Protein AF-A8N3T1-F1 (afdb_monomer_lite)

Foldseek 3Di:
DDDDPDPPDDDDPVLVVLVVVLVVLVVVLVVLVVLLVVLVVQLPDPPQDPVNNVVSVVVNVVSVVVNVVSVVVSVVSLVVLCVDPVSVVVVVVVVVVVVVVVVVVVVVVVVVVVVPPPDDDDDDDDDDDDDDDDDDDDDDDDDDDDDDDDDDDDDDDDDDDDPDPPPPPPPPDDDPQVVQVVDDPVRLVVVLVVQVVQVVVCVVVLNQAQRDLVLLLCLLAYQARPLQLLAAAPLSVLSSQDHPPDLAGDFSQCSHPVVCPVPVCVVVDDDDDPDPPPPPDDDDDPPPDDPDDPPPDPDPPDDPPPPDDDPDDDDDDDDDDPDDDPRPNAVVSSQVSFDADPNFTAGPVRATPQLSSQQSNCSSVPQWDADPVHNPDTDGPPHGDDRVRSVVVSVVCVVLQQGSRLSHQAHRSRHGDDPVNSVVNSVVSNCVVCVVVVVVVVVVVVVVVVVCVVPPPPPPPPPVVVVVVVPPPPVVVVVVVVVVVVVVD

Secondary structure (DSSP, 8-state):
---PPPP-PPPPHHHHHHHHHHHHHHHHHHHHHHHHHHHHHHHH-TT--HHHHHHHHHHHHHHHHHHHHHHHHHHHHHHHHTTSHHHHHHHHHHHHHHHHHHHHHHHHHHHHTTTTT----PPPPP-------------------PPP------------------------PPPHHHHHHHS-HHHHHHHHHHHHHHHHHHHHTTT-SPPPHHHHHHHHH-SSS-GGGGTS-HHHHHHHTBPSSSS-B--HHHHHHTTSHHHHTTTTS-S---------S------SS-SS-GGGSPP-TT----------------S----------SHHHHHTTSEEETTEEE-TTS-BHHHHHHHHHHHHH-SEEE-TT-TT-EEE--SPPPHHHHHHHHHHHHHTT--GGGG-SB-TTSPBPPHHHHHHHHHHHHHHHHHHHHHHHHHHHHHHHHHHHHHS-------TTTTTSTT---HHHHHHHHHHHHTT-

Structure (mmCIF, N/CA/C/O backbone):
data_AF-A8N3T1-F1
#
_entry.id   AF-A8N3T1-F1
#
loop_
_atom_site.group_PDB
_atom_site.id
_atom_site.type_symbol
_atom_site.label_atom_id
_atom_site.label_alt_id
_atom_site.label_comp_id
_atom_site.label_asym_id
_atom_site.label_entity_id
_atom_site.label_seq_id
_atom_site.pdbx_PDB_ins_code
_atom_site.Cartn_x
_atom_site.Cartn_y
_atom_site.Cartn_z
_atom_site.occupancy
_atom_site.B_iso_or_equiv
_atom_site.auth_seq_id
_atom_site.auth_comp_id
_atom_site.auth_asym_id
_atom_site.auth_atom_id
_atom_site.pdbx_PDB_model_num
ATOM 1 N N . MET A 1 1 ? -59.202 3.651 -22.830 1.00 47.44 1 MET A N 1
ATOM 2 C CA . MET A 1 1 ? -58.713 5.017 -22.553 1.00 47.44 1 MET A CA 1
ATOM 3 C C . MET A 1 1 ? -57.427 5.178 -23.339 1.00 47.44 1 MET A C 1
ATOM 5 O O . MET A 1 1 ? -56.504 4.417 -23.100 1.00 47.44 1 MET A O 1
ATOM 9 N N . SER A 1 2 ? -57.428 6.033 -24.363 1.00 47.25 2 SER A N 1
ATOM 10 C CA . SER A 1 2 ? -56.246 6.291 -25.192 1.00 47.25 2 SER A CA 1
ATOM 11 C C . SER A 1 2 ? -55.370 7.289 -24.442 1.00 47.25 2 SER A C 1
ATOM 13 O O . SER A 1 2 ? -55.780 8.436 -24.277 1.00 47.25 2 SER A O 1
ATOM 15 N N . GLU A 1 3 ? -54.213 6.857 -23.944 1.00 54.00 3 GLU A N 1
ATOM 16 C CA . GLU A 1 3 ? -53.216 7.762 -23.368 1.00 54.00 3 GLU A CA 1
ATOM 17 C C . GLU A 1 3 ? -52.721 8.693 -24.479 1.00 54.00 3 GLU A C 1
ATOM 19 O O . GLU A 1 3 ? -52.138 8.249 -25.469 1.00 54.00 3 GLU A O 1
ATOM 24 N N . GLN A 1 4 ? -53.024 9.987 -24.366 1.00 48.50 4 GLN A N 1
ATOM 25 C CA . GLN A 1 4 ? -52.426 10.981 -25.248 1.00 48.50 4 GLN A CA 1
ATOM 26 C C . GLN A 1 4 ? -50.928 11.071 -24.920 1.00 48.50 4 GLN A C 1
ATOM 28 O O . GLN A 1 4 ? -50.585 11.231 -23.746 1.00 48.50 4 GLN A O 1
ATOM 33 N N . PRO A 1 5 ? -50.030 10.971 -25.918 1.00 61.09 5 PRO A N 1
ATOM 34 C CA . PRO A 1 5 ? -48.601 11.096 -25.682 1.00 61.09 5 PRO A CA 1
ATOM 35 C C . PRO A 1 5 ? -48.310 12.484 -25.112 1.00 61.09 5 PRO A C 1
ATOM 37 O O . PRO A 1 5 ? -48.713 13.498 -25.688 1.00 61.09 5 PRO A O 1
ATOM 40 N N . ALA A 1 6 ? -47.628 12.518 -23.965 1.00 55.22 6 ALA A N 1
ATOM 41 C CA . ALA A 1 6 ? -47.174 13.747 -23.333 1.00 55.22 6 ALA A CA 1
ATOM 42 C C . ALA A 1 6 ? -46.427 14.596 -24.371 1.00 55.22 6 ALA A C 1
ATOM 44 O O . ALA A 1 6 ? -45.431 14.151 -24.945 1.00 55.22 6 ALA A O 1
ATOM 45 N N . SER A 1 7 ? -46.936 15.799 -24.651 1.00 61.03 7 SER A N 1
ATOM 46 C CA . SER A 1 7 ? -46.319 16.699 -25.621 1.00 61.03 7 SER A CA 1
ATOM 47 C C . SER A 1 7 ? -44.892 17.001 -25.169 1.00 61.03 7 SER A C 1
ATOM 49 O O . SER A 1 7 ? -44.700 17.586 -24.101 1.00 61.03 7 SER A O 1
ATOM 51 N N . ALA A 1 8 ? -43.899 16.589 -25.959 1.00 68.94 8 ALA A N 1
ATOM 52 C CA . ALA A 1 8 ? -42.499 16.870 -25.680 1.00 68.94 8 ALA A CA 1
ATOM 53 C C . ALA A 1 8 ? -42.307 18.388 -25.559 1.00 68.94 8 ALA A C 1
ATOM 55 O O . ALA A 1 8 ? -42.520 19.131 -26.519 1.00 68.94 8 ALA A O 1
ATOM 56 N N . SER A 1 9 ? -41.949 18.857 -24.363 1.00 74.81 9 SER A N 1
ATOM 57 C CA . SER A 1 9 ? -41.600 20.256 -24.141 1.00 74.81 9 SER A CA 1
ATOM 58 C C . SER A 1 9 ? -40.410 20.619 -25.023 1.00 74.81 9 SER A C 1
ATOM 60 O O . SER A 1 9 ? -39.446 19.857 -25.096 1.00 74.81 9 SER A O 1
ATOM 62 N N . ALA A 1 10 ? -40.465 21.774 -25.688 1.00 80.00 10 ALA A N 1
ATOM 63 C CA . ALA A 1 10 ? -39.361 22.240 -26.516 1.00 80.00 10 ALA A CA 1
ATOM 64 C C . ALA A 1 10 ? -38.049 22.300 -25.698 1.00 80.00 10 ALA A C 1
ATOM 66 O O . ALA A 1 10 ? -38.078 22.750 -24.548 1.00 80.00 10 ALA A O 1
ATOM 67 N N . PRO A 1 11 ? -36.904 21.877 -26.269 1.00 85.00 11 PRO A N 1
ATOM 68 C CA . PRO A 1 11 ? -35.628 21.878 -25.561 1.00 85.00 11 PRO A CA 1
ATOM 69 C C . PRO A 1 11 ? -35.237 23.297 -25.140 1.00 85.00 11 PRO A C 1
ATOM 71 O O . PRO A 1 11 ? -35.421 24.255 -25.899 1.00 85.00 11 PRO A O 1
ATOM 74 N N . SER A 1 12 ? -34.674 23.425 -23.935 1.00 91.88 12 SER A N 1
ATOM 75 C CA . SER A 1 12 ? -34.293 24.721 -23.367 1.00 91.88 12 SER A CA 1
ATOM 76 C C . SER A 1 12 ? -33.229 25.432 -24.218 1.00 91.88 12 SER A C 1
ATOM 78 O O . SER A 1 12 ? -32.370 24.799 -24.836 1.00 91.88 12 SER A O 1
ATOM 80 N N . GLU A 1 13 ? -33.245 26.769 -24.238 1.00 92.62 13 GLU A N 1
ATOM 81 C CA . GLU A 1 13 ? -32.222 27.567 -24.939 1.00 92.62 13 GLU A CA 1
ATOM 82 C C . GLU A 1 13 ? -30.803 27.286 -24.413 1.00 92.62 13 GLU A C 1
ATOM 84 O O . GLU A 1 13 ? -29.837 27.259 -25.178 1.00 92.62 13 GLU A O 1
ATOM 89 N N . GLU A 1 14 ? -30.678 26.974 -23.120 1.00 91.56 14 GLU A N 1
ATOM 90 C CA . GLU A 1 14 ? -29.417 26.549 -22.508 1.00 91.56 14 GLU A CA 1
ATOM 91 C C . GLU A 1 14 ? -28.896 25.245 -23.137 1.00 91.56 14 GLU A C 1
ATOM 93 O O . GLU A 1 14 ? -27.723 25.160 -23.516 1.00 91.56 14 GLU A O 1
ATOM 98 N N . TYR A 1 15 ? -29.770 24.248 -23.326 1.00 92.25 15 TYR A N 1
ATOM 99 C CA . TYR A 1 15 ? -29.422 22.993 -23.993 1.00 92.25 15 TYR A CA 1
ATOM 100 C C . TYR A 1 15 ? -28.967 23.231 -25.435 1.00 92.25 15 TYR A C 1
ATOM 102 O O . TYR A 1 15 ? -27.937 22.694 -25.846 1.00 92.25 15 TYR A O 1
ATOM 110 N N . LYS A 1 16 ? -29.673 24.081 -26.194 1.00 92.62 16 LYS A N 1
ATOM 111 C CA . LYS A 1 16 ? -29.298 24.416 -27.580 1.00 92.62 16 LYS A CA 1
ATOM 112 C C . LYS A 1 16 ? -27.909 25.060 -27.656 1.00 92.62 16 LYS A C 1
ATOM 114 O O . LYS A 1 16 ? -27.098 24.670 -28.498 1.00 92.62 16 LYS A O 1
ATOM 119 N N . ALA A 1 17 ? -27.600 25.992 -26.753 1.00 95.19 17 ALA A N 1
ATOM 120 C CA . ALA A 1 17 ? -26.290 26.643 -26.692 1.00 95.19 17 ALA A CA 1
ATOM 121 C C . ALA A 1 17 ? -25.159 25.658 -26.333 1.00 95.19 17 ALA A C 1
ATOM 123 O O . ALA A 1 17 ? -24.086 25.676 -26.950 1.00 95.19 17 ALA A O 1
ATOM 124 N N . MET A 1 18 ? -25.402 24.757 -25.374 1.00 94.75 18 MET A N 1
ATOM 125 C CA . MET A 1 18 ? -24.453 23.693 -25.029 1.00 94.75 18 MET A CA 1
ATOM 126 C C . MET A 1 18 ? -24.264 22.694 -26.167 1.00 94.75 18 MET A C 1
ATOM 128 O O . MET A 1 18 ? -23.135 22.274 -26.416 1.00 94.75 18 MET A O 1
ATOM 132 N N . MET A 1 19 ? -25.336 22.343 -26.877 1.00 93.94 19 MET A N 1
ATOM 133 C CA . MET A 1 19 ? -25.272 21.434 -28.017 1.00 93.94 19 MET A CA 1
ATOM 134 C C . MET A 1 19 ? -24.435 22.016 -29.150 1.00 93.94 19 MET A C 1
ATOM 136 O O . MET A 1 19 ? -23.553 21.344 -29.677 1.00 93.94 19 MET A O 1
ATOM 140 N N . LYS A 1 20 ? -24.647 23.293 -29.478 1.00 95.50 20 LYS A N 1
ATOM 141 C CA . LYS A 1 20 ? -23.829 23.995 -30.468 1.00 95.50 20 LYS A CA 1
ATOM 142 C C . LYS A 1 20 ? -22.349 23.978 -30.074 1.00 95.50 20 LYS A C 1
ATOM 144 O O . LYS A 1 20 ? -21.508 23.553 -30.856 1.00 95.50 20 LYS A O 1
ATOM 149 N N . SER A 1 21 ? -22.049 24.326 -28.821 1.00 95.81 21 SER A N 1
ATOM 150 C CA . SER A 1 21 ? -20.677 24.304 -28.290 1.00 95.81 21 SER A CA 1
ATOM 151 C C . SER A 1 21 ? -20.050 22.905 -28.324 1.00 95.81 21 SER A C 1
ATOM 153 O O . SER A 1 21 ? -18.846 22.763 -28.532 1.00 95.81 21 SER A O 1
ATOM 155 N N . PHE A 1 22 ? -20.856 21.864 -28.099 1.00 96.25 22 PHE A N 1
ATOM 156 C CA . PHE A 1 22 ? -20.428 20.475 -28.191 1.00 96.25 22 PHE A CA 1
ATOM 157 C C . PHE A 1 22 ? -20.050 20.093 -29.625 1.00 96.25 22 PHE A C 1
ATOM 159 O O . PHE A 1 22 ? -18.972 19.538 -29.831 1.00 96.25 22 PHE A O 1
ATOM 166 N N . LEU A 1 23 ? -20.913 20.406 -30.595 1.00 94.25 23 LEU A N 1
ATOM 167 C CA . LEU A 1 23 ? -20.700 20.093 -32.007 1.00 94.25 23 LEU A CA 1
ATOM 168 C C . LEU A 1 23 ? -19.496 20.851 -32.576 1.00 94.25 23 LEU A C 1
ATOM 170 O O . LEU A 1 23 ? -18.626 20.229 -33.181 1.00 94.25 23 LEU A O 1
ATOM 174 N N . ASP A 1 24 ? -19.385 22.152 -32.297 1.00 95.81 24 ASP A N 1
ATOM 175 C CA . ASP A 1 24 ? -18.256 22.975 -32.745 1.00 95.81 24 ASP A CA 1
ATOM 176 C C . ASP A 1 24 ? -16.922 22.406 -32.230 1.00 95.81 24 ASP A C 1
ATOM 178 O O . ASP A 1 24 ? -15.952 22.268 -32.975 1.00 95.81 24 ASP A O 1
ATOM 182 N N . LEU A 1 25 ? -16.877 22.002 -30.956 1.00 96.44 25 LEU A N 1
ATOM 183 C CA . LEU A 1 25 ? -15.679 21.425 -30.348 1.00 96.44 25 LEU A CA 1
ATOM 184 C C . LEU A 1 25 ? -15.396 19.988 -30.818 1.00 96.44 25 LEU A C 1
ATOM 186 O O . LEU A 1 25 ? -14.244 19.557 -30.838 1.00 96.44 25 LEU A O 1
ATOM 190 N N . GLN A 1 26 ? -16.425 19.222 -31.179 1.00 94.75 26 GLN A N 1
ATOM 191 C CA . GLN A 1 26 ? -16.252 17.892 -31.762 1.00 94.75 26 GLN A CA 1
ATOM 192 C C . GLN A 1 26 ? -15.550 18.003 -33.125 1.00 94.75 26 GLN A C 1
ATOM 194 O O . GLN A 1 26 ? -14.560 17.307 -33.346 1.00 94.75 26 GLN A O 1
ATOM 199 N N . VAL A 1 27 ? -15.959 18.961 -33.967 1.00 95.75 27 VAL A N 1
ATOM 200 C CA . VAL A 1 27 ? -15.312 19.243 -35.261 1.00 95.75 27 VAL A CA 1
ATOM 201 C C . VAL A 1 27 ? -13.834 19.611 -35.088 1.00 95.75 27 VAL A C 1
ATOM 203 O O . VAL A 1 27 ? -12.984 19.107 -35.825 1.00 95.75 27 VAL A O 1
ATOM 206 N N . THR A 1 28 ? -13.483 20.440 -34.096 1.00 96.44 28 THR A N 1
ATOM 207 C CA . THR A 1 28 ? -12.069 20.794 -33.865 1.00 96.44 28 THR A CA 1
ATOM 208 C C . THR A 1 28 ? -11.237 19.606 -33.382 1.00 96.44 28 THR A C 1
ATOM 210 O O . THR A 1 28 ? -10.079 19.465 -33.783 1.00 96.44 28 THR A O 1
ATOM 213 N N . VAL A 1 29 ? -11.812 18.732 -32.548 1.00 96.00 29 VAL A N 1
ATOM 214 C CA . VAL A 1 29 ? -11.155 17.501 -32.088 1.00 96.00 29 VAL A CA 1
ATOM 215 C C . VAL A 1 29 ? -10.894 16.557 -33.259 1.00 96.00 29 VAL A C 1
ATOM 217 O O . VAL A 1 29 ? -9.781 16.041 -33.368 1.00 96.00 29 VAL A O 1
ATOM 220 N N . ASP A 1 30 ? -11.870 16.366 -34.143 1.00 94.25 30 ASP A N 1
ATOM 221 C CA . ASP A 1 30 ? -11.744 15.453 -35.282 1.00 94.25 30 ASP A CA 1
ATOM 222 C C . ASP A 1 30 ? -10.722 15.976 -36.307 1.00 94.25 30 ASP A C 1
ATOM 224 O O . ASP A 1 30 ? -9.837 15.232 -36.736 1.00 94.25 30 ASP A O 1
ATOM 228 N N . ALA A 1 31 ? -10.716 17.285 -36.584 1.00 94.94 31 ALA A N 1
ATOM 229 C CA . ALA A 1 31 ? -9.687 17.919 -37.413 1.00 94.94 31 ALA A CA 1
ATOM 230 C C . ALA A 1 31 ? -8.270 17.773 -36.818 1.00 94.94 31 ALA A C 1
ATOM 232 O O . ALA A 1 31 ? -7.296 17.548 -37.543 1.00 94.94 31 ALA A O 1
ATOM 233 N N . ALA A 1 32 ? -8.131 17.869 -35.491 1.00 95.31 32 ALA A N 1
ATOM 234 C CA . ALA A 1 32 ? -6.849 17.684 -34.813 1.00 95.31 32 ALA A CA 1
ATOM 235 C C . ALA A 1 32 ? -6.373 16.219 -34.827 1.00 95.31 32 ALA A C 1
ATOM 237 O O . ALA A 1 32 ? -5.163 15.983 -34.889 1.00 95.31 32 ALA A O 1
ATOM 238 N N . ILE A 1 33 ? -7.290 15.245 -34.791 1.00 94.31 33 ILE A N 1
ATOM 239 C CA . ILE A 1 33 ? -6.972 13.817 -34.954 1.00 94.31 33 ILE A CA 1
ATOM 240 C C . ILE A 1 33 ? -6.449 13.557 -36.369 1.00 94.31 33 ILE A C 1
ATOM 242 O O . ILE A 1 33 ? -5.342 13.037 -36.502 1.00 94.31 33 ILE A O 1
ATOM 246 N N . ALA A 1 34 ? -7.159 14.016 -37.402 1.00 95.38 34 ALA A N 1
ATOM 247 C CA . ALA A 1 34 ? -6.728 13.856 -38.792 1.00 95.38 34 ALA A CA 1
ATOM 248 C C . ALA A 1 34 ? -5.347 14.492 -39.044 1.00 95.38 34 ALA A C 1
ATOM 250 O O . ALA A 1 34 ? -4.453 13.878 -39.628 1.00 95.38 34 ALA A O 1
ATOM 251 N N . ARG A 1 35 ? -5.111 15.704 -38.517 1.00 96.81 35 ARG A N 1
ATOM 252 C CA . ARG A 1 35 ? -3.798 16.366 -38.610 1.00 96.81 35 ARG A CA 1
ATOM 253 C C . ARG A 1 35 ? -2.694 15.586 -37.893 1.00 96.81 35 ARG A C 1
ATOM 255 O O . ARG A 1 35 ? -1.559 15.554 -38.366 1.00 96.81 35 ARG A O 1
ATOM 262 N N . LYS A 1 36 ? -2.992 14.981 -36.740 1.00 97.44 36 LYS A N 1
ATOM 263 C CA . LYS A 1 36 ? -2.034 14.146 -36.002 1.00 97.44 36 LYS A CA 1
ATOM 264 C C . LYS A 1 36 ? -1.610 12.939 -36.845 1.00 97.44 36 LYS A C 1
ATOM 266 O O . LYS A 1 36 ? -0.419 12.649 -36.907 1.00 97.44 36 LYS A O 1
ATOM 271 N N . GLU A 1 37 ? -2.564 12.267 -37.481 1.00 96.25 37 GLU A N 1
ATOM 272 C CA . GLU A 1 37 ? -2.319 11.093 -38.327 1.00 96.25 37 GLU A CA 1
ATOM 273 C C . GLU A 1 37 ? -1.492 11.449 -39.572 1.00 96.25 37 GLU A C 1
ATOM 275 O O . GLU A 1 37 ? -0.491 10.786 -39.846 1.00 96.25 37 GLU A O 1
ATOM 280 N N . ASP A 1 38 ? -1.813 12.557 -40.248 1.00 97.06 38 ASP A N 1
ATOM 281 C CA . ASP A 1 38 ? -1.027 13.088 -41.374 1.00 97.06 38 ASP A CA 1
ATOM 282 C C . ASP A 1 38 ? 0.428 13.409 -40.972 1.00 97.06 38 ASP A C 1
ATOM 284 O O . ASP A 1 38 ? 1.381 13.026 -41.656 1.00 97.06 38 ASP A O 1
ATOM 288 N N . LEU A 1 39 ? 0.633 14.054 -39.817 1.00 96.69 39 LEU A N 1
ATOM 289 C CA . LEU A 1 39 ? 1.975 14.340 -39.298 1.00 96.69 39 LEU A CA 1
ATOM 290 C C . LEU A 1 39 ? 2.746 13.056 -38.954 1.00 96.69 39 LEU A C 1
ATOM 292 O O . LEU A 1 39 ? 3.938 12.956 -39.251 1.00 96.69 39 LEU A O 1
ATOM 296 N N . GLU A 1 40 ? 2.086 12.063 -38.353 1.00 96.62 40 GLU A N 1
ATOM 297 C CA . GLU A 1 40 ? 2.689 10.755 -38.069 1.00 96.62 40 GLU A CA 1
ATOM 298 C C . GLU A 1 40 ? 3.089 10.022 -39.361 1.00 96.62 40 GLU A C 1
ATOM 300 O O . GLU A 1 40 ? 4.184 9.453 -39.416 1.00 96.62 40 GLU A O 1
ATOM 305 N N . ALA A 1 41 ? 2.267 10.091 -40.413 1.00 96.19 41 ALA A N 1
ATOM 306 C CA . ALA A 1 41 ? 2.578 9.532 -41.727 1.00 96.19 41 ALA A CA 1
ATOM 307 C C . ALA A 1 41 ? 3.785 10.233 -42.380 1.00 96.19 41 ALA A C 1
ATOM 309 O O . ALA A 1 41 ? 4.745 9.572 -42.787 1.00 96.19 41 ALA A O 1
ATOM 310 N N . LYS A 1 42 ? 3.814 11.573 -42.384 1.00 96.00 42 LYS A N 1
ATOM 311 C CA . LYS A 1 42 ? 4.933 12.376 -42.925 1.00 96.00 42 LYS A CA 1
ATOM 312 C C . LYS A 1 42 ? 6.262 12.125 -42.206 1.00 96.00 42 LYS A C 1
ATOM 314 O O . LYS A 1 42 ? 7.323 12.135 -42.835 1.00 96.00 42 LYS A O 1
ATOM 319 N N . ILE A 1 43 ? 6.226 11.877 -40.894 1.00 95.81 43 ILE A N 1
ATOM 320 C CA . ILE A 1 43 ? 7.420 11.538 -40.100 1.00 95.81 43 ILE A CA 1
ATOM 321 C C . ILE A 1 43 ? 7.953 10.142 -40.453 1.00 95.81 43 ILE A C 1
ATOM 323 O O . ILE A 1 43 ? 9.173 9.942 -40.435 1.00 95.81 43 ILE A O 1
ATOM 327 N N . LYS A 1 44 ? 7.065 9.186 -40.756 1.00 95.31 44 LYS A N 1
ATOM 328 C CA . LYS A 1 44 ? 7.425 7.804 -41.115 1.00 95.31 44 LYS A CA 1
ATOM 329 C C . LYS A 1 44 ? 7.946 7.661 -42.548 1.00 95.31 44 LYS A C 1
ATOM 331 O O . LYS A 1 44 ? 8.650 6.691 -42.816 1.00 95.31 44 LYS A O 1
ATOM 336 N N . ALA A 1 45 ? 7.653 8.605 -43.444 1.00 96.12 45 ALA A N 1
ATOM 337 C CA . ALA A 1 45 ? 8.108 8.535 -44.830 1.00 96.12 45 ALA A CA 1
ATOM 338 C C . ALA A 1 45 ? 9.658 8.464 -44.935 1.00 96.12 45 ALA A C 1
ATOM 340 O O . ALA A 1 45 ? 10.373 9.213 -44.253 1.00 96.12 45 ALA A O 1
ATOM 341 N N . PRO A 1 46 ? 10.203 7.563 -45.780 1.00 91.19 46 PRO A N 1
ATOM 342 C CA . PRO A 1 46 ? 11.639 7.271 -45.833 1.00 91.19 46 PRO A CA 1
ATOM 343 C C . PRO A 1 46 ? 12.476 8.462 -46.322 1.00 91.19 46 PRO A C 1
ATOM 345 O O . PRO A 1 46 ? 13.588 8.667 -45.838 1.00 91.19 46 PRO A O 1
ATOM 348 N N . ASN A 1 47 ? 11.911 9.302 -47.193 1.00 93.69 47 ASN A N 1
ATOM 349 C CA . ASN A 1 47 ? 12.616 10.408 -47.849 1.00 93.69 47 ASN A CA 1
ATOM 350 C C . ASN A 1 47 ? 12.597 11.727 -47.057 1.00 93.69 47 ASN A C 1
ATOM 352 O O . ASN A 1 47 ? 13.126 12.737 -47.519 1.00 93.69 47 ASN A O 1
ATOM 356 N N . THR A 1 48 ? 12.003 11.760 -45.861 1.00 89.56 48 THR A N 1
ATOM 357 C CA . THR A 1 48 ? 11.925 12.997 -45.074 1.00 89.56 48 THR A CA 1
ATOM 358 C C . THR A 1 48 ? 13.266 13.261 -44.377 1.00 89.56 48 THR A C 1
ATOM 360 O O . THR A 1 48 ? 13.681 12.505 -43.489 1.00 89.56 48 THR A O 1
ATOM 363 N N . GLY A 1 49 ? 13.949 14.340 -44.776 1.00 94.88 49 GLY A N 1
ATOM 364 C CA . GLY A 1 49 ? 15.244 14.752 -44.224 1.00 94.88 49 GLY A CA 1
ATOM 365 C C . GLY A 1 49 ? 15.207 15.039 -42.716 1.00 94.88 49 GLY A C 1
ATOM 366 O O . GLY A 1 49 ? 14.159 15.348 -42.144 1.00 94.88 49 GLY A O 1
ATOM 367 N N . ALA A 1 50 ? 16.361 14.946 -42.047 1.00 89.50 50 ALA A N 1
ATOM 368 C CA . ALA A 1 50 ? 16.455 15.051 -40.584 1.00 89.50 50 ALA A CA 1
ATOM 369 C C . ALA A 1 50 ? 15.958 16.401 -40.028 1.00 89.50 50 ALA A C 1
ATOM 371 O O . ALA A 1 50 ? 15.246 16.421 -39.023 1.00 89.50 50 ALA A O 1
ATOM 372 N N . SER A 1 51 ? 16.278 17.510 -40.707 1.00 88.06 51 SER A N 1
ATOM 373 C CA . SER A 1 51 ? 15.811 18.855 -40.332 1.00 88.06 51 SER A CA 1
ATOM 374 C C . SER A 1 51 ? 14.279 18.966 -40.422 1.00 88.06 51 SER A C 1
ATOM 376 O O . SER A 1 51 ? 13.613 19.358 -39.462 1.00 88.06 51 SER A O 1
ATOM 378 N N . THR A 1 52 ? 13.691 18.481 -41.519 1.00 95.00 52 THR A N 1
ATOM 379 C CA . THR A 1 52 ? 12.234 18.434 -41.724 1.00 95.00 52 THR A CA 1
ATOM 380 C C . THR A 1 52 ? 11.538 17.539 -40.694 1.00 95.00 52 THR A C 1
ATOM 382 O O . THR A 1 52 ? 10.510 17.920 -40.140 1.00 95.00 52 THR A O 1
ATOM 385 N N . LYS A 1 53 ? 12.120 16.379 -40.350 1.00 94.38 53 LYS A N 1
ATOM 386 C CA . LYS A 1 53 ? 11.594 15.487 -39.298 1.00 94.38 53 LYS A CA 1
ATOM 387 C C . LYS A 1 53 ? 11.546 16.162 -37.924 1.00 94.38 53 LYS A C 1
ATOM 389 O O . LYS A 1 53 ? 10.620 15.900 -37.157 1.00 94.38 53 LYS A O 1
ATOM 394 N N . ALA A 1 54 ? 12.518 17.013 -37.591 1.00 94.00 54 ALA A N 1
ATOM 395 C CA . ALA A 1 54 ? 12.518 17.750 -36.328 1.00 94.00 54 ALA A CA 1
ATOM 396 C C . ALA A 1 54 ? 11.375 18.779 -36.268 1.00 94.00 54 ALA A C 1
ATOM 398 O O . ALA A 1 54 ? 10.653 18.822 -35.270 1.00 94.00 54 ALA A O 1
ATOM 399 N N . SER A 1 55 ? 11.160 19.533 -37.352 1.00 97.12 55 SER A N 1
ATOM 400 C CA . SER A 1 55 ? 10.042 20.480 -37.475 1.00 97.12 55 SER A CA 1
ATOM 401 C C . SER A 1 55 ? 8.680 19.775 -37.401 1.00 97.12 55 SER A C 1
ATOM 403 O O . SER A 1 55 ? 7.854 20.139 -36.566 1.00 97.12 55 SER A O 1
ATOM 405 N N . LEU A 1 56 ? 8.482 18.678 -38.142 1.00 96.81 56 LEU A N 1
ATOM 406 C CA . LEU A 1 56 ? 7.238 17.894 -38.096 1.00 96.81 56 LEU A CA 1
ATOM 407 C C . LEU A 1 56 ? 6.936 17.334 -36.696 1.00 96.81 56 LEU A C 1
ATOM 409 O O . LEU A 1 56 ? 5.781 17.285 -36.275 1.00 96.81 56 LEU A O 1
ATOM 413 N N . ARG A 1 57 ? 7.963 16.931 -35.934 1.00 95.94 57 ARG A N 1
ATOM 414 C CA . ARG A 1 57 ? 7.791 16.489 -34.537 1.00 95.94 57 ARG A CA 1
ATOM 415 C C . ARG A 1 57 ? 7.377 17.631 -33.610 1.00 95.94 57 ARG A C 1
ATOM 417 O O . ARG A 1 57 ? 6.626 17.388 -32.665 1.00 95.94 57 ARG A O 1
ATOM 424 N N . ALA A 1 58 ? 7.862 18.850 -33.843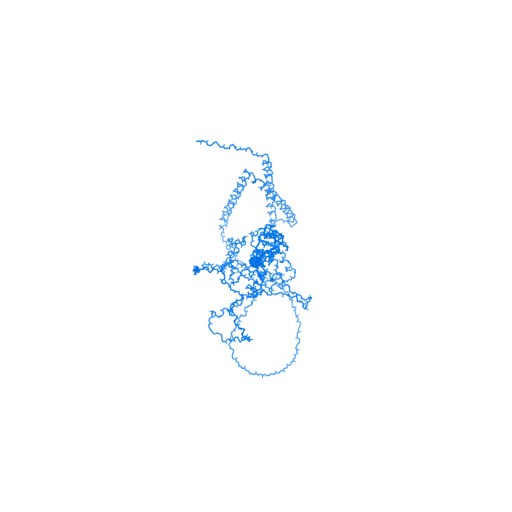 1.00 96.25 58 ALA A N 1
ATOM 425 C CA . ALA A 1 58 ? 7.433 20.019 -33.081 1.00 96.25 58 ALA A CA 1
ATOM 426 C C . ALA A 1 58 ? 5.941 20.309 -33.324 1.00 96.25 58 ALA A C 1
ATOM 428 O O . ALA A 1 58 ? 5.185 20.443 -32.358 1.00 96.25 58 ALA A O 1
ATOM 429 N N . ASP A 1 59 ? 5.504 20.269 -34.584 1.00 97.06 59 ASP A N 1
ATOM 430 C CA . ASP A 1 59 ? 4.099 20.449 -34.971 1.00 97.06 59 ASP A CA 1
ATOM 431 C C . ASP A 1 59 ? 3.192 19.335 -34.436 1.00 97.06 59 ASP A C 1
ATOM 433 O O . ASP A 1 59 ? 2.084 19.601 -33.959 1.00 97.06 59 ASP A O 1
ATOM 437 N N . LEU A 1 60 ? 3.671 18.086 -34.444 1.00 97.31 60 LEU A N 1
ATOM 438 C CA . LEU A 1 60 ? 2.956 16.955 -33.853 1.00 97.31 60 LEU A CA 1
ATOM 439 C C . LEU A 1 60 ? 2.747 17.176 -32.353 1.00 97.31 60 LEU A C 1
ATOM 441 O O . LEU A 1 60 ? 1.635 17.024 -31.847 1.00 97.31 60 LEU A O 1
ATOM 445 N N . ASN A 1 61 ? 3.792 17.595 -31.637 1.00 94.69 61 ASN A N 1
ATOM 446 C CA . ASN A 1 61 ? 3.699 17.886 -30.209 1.00 94.69 61 ASN A CA 1
ATOM 447 C C . ASN A 1 61 ? 2.735 19.045 -29.915 1.00 94.69 61 ASN A C 1
ATOM 449 O O . ASN A 1 61 ? 1.986 18.975 -28.938 1.00 94.69 61 ASN A O 1
ATOM 453 N N . ALA A 1 62 ? 2.727 20.094 -30.743 1.00 96.94 62 ALA A N 1
ATOM 454 C CA . ALA A 1 62 ? 1.775 21.195 -30.623 1.00 96.94 62 ALA A CA 1
ATOM 455 C C . ALA A 1 62 ? 0.330 20.713 -30.846 1.00 96.94 62 ALA A C 1
ATOM 457 O O . ALA A 1 62 ? -0.537 20.962 -30.008 1.00 96.94 62 ALA A O 1
ATOM 458 N N . THR A 1 63 ? 0.097 19.930 -31.902 1.00 96.81 63 THR A N 1
ATOM 459 C CA . THR A 1 63 ? -1.218 19.353 -32.236 1.00 96.81 63 THR A CA 1
ATOM 460 C C . THR A 1 63 ? -1.738 18.454 -31.111 1.00 96.81 63 THR A C 1
ATOM 462 O O . THR A 1 63 ? -2.885 18.585 -30.687 1.00 96.81 63 THR A O 1
ATOM 465 N N . VAL A 1 64 ? -0.881 17.598 -30.540 1.00 94.94 64 VAL A N 1
ATOM 466 C CA . VAL A 1 64 ? -1.235 16.724 -29.407 1.00 94.94 64 VAL A CA 1
ATOM 467 C C . VAL A 1 64 ? -1.600 17.529 -28.153 1.00 94.94 64 VAL A C 1
ATOM 469 O O . VAL A 1 64 ? -2.509 17.139 -27.416 1.00 94.94 64 VAL A O 1
ATOM 472 N N . ARG A 1 65 ? -0.931 18.660 -27.888 1.00 94.19 65 ARG A N 1
ATOM 473 C CA . ARG A 1 65 ? -1.286 19.539 -26.759 1.00 94.19 65 ARG A CA 1
ATOM 474 C C . ARG A 1 65 ? -2.675 20.147 -26.944 1.00 94.19 65 ARG A C 1
ATOM 476 O O . ARG A 1 65 ? -3.479 20.050 -26.017 1.00 94.19 65 ARG A O 1
ATOM 483 N N . THR A 1 66 ? -2.969 20.702 -28.119 1.00 94.56 66 THR A N 1
ATOM 484 C CA . THR A 1 66 ? -4.291 21.269 -28.438 1.00 94.56 66 THR A CA 1
ATOM 485 C C . THR A 1 66 ? -5.385 20.208 -28.334 1.00 94.56 66 THR A C 1
ATOM 487 O O . THR A 1 66 ? -6.366 20.405 -27.619 1.00 94.56 66 THR A O 1
ATOM 490 N N . LEU A 1 67 ? -5.156 19.025 -28.916 1.00 94.88 67 LEU A N 1
ATOM 491 C CA . LEU A 1 67 ? -6.084 17.895 -28.855 1.00 94.88 67 LEU A CA 1
ATOM 492 C C . LEU A 1 67 ? -6.416 17.485 -27.410 1.00 94.88 67 LEU A C 1
ATOM 494 O O . LEU A 1 67 ? -7.571 17.208 -27.088 1.00 94.88 67 LEU A O 1
ATOM 498 N N . ASN A 1 68 ? -5.423 17.455 -26.516 1.00 91.75 68 ASN A N 1
ATOM 499 C CA . ASN A 1 68 ? -5.650 17.122 -25.108 1.00 91.75 68 ASN A CA 1
ATOM 500 C C . ASN A 1 68 ? -6.499 18.180 -24.386 1.00 91.75 68 ASN A C 1
ATOM 502 O O . ASN A 1 68 ? -7.361 17.824 -23.580 1.00 91.75 68 ASN A O 1
ATOM 506 N N . VAL A 1 69 ? -6.277 19.466 -24.672 1.00 95.38 69 VAL A N 1
ATOM 507 C CA . VAL A 1 69 ? -7.070 20.565 -24.100 1.00 95.38 69 VAL A CA 1
ATOM 508 C C . VAL A 1 69 ? -8.521 20.483 -24.568 1.00 95.38 69 VAL A C 1
ATOM 510 O O . VAL A 1 69 ? -9.433 20.536 -23.738 1.00 95.38 69 VAL A O 1
ATOM 513 N N . ASP A 1 70 ? -8.748 20.283 -25.862 1.00 95.31 70 ASP A N 1
ATOM 514 C CA . ASP A 1 70 ? -10.100 20.243 -26.418 1.00 95.31 70 ASP A CA 1
ATOM 515 C C . ASP A 1 70 ? -10.851 18.973 -26.010 1.00 95.31 70 ASP A C 1
ATOM 517 O O . ASP A 1 70 ? -12.017 19.052 -25.626 1.00 95.31 70 ASP A O 1
ATOM 521 N N . ARG A 1 71 ? -10.172 17.821 -25.897 1.00 94.69 71 ARG A N 1
ATOM 522 C CA . ARG A 1 71 ? -10.758 16.611 -25.290 1.00 94.69 71 ARG A CA 1
ATOM 523 C C . ARG A 1 71 ? -11.215 16.830 -23.850 1.00 94.69 71 ARG A C 1
ATOM 525 O O . ARG A 1 71 ? -12.269 16.324 -23.459 1.00 94.69 71 ARG A O 1
ATOM 532 N N . MET A 1 72 ? -10.451 17.575 -23.048 1.00 93.75 72 MET A N 1
ATOM 533 C CA . MET A 1 72 ? -10.863 17.905 -21.680 1.00 93.75 72 MET A CA 1
ATOM 534 C C . MET A 1 72 ? -12.095 18.811 -21.658 1.00 93.75 72 MET A C 1
ATOM 536 O O . MET A 1 72 ? -13.005 18.562 -20.865 1.00 93.75 72 MET A O 1
ATOM 540 N N . LYS A 1 73 ? -12.143 19.839 -22.515 1.00 96.31 73 LYS A N 1
ATOM 541 C CA . LYS A 1 73 ? -13.317 20.715 -22.655 1.00 96.31 73 LYS A CA 1
ATOM 542 C C . LYS A 1 73 ? -14.548 19.915 -23.090 1.00 96.31 73 LYS A C 1
ATOM 544 O O . LYS A 1 73 ? -15.585 20.002 -22.438 1.00 96.31 73 LYS A O 1
ATOM 549 N N . LEU A 1 74 ? -14.400 19.049 -24.091 1.00 95.25 74 LEU A N 1
ATOM 550 C CA . LEU A 1 74 ? -15.467 18.194 -24.607 1.00 95.25 74 LEU A CA 1
ATOM 551 C C . LEU A 1 74 ? -16.000 17.262 -23.514 1.00 95.25 74 LEU A C 1
ATOM 553 O O . LEU A 1 74 ? -17.206 17.117 -23.344 1.00 95.25 74 LEU A O 1
ATOM 557 N N . GLY A 1 75 ? -15.108 16.691 -22.698 1.00 92.81 75 GLY A N 1
ATOM 558 C CA . GLY A 1 75 ? -15.489 15.881 -21.542 1.00 92.81 75 GLY A CA 1
ATOM 559 C C . GLY A 1 75 ? -16.283 16.646 -20.476 1.00 92.81 75 GLY A C 1
ATOM 560 O O . GLY A 1 75 ? -17.131 16.049 -19.814 1.00 92.81 75 GLY A O 1
ATOM 561 N N . ARG A 1 76 ? -16.048 17.955 -20.300 1.00 95.88 76 ARG A N 1
ATOM 562 C CA . ARG A 1 76 ? -16.845 18.801 -19.391 1.00 95.88 76 ARG A CA 1
ATOM 563 C C . ARG A 1 76 ? -18.230 19.087 -19.967 1.00 95.88 76 ARG A C 1
ATOM 565 O O . ARG A 1 76 ? -19.204 18.908 -19.242 1.00 95.88 76 ARG A O 1
ATOM 572 N N . ILE A 1 77 ? -18.312 19.437 -21.252 1.00 94.06 77 ILE A N 1
ATOM 573 C CA . ILE A 1 77 ? -19.590 19.694 -21.933 1.00 94.06 77 ILE A CA 1
ATOM 574 C C . ILE A 1 77 ? -20.454 18.427 -21.936 1.00 94.06 77 ILE A C 1
ATOM 576 O O . ILE A 1 77 ? -21.615 18.486 -21.550 1.00 94.06 77 ILE A O 1
ATOM 580 N N . LYS A 1 78 ? -19.879 17.248 -22.228 1.00 92.94 78 LYS A N 1
ATOM 581 C CA . LYS A 1 78 ? -20.601 15.963 -22.135 1.00 92.94 78 LYS A CA 1
ATOM 582 C C . LYS A 1 78 ? -21.215 15.729 -20.754 1.00 92.94 78 LYS A C 1
ATOM 584 O O . LYS A 1 78 ? -22.365 15.324 -20.659 1.00 92.94 78 LYS A O 1
ATOM 589 N N . LYS A 1 79 ? -20.475 16.011 -19.676 1.00 93.06 79 LYS A N 1
ATOM 590 C CA . LYS A 1 79 ? -20.998 15.879 -18.303 1.00 93.06 79 LYS A CA 1
ATOM 591 C C . LYS A 1 79 ? -22.144 16.847 -18.008 1.00 93.06 79 LYS A C 1
ATOM 593 O O . LYS A 1 79 ? -22.995 16.522 -17.189 1.00 93.06 79 LYS A O 1
ATOM 598 N N . GLN A 1 80 ? -22.142 18.029 -18.620 1.00 93.31 80 GLN A N 1
ATOM 599 C CA . GLN A 1 80 ? -23.236 18.990 -18.486 1.00 93.31 80 GLN A CA 1
ATOM 600 C C . GLN A 1 80 ? -24.454 18.570 -19.316 1.00 93.31 80 GLN A C 1
ATOM 602 O O . GLN A 1 80 ? -25.562 18.631 -18.799 1.00 93.31 80 GLN A O 1
ATOM 607 N N . LEU A 1 81 ? -24.251 18.048 -20.532 1.00 91.88 81 LEU A N 1
ATOM 608 C CA . LEU A 1 81 ? -25.327 17.555 -21.398 1.00 91.88 81 LEU A CA 1
ATOM 609 C C . LEU A 1 81 ? -26.118 16.397 -20.774 1.00 91.88 81 LEU A C 1
ATOM 611 O O . LEU A 1 81 ? -27.333 16.372 -20.910 1.00 91.88 81 LEU A O 1
ATOM 615 N N . VAL A 1 82 ? -25.477 15.491 -20.028 1.00 92.12 82 VAL A N 1
ATOM 616 C CA . VAL A 1 82 ? -26.166 14.372 -19.340 1.00 92.12 82 VAL A CA 1
ATOM 617 C C . VAL A 1 82 ? -27.177 14.848 -18.282 1.00 92.12 82 VAL A C 1
ATOM 619 O O . VAL A 1 82 ? -28.045 14.090 -17.870 1.00 92.12 82 VAL A O 1
ATOM 622 N N . LYS A 1 83 ? -27.122 16.115 -17.849 1.00 92.19 83 LYS A N 1
ATOM 623 C CA . LYS A 1 83 ? -28.152 16.679 -16.959 1.00 92.19 83 LYS A CA 1
ATOM 624 C C . LYS A 1 83 ? -29.499 16.892 -17.658 1.00 92.19 83 LYS A C 1
ATOM 626 O O . LYS A 1 83 ? -30.491 17.111 -16.972 1.00 92.19 83 LYS A O 1
ATOM 631 N N . PHE A 1 84 ? -29.522 16.839 -18.988 1.00 91.56 84 PHE A N 1
ATOM 632 C CA . PHE A 1 84 ? -30.718 16.973 -19.809 1.00 91.56 84 PHE A CA 1
ATOM 633 C C . PHE A 1 84 ? -31.126 15.588 -20.333 1.00 91.56 84 PHE A C 1
ATOM 635 O O . PHE A 1 84 ? -30.251 14.831 -20.781 1.00 91.56 84 PHE A O 1
ATOM 642 N N . PRO A 1 85 ? -32.423 15.235 -20.314 1.00 88.88 85 PRO A N 1
ATOM 643 C CA . PRO A 1 85 ? -32.910 13.976 -20.882 1.00 88.88 85 PRO A CA 1
ATOM 644 C C . PRO A 1 85 ? -32.450 13.770 -22.333 1.00 88.88 85 PRO A C 1
ATOM 646 O O . PRO A 1 85 ? -31.920 12.717 -22.686 1.00 88.88 85 PRO A O 1
ATOM 649 N N . GLU A 1 86 ? -32.535 14.818 -23.153 1.00 90.50 86 GLU A N 1
ATOM 650 C CA . GLU A 1 86 ? -32.128 14.814 -24.560 1.00 90.50 86 GLU A CA 1
ATOM 651 C C . GLU A 1 86 ? -30.609 14.664 -24.724 1.00 90.50 86 GLU A C 1
ATOM 653 O O . GLU A 1 86 ? -30.123 14.102 -25.706 1.00 90.50 86 GLU A O 1
ATOM 658 N N . GLY A 1 87 ? -29.825 15.164 -23.767 1.00 87.50 87 GLY A N 1
ATOM 659 C CA . GLY A 1 87 ? -28.371 15.020 -23.786 1.00 87.50 87 GLY A CA 1
ATOM 660 C C . GLY A 1 87 ? -27.911 13.612 -23.417 1.00 87.50 87 GLY A C 1
ATOM 661 O O . GLY A 1 87 ? -26.905 13.146 -23.950 1.00 87.50 87 GLY A O 1
ATOM 662 N N . THR A 1 88 ? -28.664 12.910 -22.568 1.00 88.06 88 THR A N 1
ATOM 663 C CA . THR A 1 88 ? -28.394 11.505 -22.226 1.00 88.06 88 THR A CA 1
ATOM 664 C C . THR A 1 88 ? -28.566 10.608 -23.450 1.00 88.06 88 THR A C 1
ATOM 666 O O . THR A 1 88 ? -27.628 9.896 -23.811 1.00 88.06 88 THR A O 1
ATOM 669 N N . ALA A 1 89 ? -29.690 10.742 -24.162 1.00 89.81 89 ALA A N 1
ATOM 670 C CA . ALA A 1 89 ? -29.957 9.989 -25.389 1.00 89.81 89 ALA A CA 1
ATOM 671 C C . ALA A 1 89 ? -28.894 10.232 -26.478 1.00 89.81 89 ALA A C 1
ATOM 673 O O . ALA A 1 89 ? -28.467 9.303 -27.162 1.00 89.81 89 ALA A O 1
ATOM 674 N N . LEU A 1 90 ? -28.412 11.474 -26.623 1.00 87.81 90 LEU A N 1
ATOM 675 C CA . LEU A 1 90 ? -27.332 11.776 -27.565 1.00 87.81 90 LEU A CA 1
ATOM 676 C C . LEU A 1 90 ? -26.010 11.103 -27.170 1.00 87.81 90 LEU A C 1
ATOM 678 O O . LEU A 1 90 ? -25.303 10.580 -28.029 1.00 87.81 90 LEU A O 1
ATOM 682 N N . VAL A 1 91 ? -25.639 11.143 -25.887 1.00 85.94 91 VAL A N 1
ATOM 683 C CA . VAL A 1 91 ? -24.383 10.539 -25.416 1.00 85.94 91 VAL A CA 1
ATOM 684 C C . VAL A 1 91 ? -24.395 9.023 -25.610 1.00 85.94 91 VAL A C 1
ATOM 686 O O . VAL A 1 91 ? -23.353 8.465 -25.960 1.00 85.94 91 VAL A O 1
ATOM 689 N N . GLU A 1 92 ? -25.546 8.378 -25.422 1.00 90.38 92 GLU A N 1
ATOM 690 C CA . GLU A 1 92 ? -25.737 6.954 -25.710 1.00 90.38 92 GLU A CA 1
ATOM 691 C C . GLU A 1 92 ? -25.625 6.660 -27.207 1.00 90.38 92 GLU A C 1
ATOM 693 O O . GLU A 1 92 ? -24.796 5.835 -27.585 1.00 90.38 92 GLU A O 1
ATOM 698 N N . ARG A 1 93 ? -26.312 7.421 -28.069 1.00 92.00 93 ARG A N 1
ATOM 699 C CA . ARG A 1 93 ? -26.199 7.265 -29.530 1.00 92.00 93 ARG A CA 1
ATOM 700 C C . ARG A 1 93 ? -24.758 7.417 -30.025 1.00 92.00 93 ARG A C 1
ATOM 702 O O . ARG A 1 93 ? -24.262 6.578 -30.765 1.00 92.00 93 ARG A O 1
ATOM 709 N N . LEU A 1 94 ? -24.034 8.433 -29.549 1.00 87.38 94 LEU A N 1
ATOM 710 C CA . LEU A 1 94 ? -22.618 8.638 -29.891 1.00 87.38 94 LEU A CA 1
ATOM 711 C C . LEU A 1 94 ? -21.705 7.513 -29.383 1.00 87.38 94 LEU A C 1
ATOM 713 O O . LEU A 1 94 ? -20.585 7.349 -29.873 1.00 87.38 94 LEU A O 1
ATOM 717 N N . LYS A 1 95 ? -22.116 6.793 -28.337 1.00 88.69 95 LYS A N 1
ATOM 718 C CA . LYS A 1 95 ? -21.388 5.627 -27.836 1.00 88.69 95 LYS A CA 1
ATOM 719 C C . LYS A 1 95 ? -21.652 4.422 -28.737 1.00 88.69 95 LYS A C 1
ATOM 721 O O . LYS A 1 95 ? -20.692 3.763 -29.122 1.00 88.69 95 LYS A O 1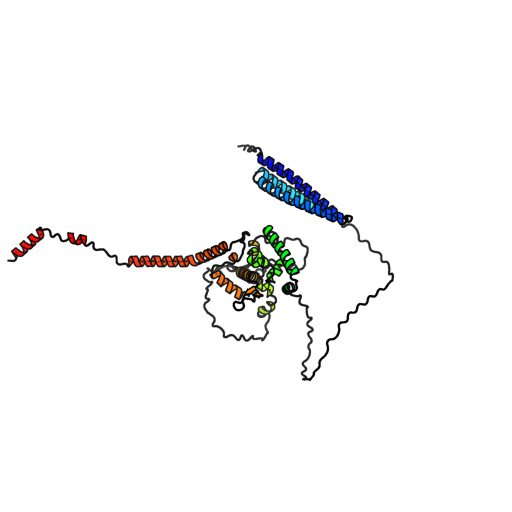
ATOM 726 N N . GLU A 1 96 ? -22.906 4.198 -29.113 1.00 93.19 96 GLU A N 1
ATOM 727 C CA . GLU A 1 96 ? -23.318 3.144 -30.046 1.00 93.19 96 GLU A CA 1
ATOM 728 C C . GLU A 1 96 ? -22.672 3.321 -31.425 1.00 93.19 96 GLU A C 1
ATOM 730 O O . GLU A 1 96 ? -22.074 2.379 -31.935 1.00 93.19 96 GLU A O 1
ATOM 735 N N . GLU A 1 97 ? -22.675 4.536 -31.982 1.00 92.12 97 GLU A N 1
ATOM 736 C CA . GLU A 1 97 ? -22.008 4.859 -33.254 1.00 92.12 97 GLU A CA 1
ATOM 737 C C . GLU A 1 97 ? -20.504 4.553 -33.205 1.00 92.12 97 GLU A C 1
ATOM 739 O O . GLU A 1 97 ? -19.939 4.008 -34.152 1.00 92.12 97 GLU A O 1
ATOM 744 N N . LYS A 1 98 ? -19.837 4.843 -32.078 1.00 86.31 98 LYS A N 1
ATOM 745 C CA . LYS A 1 98 ? -18.413 4.516 -31.899 1.00 86.31 98 LYS A CA 1
ATOM 746 C C . LYS A 1 98 ? -18.159 3.024 -31.762 1.00 86.31 98 LYS A C 1
ATOM 748 O O . LYS A 1 98 ? -17.142 2.544 -32.253 1.00 86.31 98 LYS A O 1
ATOM 753 N N . GLU A 1 99 ? -19.034 2.305 -31.068 1.00 89.00 99 GLU A N 1
ATOM 754 C CA . GLU A 1 99 ? -18.944 0.849 -30.957 1.00 89.00 99 GLU A CA 1
ATOM 755 C C . GLU A 1 99 ? -19.200 0.178 -32.310 1.00 89.00 99 GLU A C 1
ATOM 757 O O . GLU A 1 99 ? -18.504 -0.778 -32.645 1.00 89.00 99 GLU A O 1
ATOM 762 N N . HIS A 1 100 ? -20.131 0.704 -33.109 1.00 92.00 100 HIS A N 1
ATOM 763 C CA . HIS A 1 100 ? -20.385 0.249 -34.473 1.00 92.00 100 HIS A CA 1
ATOM 764 C C . HIS A 1 100 ? -19.176 0.497 -35.383 1.00 92.00 100 HIS A C 1
ATOM 766 O O . HIS A 1 100 ? -18.648 -0.450 -35.957 1.00 92.00 100 HIS A O 1
ATOM 772 N N . ALA A 1 101 ? -18.664 1.732 -35.433 1.00 85.94 101 ALA A N 1
ATOM 773 C CA . ALA A 1 101 ? -17.488 2.076 -36.237 1.00 85.94 101 ALA A CA 1
ATOM 774 C C . ALA A 1 101 ? -16.239 1.266 -35.837 1.00 85.94 101 ALA A C 1
ATOM 776 O O . ALA A 1 101 ? -15.430 0.895 -36.684 1.00 85.94 101 ALA A O 1
ATOM 777 N N . ALA A 1 102 ? -16.076 0.956 -34.545 1.00 82.00 102 ALA A N 1
ATOM 778 C CA . ALA A 1 102 ? -14.978 0.116 -34.071 1.00 82.00 102 ALA A CA 1
ATOM 779 C C . ALA A 1 102 ? -15.115 -1.350 -34.509 1.00 82.00 102 ALA A C 1
ATOM 781 O O . ALA A 1 102 ? -14.101 -1.987 -34.781 1.00 82.00 102 ALA A O 1
ATOM 782 N N . LYS A 1 103 ? -16.340 -1.890 -34.567 1.00 88.81 103 LYS A N 1
ATOM 783 C CA . LYS A 1 103 ? -16.594 -3.243 -35.084 1.00 88.81 103 LYS A CA 1
ATOM 784 C C . LYS A 1 103 ? -16.314 -3.311 -36.584 1.00 88.81 103 LYS A C 1
ATOM 786 O O . LYS A 1 103 ? -15.564 -4.178 -37.013 1.00 88.81 103 LYS A O 1
ATOM 791 N N . GLU A 1 104 ? -16.818 -2.339 -37.338 1.00 91.38 104 GLU A N 1
ATOM 792 C CA . GLU A 1 104 ? -16.637 -2.256 -38.790 1.00 91.38 104 GLU A CA 1
ATOM 793 C C . GLU A 1 104 ? -15.151 -2.180 -39.183 1.00 91.38 104 GLU A C 1
ATOM 795 O O . GLU A 1 104 ? -14.701 -2.940 -40.035 1.00 91.38 104 GLU A O 1
ATOM 800 N N . ALA A 1 105 ? -14.352 -1.370 -38.476 1.00 80.94 105 ALA A N 1
ATOM 801 C CA . ALA A 1 105 ? -12.908 -1.274 -38.710 1.00 80.94 105 ALA A CA 1
ATOM 802 C C . ALA A 1 105 ? -12.138 -2.586 -38.434 1.00 80.94 105 ALA A C 1
ATOM 804 O O . ALA A 1 105 ? -11.107 -2.849 -39.057 1.00 80.94 105 ALA A O 1
ATOM 805 N N . VAL A 1 106 ? -12.607 -3.405 -37.483 1.00 83.19 106 VAL A N 1
ATOM 806 C CA . VAL A 1 106 ? -12.002 -4.714 -37.173 1.00 83.19 106 VAL A CA 1
ATOM 807 C C . VAL A 1 106 ? -12.324 -5.732 -38.261 1.00 83.19 106 VAL A C 1
ATOM 809 O O . VAL A 1 106 ? -11.460 -6.539 -38.605 1.00 83.19 106 VAL A O 1
ATOM 812 N N . ASP A 1 107 ? -13.537 -5.689 -38.803 1.00 79.25 107 ASP A N 1
ATOM 813 C CA . ASP A 1 107 ? -13.962 -6.612 -39.851 1.00 79.25 107 ASP A CA 1
ATOM 814 C C . ASP A 1 107 ? -13.264 -6.292 -41.184 1.00 79.25 107 ASP A C 1
ATOM 816 O O . ASP A 1 107 ? -12.719 -7.204 -41.808 1.00 79.25 107 ASP A O 1
ATOM 820 N N . THR A 1 108 ? -13.110 -5.011 -41.549 1.00 76.19 108 THR A N 1
ATOM 821 C CA . THR A 1 108 ? -12.335 -4.608 -42.742 1.00 76.19 108 THR A CA 1
ATOM 822 C C . THR A 1 108 ? -10.848 -4.965 -42.644 1.00 76.19 108 THR A C 1
ATOM 824 O O . THR A 1 108 ? -10.230 -5.337 -43.638 1.00 76.19 108 THR A O 1
ATOM 827 N N . GLY A 1 109 ? -10.256 -4.911 -41.443 1.00 70.31 109 GLY A N 1
ATOM 828 C CA . GLY A 1 109 ? -8.842 -5.256 -41.243 1.00 70.31 109 GLY A CA 1
ATOM 829 C C . GLY A 1 109 ? -8.528 -6.748 -41.417 1.00 70.31 109 GLY A C 1
ATOM 830 O O . GLY A 1 109 ? -7.394 -7.101 -41.730 1.00 70.31 109 GLY A O 1
ATOM 831 N N . LYS A 1 110 ? -9.520 -7.633 -41.244 1.00 66.31 110 LYS A N 1
ATOM 832 C CA . LYS A 1 110 ? -9.352 -9.086 -41.427 1.00 66.31 110 LYS A CA 1
ATOM 833 C C . LYS A 1 110 ? -9.463 -9.529 -42.886 1.00 66.31 110 LYS A C 1
ATOM 835 O O . LYS A 1 110 ? -8.933 -10.584 -43.231 1.00 66.31 110 LYS A O 1
ATOM 840 N N . GLU A 1 111 ? -10.138 -8.758 -43.737 1.00 57.38 111 GLU A N 1
ATOM 841 C CA . GLU A 1 111 ? -10.234 -9.068 -45.169 1.00 57.38 111 GLU A CA 1
ATOM 842 C C . GLU A 1 111 ? -8.938 -8.727 -45.918 1.00 57.38 111 GLU A C 1
ATOM 844 O O . GLU A 1 111 ? -8.492 -9.525 -46.743 1.00 57.38 111 GLU A O 1
ATOM 849 N N . GLU A 1 112 ? -8.263 -7.624 -45.576 1.00 55.59 112 GLU A N 1
ATOM 850 C CA . GLU A 1 112 ? -6.981 -7.255 -46.202 1.00 55.59 112 GLU A CA 1
ATOM 851 C C . GLU A 1 112 ? -5.840 -8.232 -45.851 1.00 55.59 112 GLU A C 1
ATOM 853 O O . GLU A 1 112 ? -4.990 -8.522 -46.695 1.00 55.59 112 GLU A O 1
ATOM 858 N N . GLU A 1 113 ? -5.847 -8.829 -44.653 1.00 51.56 113 GLU A N 1
ATOM 859 C CA . GLU A 1 113 ? -4.821 -9.797 -44.223 1.00 51.56 113 GLU A CA 1
ATOM 860 C C . GLU A 1 113 ? -4.944 -11.172 -44.922 1.00 51.56 113 GLU A C 1
ATOM 862 O O . GLU A 1 113 ? -3.992 -11.958 -44.947 1.00 51.56 113 GLU A O 1
ATOM 867 N N . ASN A 1 114 ? -6.093 -11.466 -45.547 1.00 52.28 114 ASN A N 1
ATOM 868 C CA . ASN A 1 114 ? -6.308 -12.700 -46.312 1.00 52.28 114 ASN A CA 1
ATOM 869 C C . ASN A 1 114 ? -5.921 -12.593 -47.797 1.00 52.28 114 ASN A C 1
ATOM 871 O O . ASN A 1 114 ? -5.823 -13.625 -48.463 1.00 52.28 114 ASN A O 1
ATOM 875 N N . ILE A 1 115 ? -5.644 -11.393 -48.319 1.00 52.69 115 ILE A N 1
ATOM 876 C CA . ILE A 1 115 ? -5.255 -11.202 -49.729 1.00 52.69 115 ILE A CA 1
ATOM 877 C C . ILE A 1 115 ? -3.734 -11.383 -49.934 1.00 52.69 115 ILE A C 1
ATOM 879 O O . ILE A 1 115 ? -3.304 -11.773 -51.018 1.00 52.69 115 ILE A O 1
ATOM 883 N N . ASP A 1 116 ? -2.909 -11.227 -48.890 1.00 47.75 116 ASP A N 1
ATOM 884 C CA . ASP A 1 116 ? -1.437 -11.207 -49.017 1.00 47.75 116 ASP A CA 1
ATOM 885 C C . ASP A 1 116 ? -0.730 -12.563 -48.766 1.00 47.75 116 ASP A C 1
ATOM 887 O O . ASP A 1 116 ? 0.495 -12.664 -48.761 1.00 47.75 116 ASP A O 1
ATOM 891 N N . LYS A 1 117 ? -1.478 -13.664 -48.590 1.00 48.69 117 LYS A N 1
ATOM 892 C CA . LYS A 1 117 ? -0.894 -15.019 -48.407 1.00 48.69 117 LYS A CA 1
ATOM 893 C C . LYS A 1 117 ? -0.761 -15.835 -49.698 1.00 48.69 117 LYS A C 1
ATOM 895 O O . LYS A 1 117 ? -0.423 -17.018 -49.654 1.00 48.69 117 LYS A O 1
ATOM 900 N N . GLY A 1 118 ? -0.982 -15.209 -50.851 1.00 46.62 118 GLY A N 1
ATOM 901 C CA . GLY A 1 118 ? -1.004 -15.853 -52.163 1.00 46.62 118 GLY A CA 1
ATOM 902 C C . GLY A 1 118 ? 0.176 -15.526 -53.080 1.00 46.62 118 GLY A C 1
ATOM 903 O O . GLY A 1 118 ? -0.059 -15.335 -54.267 1.00 46.62 118 GLY A O 1
ATOM 904 N N . GLN A 1 119 ? 1.427 -15.447 -52.605 1.00 41.06 119 GLN A N 1
ATOM 905 C CA . GLN A 1 119 ? 2.587 -15.402 -53.513 1.00 41.06 119 GLN A CA 1
ATOM 906 C C . GLN A 1 119 ? 3.699 -16.372 -53.100 1.00 41.06 119 GLN A C 1
ATOM 908 O O . GLN A 1 119 ? 4.226 -16.353 -51.989 1.00 41.06 119 GLN A O 1
ATOM 913 N N . GLY A 1 120 ? 4.001 -17.276 -54.034 1.00 38.88 120 GLY A N 1
ATOM 914 C CA . GLY A 1 120 ? 4.878 -18.423 -53.869 1.00 38.88 120 GLY A CA 1
ATOM 915 C C . GLY A 1 120 ? 6.346 -18.075 -53.634 1.00 38.88 120 GLY A C 1
ATOM 916 O O . GLY A 1 120 ? 6.906 -17.139 -54.203 1.00 38.88 120 GLY A O 1
ATOM 917 N N . LYS A 1 121 ? 6.983 -18.921 -52.823 1.00 41.53 121 LYS A N 1
ATOM 918 C CA . LYS A 1 121 ? 8.435 -18.995 -52.650 1.00 41.53 121 LYS A CA 1
ATOM 919 C C . LYS A 1 121 ? 9.104 -19.263 -54.004 1.00 41.53 121 LYS A C 1
ATOM 921 O O . LYS A 1 121 ? 8.917 -20.335 -54.575 1.00 41.53 121 LYS A O 1
ATOM 926 N N . ARG A 1 122 ? 9.911 -18.318 -54.496 1.00 38.28 122 ARG A N 1
ATOM 927 C CA . ARG A 1 122 ? 10.920 -18.587 -55.534 1.00 38.28 122 ARG A CA 1
ATOM 928 C C . ARG A 1 122 ? 12.202 -19.125 -54.881 1.00 38.28 122 ARG A C 1
ATOM 930 O O . ARG A 1 122 ? 12.565 -18.621 -53.818 1.00 38.28 122 ARG A O 1
ATOM 937 N N . PRO A 1 123 ? 12.898 -20.101 -55.490 1.00 45.44 123 PRO A N 1
ATOM 938 C CA . PRO A 1 123 ? 14.228 -20.506 -55.051 1.00 45.44 123 PRO A CA 1
ATOM 939 C C . PRO A 1 123 ? 15.267 -19.447 -55.447 1.00 45.44 123 PRO A C 1
ATOM 941 O O . PRO A 1 123 ? 15.200 -18.882 -56.540 1.00 45.44 123 PRO A O 1
ATOM 944 N N . LEU A 1 124 ? 16.213 -19.188 -54.544 1.00 47.97 124 LEU A N 1
ATOM 945 C CA . LEU A 1 124 ? 17.440 -18.434 -54.812 1.00 47.97 124 LEU A CA 1
ATOM 946 C C . LEU A 1 124 ? 18.376 -19.264 -55.708 1.00 47.97 124 LEU A C 1
ATOM 948 O O . LEU A 1 124 ? 18.467 -20.473 -55.485 1.00 47.97 124 LEU A O 1
ATOM 952 N N . PRO A 1 125 ? 19.075 -18.650 -56.678 1.00 51.03 125 PRO A N 1
ATOM 953 C CA . PRO A 1 125 ? 20.154 -19.307 -57.393 1.00 51.03 125 PRO A CA 1
ATOM 954 C C . PRO A 1 125 ? 21.473 -19.182 -56.619 1.00 51.03 125 PRO A C 1
ATOM 956 O O . PRO A 1 125 ? 21.797 -18.121 -56.079 1.00 51.03 125 PRO A O 1
ATOM 959 N N . ASP A 1 126 ? 22.202 -20.294 -56.589 1.00 54.00 126 ASP A N 1
ATOM 960 C CA . ASP A 1 126 ? 23.618 -20.382 -56.249 1.00 54.00 126 ASP A CA 1
ATOM 961 C C . ASP A 1 126 ? 24.458 -19.641 -57.293 1.00 54.00 126 ASP A C 1
ATOM 963 O O . ASP A 1 126 ? 24.163 -19.749 -58.481 1.00 54.00 126 ASP A O 1
ATOM 967 N N . ASP A 1 127 ? 25.501 -18.930 -56.854 1.00 40.03 127 ASP A N 1
ATOM 968 C CA . ASP A 1 127 ? 26.697 -18.638 -57.657 1.00 40.03 127 ASP A CA 1
ATOM 969 C C . ASP A 1 127 ? 27.839 -18.051 -56.785 1.00 40.03 127 ASP A C 1
ATOM 971 O O . ASP A 1 127 ? 27.607 -17.702 -55.622 1.00 40.03 127 ASP A O 1
ATOM 975 N N . PRO A 1 128 ? 29.099 -18.044 -57.276 1.00 51.81 128 PRO A N 1
ATOM 976 C CA . PRO A 1 128 ? 30.209 -18.670 -56.563 1.00 51.81 128 PRO A CA 1
ATOM 977 C C . PRO A 1 128 ? 31.231 -17.696 -55.951 1.00 51.81 128 PRO A C 1
ATOM 979 O O . PRO A 1 128 ? 31.123 -16.475 -56.007 1.00 51.81 128 PRO A O 1
ATOM 982 N N . ALA A 1 129 ? 32.237 -18.321 -55.338 1.00 44.22 129 ALA A N 1
ATOM 983 C CA . ALA A 1 129 ? 33.412 -17.760 -54.694 1.00 44.22 129 ALA A CA 1
ATOM 984 C C . ALA A 1 129 ? 34.142 -16.667 -55.491 1.00 44.22 129 ALA A C 1
ATOM 986 O O . ALA A 1 129 ? 34.411 -16.833 -56.678 1.00 44.22 129 ALA A O 1
ATOM 987 N N . GLU A 1 130 ? 34.622 -15.647 -54.775 1.00 40.91 130 GLU A N 1
ATOM 988 C CA . GLU A 1 130 ? 35.792 -14.886 -55.202 1.00 40.91 130 GLU A CA 1
ATOM 989 C C . GLU A 1 130 ? 36.640 -14.426 -54.006 1.00 40.91 130 GLU A C 1
ATOM 991 O O . GLU A 1 130 ? 36.153 -14.109 -52.917 1.00 40.91 130 GLU A O 1
ATOM 996 N N . GLU A 1 131 ? 37.947 -14.494 -54.232 1.00 35.84 131 GLU A N 1
ATOM 997 C CA . GLU A 1 131 ? 39.055 -14.267 -53.319 1.00 35.84 131 GLU A CA 1
ATOM 998 C C . GLU A 1 131 ? 39.215 -12.793 -52.908 1.00 35.84 131 GLU A C 1
ATOM 1000 O O . GLU A 1 131 ? 38.905 -11.877 -53.662 1.00 35.84 131 GLU A O 1
ATOM 1005 N N . GLY A 1 132 ? 39.887 -12.558 -51.773 1.00 33.53 132 GLY A N 1
ATOM 1006 C CA . GLY A 1 132 ? 40.831 -11.438 -51.714 1.00 33.53 132 GLY A CA 1
ATOM 1007 C C . GLY A 1 132 ? 40.889 -10.600 -50.436 1.00 33.53 132 GLY A C 1
ATOM 1008 O O . GLY A 1 132 ? 39.949 -9.921 -50.048 1.00 33.53 132 GLY A O 1
ATOM 1009 N N . ALA A 1 133 ? 42.114 -10.526 -49.906 1.00 37.69 133 ALA A N 1
ATOM 1010 C CA . ALA A 1 133 ? 42.712 -9.386 -49.198 1.00 37.69 133 ALA A CA 1
ATOM 1011 C C . ALA A 1 133 ? 42.479 -9.198 -47.678 1.00 37.69 133 ALA A C 1
ATOM 1013 O O . ALA A 1 133 ? 41.720 -8.363 -47.198 1.00 37.69 133 ALA A O 1
ATOM 1014 N N . LYS A 1 134 ? 43.350 -9.885 -46.923 1.00 39.53 134 LYS A N 1
ATOM 1015 C CA . LYS A 1 134 ? 44.265 -9.341 -45.890 1.00 39.53 134 LYS A CA 1
ATOM 1016 C C . LYS A 1 134 ? 43.993 -7.904 -45.392 1.00 39.53 134 LYS A C 1
ATOM 1018 O O . LYS A 1 134 ? 44.296 -6.942 -46.092 1.00 39.53 134 LYS A O 1
ATOM 1023 N N . LYS A 1 135 ? 43.764 -7.764 -44.078 1.00 40.50 135 LYS A N 1
ATOM 1024 C CA . LYS A 1 135 ? 44.485 -6.780 -43.241 1.00 40.50 135 LYS A CA 1
ATOM 1025 C C . LYS A 1 135 ? 44.507 -7.197 -41.766 1.00 40.50 135 LYS A C 1
ATOM 1027 O O . LYS A 1 135 ? 43.509 -7.153 -41.058 1.00 40.50 135 LYS A O 1
ATOM 1032 N N . ARG A 1 136 ? 45.705 -7.593 -41.329 1.00 37.03 136 ARG A N 1
ATOM 1033 C CA . ARG A 1 136 ? 46.123 -7.778 -39.934 1.00 37.03 136 ARG A CA 1
ATOM 1034 C C . ARG A 1 136 ? 46.029 -6.448 -39.177 1.00 37.03 136 ARG A C 1
ATOM 1036 O O . ARG A 1 136 ? 46.533 -5.443 -39.677 1.00 37.03 136 ARG A O 1
ATOM 1043 N N . ARG A 1 137 ? 45.547 -6.470 -37.933 1.00 39.72 137 ARG A N 1
ATOM 1044 C CA . ARG A 1 137 ? 46.066 -5.590 -36.876 1.00 39.72 137 ARG A CA 1
ATOM 1045 C C . ARG A 1 137 ? 46.183 -6.358 -35.562 1.00 39.72 137 ARG A C 1
ATOM 1047 O O . ARG A 1 137 ? 45.196 -6.727 -34.941 1.00 39.72 137 ARG A O 1
ATOM 1054 N N . VAL A 1 138 ? 47.448 -6.597 -35.239 1.00 37.00 138 VAL A N 1
ATOM 1055 C CA . VAL A 1 138 ? 48.023 -7.028 -33.967 1.00 37.00 138 VAL A CA 1
ATOM 1056 C C . VAL A 1 138 ? 47.781 -5.941 -32.920 1.00 37.00 138 VAL A C 1
ATOM 1058 O O . VAL A 1 138 ? 47.831 -4.751 -33.240 1.00 37.00 138 VAL A O 1
ATOM 1061 N N . GLY A 1 139 ? 47.530 -6.354 -31.684 1.00 38.16 139 GLY A N 1
ATOM 1062 C CA . GLY A 1 139 ? 47.356 -5.465 -30.543 1.00 38.16 139 GLY A CA 1
ATOM 1063 C C . GLY A 1 139 ? 47.439 -6.238 -29.236 1.00 38.16 139 GLY A C 1
ATOM 1064 O O . GLY A 1 139 ? 46.468 -6.264 -28.486 1.00 38.16 139 GLY A O 1
ATOM 1065 N N . ASP A 1 140 ? 48.587 -6.877 -29.009 1.00 35.88 140 ASP A N 1
ATOM 1066 C CA . ASP A 1 140 ? 48.994 -7.418 -27.715 1.00 35.88 140 ASP A CA 1
ATOM 1067 C C . ASP A 1 140 ? 49.084 -6.301 -26.667 1.00 35.88 140 ASP A C 1
ATOM 1069 O O . ASP A 1 140 ? 49.645 -5.228 -26.907 1.00 35.88 140 ASP A O 1
ATOM 1073 N N . LYS A 1 141 ? 48.543 -6.570 -25.479 1.00 43.91 141 LYS A N 1
ATOM 1074 C CA . LYS A 1 141 ? 48.889 -5.860 -24.246 1.00 43.91 141 LYS A CA 1
ATOM 1075 C C . LYS A 1 141 ? 49.131 -6.886 -23.152 1.00 43.91 141 LYS A C 1
ATOM 1077 O O . LYS A 1 141 ? 48.208 -7.320 -22.466 1.00 43.91 141 LYS A O 1
ATOM 1082 N N . GLU A 1 142 ? 50.402 -7.232 -23.011 1.00 37.97 142 GLU A N 1
ATOM 1083 C CA . GLU A 1 142 ? 50.978 -7.867 -21.835 1.00 37.97 142 GLU A CA 1
ATOM 1084 C C . GLU A 1 142 ? 50.816 -6.960 -20.602 1.00 37.97 142 GLU A C 1
ATOM 1086 O O . GLU A 1 142 ? 50.930 -5.731 -20.675 1.00 37.97 142 GLU A O 1
ATOM 1091 N N . LYS A 1 143 ? 50.568 -7.579 -19.447 1.00 45.00 143 LYS A N 1
ATOM 1092 C CA . LYS A 1 143 ? 50.791 -6.991 -18.122 1.00 45.00 143 LYS A CA 1
ATOM 1093 C C . LYS A 1 143 ? 51.757 -7.896 -17.351 1.00 45.00 143 LYS A C 1
ATOM 1095 O O . LYS A 1 143 ? 51.616 -9.114 -17.449 1.00 45.00 143 LYS A O 1
ATOM 1100 N N . PRO A 1 144 ? 52.700 -7.328 -16.581 1.00 51.06 144 PRO A N 1
ATOM 1101 C CA . PRO A 1 144 ? 53.779 -8.090 -15.974 1.00 51.06 144 PRO A CA 1
ATOM 1102 C C . PRO A 1 144 ? 53.426 -8.634 -14.582 1.00 51.06 144 PRO A C 1
ATOM 1104 O O . PRO A 1 144 ? 52.768 -7.966 -13.788 1.00 51.06 144 PRO A O 1
ATOM 1107 N N . GLY A 1 145 ? 53.936 -9.841 -14.321 1.00 33.12 145 GLY A N 1
ATOM 1108 C CA . GLY A 1 145 ? 54.785 -10.178 -13.172 1.00 33.12 145 GLY A CA 1
ATOM 1109 C C . GLY A 1 145 ? 54.224 -9.995 -11.762 1.00 33.12 145 GLY A C 1
ATOM 1110 O O . GLY A 1 145 ? 54.335 -8.917 -11.185 1.00 33.12 145 GLY A O 1
ATOM 1111 N N . ALA A 1 146 ? 53.772 -11.097 -11.161 1.00 39.50 146 ALA A N 1
ATOM 1112 C CA . ALA A 1 146 ? 53.777 -11.279 -9.712 1.00 39.50 146 ALA A CA 1
ATOM 1113 C C . ALA A 1 146 ? 54.995 -12.138 -9.336 1.00 39.50 146 ALA A C 1
ATOM 1115 O O . ALA A 1 146 ? 55.180 -13.223 -9.885 1.00 39.50 146 ALA A O 1
ATOM 1116 N N . GLN A 1 147 ? 55.832 -11.609 -8.443 1.00 40.66 147 GLN A N 1
ATOM 1117 C CA . GLN A 1 147 ? 57.012 -12.275 -7.902 1.00 40.66 147 GLN A CA 1
ATOM 1118 C C . GLN A 1 147 ? 56.648 -13.272 -6.800 1.00 40.66 147 GLN A C 1
ATOM 1120 O O . GLN A 1 147 ? 55.854 -12.999 -5.902 1.00 40.66 147 GLN A O 1
ATOM 1125 N N . GLU A 1 148 ? 57.321 -14.404 -6.915 1.00 41.06 148 GLU A N 1
ATOM 1126 C CA . GLU A 1 148 ? 57.501 -15.524 -6.004 1.00 41.06 148 GLU A CA 1
ATOM 1127 C C . GLU A 1 148 ? 58.192 -15.102 -4.694 1.00 41.06 148 GLU A C 1
ATOM 1129 O O . GLU A 1 148 ? 59.173 -14.354 -4.712 1.00 41.06 148 GLU A O 1
ATOM 1134 N N . SER A 1 149 ? 57.759 -15.656 -3.560 1.00 45.69 149 SER A N 1
ATOM 1135 C CA . SER A 1 149 ? 58.662 -15.908 -2.436 1.00 45.69 149 SER A CA 1
ATOM 1136 C C . SER A 1 149 ? 58.346 -17.251 -1.775 1.00 45.69 149 SER A C 1
ATOM 1138 O O . SER A 1 149 ? 57.200 -17.635 -1.550 1.00 45.69 149 SER A O 1
ATOM 1140 N N . LEU A 1 150 ? 59.435 -17.979 -1.563 1.00 41.72 150 LEU A N 1
ATOM 1141 C CA . LEU A 1 150 ? 59.577 -19.357 -1.117 1.00 41.72 150 LEU A CA 1
ATOM 1142 C C . LEU A 1 150 ? 59.426 -19.469 0.409 1.00 41.72 150 LEU A C 1
ATOM 1144 O O . LEU A 1 150 ? 59.972 -18.630 1.123 1.00 41.72 150 LEU A O 1
ATOM 1148 N N . ASN A 1 151 ? 58.826 -20.555 0.916 1.00 37.81 151 ASN A N 1
ATOM 1149 C CA . ASN A 1 151 ? 59.592 -21.546 1.693 1.00 37.81 151 ASN A CA 1
ATOM 1150 C C . ASN A 1 151 ? 58.808 -22.846 2.020 1.00 37.81 151 ASN A C 1
ATOM 1152 O O . ASN A 1 151 ? 57.578 -22.819 2.067 1.00 37.81 151 ASN A O 1
ATOM 1156 N N . PRO A 1 152 ? 59.520 -23.973 2.255 1.00 54.62 152 PRO A N 1
ATOM 1157 C CA . PRO A 1 152 ? 59.007 -25.344 2.215 1.00 54.62 152 PRO A CA 1
ATOM 1158 C C . PRO A 1 152 ? 58.888 -26.015 3.598 1.00 54.62 152 PRO A C 1
ATOM 1160 O O . PRO A 1 152 ? 59.564 -25.617 4.544 1.00 54.62 152 PRO A O 1
ATOM 1163 N N . ASN A 1 153 ? 58.092 -27.092 3.687 1.00 38.47 153 ASN A N 1
ATOM 1164 C CA . ASN A 1 153 ? 58.508 -28.428 4.168 1.00 38.47 153 ASN A CA 1
ATOM 1165 C C . ASN A 1 153 ? 57.332 -29.440 4.205 1.00 38.47 153 ASN A C 1
ATOM 1167 O O . ASN A 1 153 ? 56.178 -29.016 4.170 1.00 38.47 153 ASN A O 1
ATOM 1171 N N . PRO A 1 154 ? 57.612 -30.766 4.206 1.00 51.72 154 PRO A N 1
ATOM 1172 C CA . PRO A 1 154 ? 56.812 -31.786 3.517 1.00 51.72 154 PRO A CA 1
ATOM 1173 C C . PRO A 1 154 ? 56.232 -32.850 4.495 1.00 51.72 154 PRO A C 1
ATOM 1175 O O . PRO A 1 154 ? 55.907 -32.503 5.626 1.00 51.72 154 PRO A O 1
ATOM 1178 N N . PRO A 1 155 ? 56.006 -34.117 4.086 1.00 52.34 155 PRO A N 1
ATOM 1179 C CA . PRO A 1 155 ? 54.705 -34.665 3.716 1.00 52.34 155 PRO A CA 1
ATOM 1180 C C . PRO A 1 155 ? 54.156 -35.658 4.758 1.00 52.34 155 PRO A C 1
ATOM 1182 O O . PRO A 1 155 ? 54.915 -36.328 5.455 1.00 52.34 155 PRO A O 1
ATOM 1185 N N . VAL A 1 156 ? 52.836 -35.863 4.788 1.00 41.03 156 VAL A N 1
ATOM 1186 C CA . VAL A 1 156 ? 52.260 -37.091 5.359 1.00 41.03 156 VAL A CA 1
ATOM 1187 C C . VAL A 1 156 ? 51.230 -37.662 4.394 1.00 41.03 156 VAL A C 1
ATOM 1189 O O . VAL A 1 156 ? 50.202 -37.056 4.105 1.00 41.03 156 VAL A O 1
ATOM 1192 N N . ASN A 1 157 ? 51.582 -38.844 3.893 1.00 39.03 157 ASN A N 1
ATOM 1193 C CA . ASN A 1 157 ? 50.755 -39.775 3.143 1.00 39.03 157 ASN A CA 1
ATOM 1194 C C . ASN A 1 157 ? 49.474 -40.140 3.899 1.00 39.03 157 ASN A C 1
ATOM 1196 O O . ASN A 1 157 ? 49.513 -40.471 5.082 1.00 39.03 157 ASN A O 1
ATOM 1200 N N . GLY A 1 158 ? 48.370 -40.210 3.164 1.00 35.16 158 GLY A N 1
ATOM 1201 C CA . GLY A 1 158 ? 47.125 -40.817 3.613 1.00 35.16 158 GLY A CA 1
ATOM 1202 C C . GLY A 1 158 ? 46.175 -40.941 2.436 1.00 35.16 158 GLY A C 1
ATOM 1203 O O . GLY A 1 158 ? 45.336 -40.071 2.229 1.00 35.16 158 GLY A O 1
ATOM 1204 N N . GLY A 1 159 ? 46.378 -41.981 1.626 1.00 38.34 159 GLY A N 1
ATOM 1205 C CA . GLY A 1 159 ? 45.500 -42.324 0.515 1.00 38.34 159 GLY A CA 1
ATOM 1206 C C . GLY A 1 159 ? 44.083 -42.630 0.994 1.00 38.34 159 GLY A C 1
ATOM 1207 O O . GLY A 1 159 ? 43.883 -43.281 2.018 1.00 38.34 159 GLY A O 1
ATOM 1208 N N . SER A 1 160 ? 43.110 -42.144 0.236 1.00 36.31 160 SER A N 1
ATOM 1209 C CA . SER A 1 160 ? 41.716 -42.563 0.300 1.00 36.31 160 SER A CA 1
ATOM 1210 C C . SER A 1 160 ? 41.128 -42.312 -1.076 1.00 36.31 160 SER A C 1
ATOM 1212 O O . SER A 1 160 ? 41.181 -41.191 -1.582 1.00 36.31 160 SER A O 1
ATOM 1214 N N . ASP A 1 161 ? 40.632 -43.388 -1.664 1.00 35.69 161 ASP A N 1
ATOM 1215 C CA . ASP A 1 161 ? 40.238 -43.503 -3.053 1.00 35.69 161 ASP A CA 1
ATOM 1216 C C . ASP A 1 161 ? 39.181 -42.490 -3.492 1.00 35.69 161 ASP A C 1
ATOM 1218 O O . ASP A 1 161 ? 38.220 -42.157 -2.796 1.00 35.69 161 ASP A O 1
ATOM 1222 N N . SER A 1 162 ? 39.423 -42.020 -4.706 1.00 38.47 162 SER A N 1
ATOM 1223 C CA . SER A 1 162 ? 38.597 -41.165 -5.529 1.00 38.47 162 SER A CA 1
ATOM 1224 C C . SER A 1 162 ? 37.416 -41.935 -6.127 1.00 38.47 162 SER A C 1
ATOM 1226 O O . SER A 1 162 ? 37.613 -42.747 -7.029 1.00 38.47 162 SER A O 1
ATOM 1228 N N . GLU A 1 163 ? 36.194 -41.581 -5.736 1.00 38.28 163 GLU A N 1
ATOM 1229 C CA . GLU A 1 163 ? 35.047 -41.597 -6.648 1.00 38.28 163 GLU A CA 1
ATOM 1230 C C . GLU A 1 163 ? 34.722 -40.141 -6.989 1.00 38.28 163 GLU A C 1
ATOM 1232 O O . GLU A 1 163 ? 34.335 -39.329 -6.150 1.00 38.28 163 GLU A O 1
ATOM 1237 N N . SER A 1 164 ? 35.036 -39.791 -8.234 1.00 39.72 164 SER A N 1
ATOM 1238 C CA . SER A 1 164 ? 34.948 -38.444 -8.784 1.00 39.72 164 SER A CA 1
ATOM 1239 C C . SER A 1 164 ? 33.554 -38.211 -9.356 1.00 39.72 164 SER A C 1
ATOM 1241 O O . SER A 1 164 ? 33.324 -38.339 -10.555 1.00 39.72 164 SER A O 1
ATOM 1243 N N . ASP A 1 165 ? 32.621 -37.825 -8.491 1.00 37.88 165 ASP A N 1
ATOM 1244 C CA . ASP A 1 165 ? 31.375 -37.208 -8.935 1.00 37.88 165 ASP A CA 1
ATOM 1245 C C . ASP A 1 165 ? 31.680 -35.780 -9.404 1.00 37.88 165 ASP A C 1
ATOM 1247 O O . ASP A 1 165 ? 31.781 -34.832 -8.623 1.00 37.88 165 ASP A O 1
ATOM 1251 N N . SER A 1 166 ? 31.879 -35.630 -10.716 1.00 40.91 166 SER A N 1
ATOM 1252 C CA . SER A 1 166 ? 31.980 -34.334 -11.381 1.00 40.91 166 SER A CA 1
ATOM 1253 C C . SER A 1 166 ? 30.634 -33.602 -11.298 1.00 40.91 166 SER A C 1
ATOM 1255 O O . SER A 1 166 ? 29.832 -33.625 -12.237 1.00 40.91 166 SER A O 1
ATOM 1257 N N . GLU A 1 167 ? 30.369 -32.948 -10.167 1.00 45.25 167 GLU A N 1
ATOM 1258 C CA . GLU A 1 167 ? 29.299 -31.966 -10.051 1.00 45.25 167 GLU A CA 1
ATOM 1259 C C . GLU A 1 167 ? 29.589 -30.830 -11.036 1.00 45.25 167 GLU A C 1
ATOM 1261 O O . GLU A 1 167 ? 30.453 -29.978 -10.830 1.00 45.25 167 GLU A O 1
ATOM 1266 N N . THR A 1 168 ? 28.862 -30.815 -12.150 1.00 43.41 168 THR A N 1
ATOM 1267 C CA . THR A 1 168 ? 28.830 -29.665 -13.047 1.00 43.41 168 THR A CA 1
ATOM 1268 C C . THR A 1 168 ? 28.341 -28.458 -12.246 1.00 43.41 168 THR A C 1
ATOM 1270 O O . THR A 1 168 ? 27.149 -28.371 -11.929 1.00 43.41 168 THR A O 1
ATOM 1273 N N . GLU A 1 169 ? 29.245 -27.538 -11.897 1.00 50.53 169 GLU A N 1
ATOM 1274 C CA . GLU A 1 169 ? 28.917 -26.270 -11.244 1.00 50.53 169 GLU A CA 1
ATOM 1275 C C . GLU A 1 169 ? 27.946 -25.480 -12.129 1.00 50.53 169 GLU A C 1
ATOM 1277 O O . GLU A 1 169 ? 28.315 -24.730 -13.035 1.00 50.53 169 GLU A O 1
ATOM 1282 N N . THR A 1 170 ? 26.650 -25.653 -11.882 1.00 57.19 170 THR A N 1
ATOM 1283 C CA . THR A 1 170 ? 25.630 -24.824 -12.512 1.00 57.19 170 THR A CA 1
ATOM 1284 C C . THR A 1 170 ? 25.840 -23.391 -12.032 1.00 57.19 170 THR A C 1
ATOM 1286 O O . THR A 1 170 ? 25.614 -23.066 -10.866 1.00 57.19 170 THR A O 1
ATOM 1289 N N . VAL A 1 171 ? 26.299 -22.518 -12.934 1.00 63.19 171 VAL A N 1
ATOM 1290 C CA . VAL A 1 171 ? 26.505 -21.089 -12.668 1.00 63.19 171 VAL A CA 1
ATOM 1291 C C . VAL A 1 171 ? 25.192 -20.493 -12.151 1.00 63.19 171 VAL A C 1
ATOM 1293 O O . VAL A 1 171 ? 24.265 -20.197 -12.913 1.00 63.19 171 VAL A O 1
ATOM 1296 N N . LYS A 1 172 ? 25.078 -20.342 -10.826 1.00 66.44 172 LYS A N 1
ATOM 1297 C CA . LYS A 1 172 ? 23.877 -19.813 -10.173 1.00 66.44 172 LYS A CA 1
ATOM 1298 C C . LYS A 1 172 ? 23.680 -18.380 -10.656 1.00 66.44 172 LYS A C 1
ATOM 1300 O O . LYS A 1 172 ? 24.468 -17.493 -10.331 1.00 66.44 172 LYS A O 1
ATOM 1305 N N . LYS A 1 173 ? 22.623 -18.141 -11.445 1.00 61.31 173 LYS A N 1
ATOM 1306 C CA . LYS A 1 173 ? 22.253 -16.789 -11.895 1.00 61.31 173 LYS A CA 1
ATOM 1307 C C . LYS A 1 173 ? 22.216 -15.860 -10.667 1.00 61.31 173 LYS A C 1
ATOM 1309 O O . LYS A 1 173 ? 21.529 -16.196 -9.699 1.00 61.31 173 LYS A O 1
ATOM 1314 N N . PRO A 1 174 ? 22.917 -14.709 -10.692 1.00 63.97 174 PRO A N 1
ATOM 1315 C CA . PRO A 1 174 ? 23.005 -13.817 -9.539 1.00 63.97 174 PRO A CA 1
ATOM 1316 C C . PRO A 1 174 ? 21.607 -13.394 -9.095 1.00 63.97 174 PRO A C 1
ATOM 1318 O O . PRO A 1 174 ? 20.741 -13.116 -9.941 1.00 63.97 174 PRO A O 1
ATOM 1321 N N . ARG A 1 175 ? 21.380 -13.356 -7.776 1.00 69.19 175 ARG A N 1
ATOM 1322 C CA . ARG A 1 175 ? 20.063 -13.036 -7.222 1.00 69.19 175 ARG A CA 1
ATOM 1323 C C . ARG A 1 175 ? 19.682 -11.618 -7.656 1.00 69.19 175 ARG A C 1
ATOM 1325 O O . ARG A 1 175 ? 20.523 -10.744 -7.842 1.00 69.19 175 ARG A O 1
ATOM 1332 N N . MET A 1 176 ? 18.384 -11.377 -7.849 1.00 70.88 176 MET A N 1
ATOM 1333 C CA . MET A 1 176 ? 17.875 -10.047 -8.230 1.00 70.88 176 MET A CA 1
ATOM 1334 C C . MET A 1 176 ? 18.315 -8.947 -7.248 1.00 70.88 176 MET A C 1
ATOM 1336 O O . MET A 1 176 ? 18.591 -7.841 -7.695 1.00 70.88 176 MET A O 1
ATOM 1340 N N . ALA A 1 177 ? 18.417 -9.253 -5.949 1.00 71.25 177 ALA A N 1
ATOM 1341 C CA . ALA A 1 177 ? 18.915 -8.315 -4.940 1.00 71.25 177 ALA A CA 1
ATOM 1342 C C . ALA A 1 177 ? 20.373 -7.907 -5.223 1.00 71.25 177 ALA A C 1
ATOM 1344 O O . ALA A 1 177 ? 20.675 -6.721 -5.301 1.00 71.25 177 ALA A O 1
ATOM 1345 N N . ASP A 1 178 ? 21.250 -8.863 -5.548 1.00 80.62 178 ASP A N 1
ATOM 1346 C CA . ASP A 1 178 ? 22.646 -8.585 -5.924 1.00 80.62 178 ASP A CA 1
ATOM 1347 C C . ASP A 1 178 ? 22.735 -7.651 -7.137 1.00 80.62 178 ASP A C 1
ATOM 1349 O O . ASP A 1 178 ? 23.661 -6.848 -7.254 1.00 80.62 178 ASP A O 1
ATOM 1353 N N . ARG A 1 179 ? 21.758 -7.726 -8.055 1.00 85.31 179 ARG A N 1
ATOM 1354 C CA . ARG A 1 179 ? 21.692 -6.799 -9.190 1.00 85.31 179 ARG A CA 1
ATOM 1355 C C . ARG A 1 179 ? 21.452 -5.367 -8.728 1.00 85.31 179 ARG A C 1
ATOM 1357 O O . ARG A 1 179 ? 22.043 -4.485 -9.332 1.00 85.31 179 ARG A O 1
ATOM 1364 N N . TRP A 1 180 ? 20.649 -5.123 -7.687 1.00 86.62 180 TRP A N 1
ATOM 1365 C CA . TRP A 1 180 ? 20.420 -3.773 -7.152 1.00 86.62 180 TRP A CA 1
ATOM 1366 C C . TRP A 1 180 ? 21.722 -3.111 -6.721 1.00 86.62 180 TRP A C 1
ATOM 1368 O O . TRP A 1 180 ? 22.027 -1.992 -7.139 1.00 86.62 180 TRP A O 1
ATOM 1378 N N . TYR A 1 181 ? 22.511 -3.839 -5.931 1.00 85.56 181 TYR A N 1
ATOM 1379 C CA . TYR A 1 181 ? 23.757 -3.331 -5.374 1.00 85.56 181 TYR A CA 1
ATOM 1380 C C . TYR A 1 181 ? 24.838 -3.141 -6.443 1.00 85.56 181 TYR A C 1
ATOM 1382 O O . TYR A 1 181 ? 25.656 -2.233 -6.326 1.00 85.56 181 TYR A O 1
ATOM 1390 N N . LYS A 1 182 ? 24.772 -3.901 -7.543 1.00 90.19 182 LYS A N 1
ATOM 1391 C CA . LYS A 1 182 ? 25.630 -3.714 -8.725 1.00 90.19 182 LYS A CA 1
ATOM 1392 C C . LYS A 1 182 ? 25.245 -2.513 -9.598 1.00 90.19 182 LYS A C 1
ATOM 1394 O O . LYS A 1 182 ? 26.059 -2.087 -10.412 1.00 90.19 182 LYS A O 1
ATOM 1399 N N . LEU A 1 183 ? 24.032 -1.965 -9.464 1.00 89.31 183 LEU A N 1
ATOM 1400 C CA . LEU A 1 183 ? 23.647 -0.757 -10.198 1.00 89.31 183 LEU A CA 1
A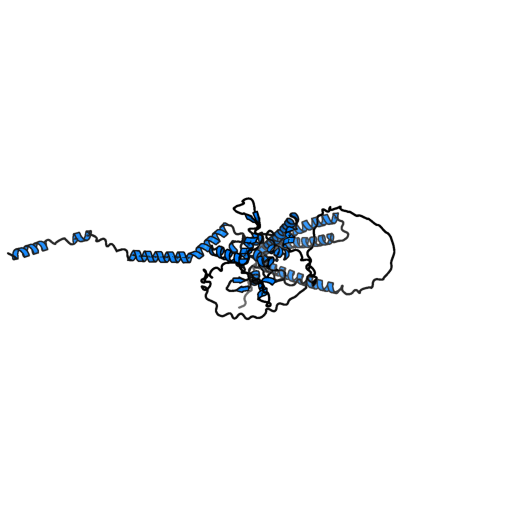TOM 1401 C C . LEU A 1 183 ? 24.348 0.474 -9.628 1.00 89.31 183 LEU A C 1
ATOM 1403 O O . LEU A 1 183 ? 24.425 0.648 -8.409 1.00 89.31 183 LEU A O 1
ATOM 1407 N N . THR A 1 184 ? 24.754 1.377 -10.520 1.00 93.88 184 THR A N 1
ATOM 1408 C CA . THR A 1 184 ? 25.268 2.695 -10.134 1.00 93.88 184 THR A CA 1
ATOM 1409 C C . THR A 1 184 ? 24.163 3.545 -9.502 1.00 93.88 184 THR A C 1
ATOM 1411 O O . THR A 1 184 ? 22.973 3.366 -9.785 1.00 93.88 184 THR A O 1
ATOM 1414 N N . SER A 1 185 ? 24.535 4.530 -8.682 1.00 91.25 185 SER A N 1
ATOM 1415 C CA . SER A 1 185 ? 23.580 5.462 -8.057 1.00 91.25 185 SER A CA 1
ATOM 1416 C C . SER A 1 185 ? 22.680 6.161 -9.085 1.00 91.25 185 SER A C 1
ATOM 1418 O O . SER A 1 185 ? 21.492 6.380 -8.840 1.00 91.25 185 SER A O 1
ATOM 1420 N N . GLU A 1 186 ? 23.212 6.458 -10.272 1.00 92.06 186 GLU A N 1
ATOM 1421 C CA . GLU A 1 186 ? 22.437 7.046 -11.362 1.00 92.06 186 GLU A CA 1
ATOM 1422 C C . GLU A 1 186 ? 21.425 6.057 -11.960 1.00 92.06 186 GLU A C 1
ATOM 1424 O O . GLU A 1 186 ? 20.263 6.413 -12.167 1.00 92.06 186 GLU A O 1
ATOM 1429 N N . GLN A 1 187 ? 21.820 4.801 -12.189 1.00 91.56 187 GLN A N 1
ATOM 1430 C CA . GLN A 1 187 ? 20.910 3.755 -12.666 1.00 91.56 187 GLN A CA 1
ATOM 1431 C C . GLN A 1 187 ? 19.778 3.498 -11.666 1.00 91.56 187 GLN A C 1
ATOM 1433 O O . GLN A 1 187 ? 18.613 3.434 -12.069 1.00 91.56 187 GLN A O 1
ATOM 1438 N N . ARG A 1 188 ? 20.093 3.429 -10.364 1.00 90.06 188 ARG A N 1
ATOM 1439 C CA . ARG A 1 188 ? 19.087 3.308 -9.294 1.00 90.06 188 ARG A CA 1
ATOM 1440 C C . ARG A 1 188 ? 18.115 4.484 -9.325 1.00 90.06 188 ARG A C 1
ATOM 1442 O O . ARG A 1 188 ? 16.905 4.271 -9.353 1.00 90.06 188 ARG A O 1
ATOM 1449 N N . ARG A 1 189 ? 18.618 5.721 -9.428 1.00 90.12 189 ARG A N 1
ATOM 1450 C CA . ARG A 1 189 ? 17.788 6.935 -9.534 1.00 90.12 189 ARG A CA 1
ATOM 1451 C C . ARG A 1 189 ? 16.883 6.916 -10.769 1.00 90.12 189 ARG A C 1
ATOM 1453 O O . ARG A 1 189 ? 15.703 7.248 -10.663 1.00 90.12 189 ARG A O 1
ATOM 1460 N N . ARG A 1 190 ? 17.401 6.508 -11.934 1.00 89.62 190 ARG A N 1
ATOM 1461 C CA . ARG A 1 190 ? 16.622 6.388 -13.182 1.00 89.62 190 ARG A CA 1
ATOM 1462 C C . ARG A 1 190 ? 15.513 5.338 -13.053 1.00 89.62 190 ARG A C 1
ATOM 1464 O O . ARG A 1 190 ? 14.383 5.606 -13.461 1.00 89.62 190 ARG A O 1
ATOM 1471 N N . LEU A 1 191 ? 15.808 4.178 -12.459 1.00 88.38 191 LEU A N 1
ATOM 1472 C CA . LEU A 1 191 ? 14.809 3.138 -12.195 1.00 88.38 191 LEU A CA 1
ATOM 1473 C C . LEU A 1 191 ? 13.737 3.613 -11.215 1.00 88.38 191 LEU A C 1
ATOM 1475 O O . LEU A 1 191 ? 12.554 3.469 -11.517 1.00 88.38 191 LEU A O 1
ATOM 1479 N N . LEU A 1 192 ? 14.130 4.221 -10.093 1.00 89.44 192 LEU A N 1
ATOM 1480 C CA . LEU A 1 192 ? 13.187 4.783 -9.126 1.00 89.44 192 LEU A CA 1
ATOM 1481 C C . LEU A 1 192 ? 12.282 5.811 -9.803 1.00 89.44 192 LEU A C 1
ATOM 1483 O O . LEU A 1 192 ? 11.072 5.647 -9.771 1.00 89.44 192 LEU A O 1
ATOM 1487 N N . LYS A 1 193 ? 12.836 6.779 -10.546 1.00 89.25 193 LYS A N 1
ATOM 1488 C CA . LYS A 1 193 ? 12.041 7.777 -11.283 1.00 89.25 193 LYS A CA 1
ATOM 1489 C C . LYS A 1 193 ? 11.044 7.135 -12.255 1.00 89.25 193 LYS A C 1
ATOM 1491 O O . LYS A 1 193 ? 9.883 7.545 -12.300 1.00 89.25 193 LYS A O 1
ATOM 1496 N N . LYS A 1 194 ? 11.470 6.115 -13.012 1.00 89.38 194 LYS A N 1
ATOM 1497 C CA . LYS A 1 194 ? 10.601 5.360 -13.933 1.00 89.38 194 LYS A CA 1
ATOM 1498 C C . LYS A 1 194 ? 9.430 4.711 -13.192 1.00 89.38 194 LYS A C 1
ATOM 1500 O O . LYS A 1 194 ? 8.294 4.773 -13.658 1.00 89.38 194 LYS A O 1
ATOM 1505 N N . TYR A 1 195 ? 9.695 4.090 -12.049 1.00 88.00 195 TYR A N 1
ATOM 1506 C CA . TYR A 1 195 ? 8.690 3.347 -11.296 1.00 88.00 195 TYR A CA 1
ATOM 1507 C C . TYR A 1 195 ? 7.798 4.235 -10.425 1.00 88.00 195 TYR A C 1
ATOM 1509 O O . TYR A 1 195 ? 6.596 3.987 -10.362 1.00 88.00 195 TYR A O 1
ATOM 1517 N N . THR A 1 196 ? 8.321 5.336 -9.887 1.00 87.44 196 THR A N 1
ATOM 1518 C CA . THR A 1 196 ? 7.522 6.409 -9.287 1.00 87.44 196 THR A CA 1
ATOM 1519 C C . THR A 1 196 ? 6.521 6.955 -10.300 1.00 87.44 196 THR A C 1
ATOM 1521 O O . THR A 1 196 ? 5.339 7.060 -9.987 1.00 87.44 196 THR A O 1
ATOM 1524 N N . ALA A 1 197 ? 6.943 7.226 -11.541 1.00 87.00 197 ALA A N 1
ATOM 1525 C CA . ALA A 1 197 ? 6.028 7.658 -12.598 1.00 87.00 197 ALA A CA 1
ATOM 1526 C C . ALA A 1 197 ? 4.976 6.582 -12.933 1.00 87.00 197 ALA A C 1
ATOM 1528 O O . ALA A 1 197 ? 3.802 6.902 -13.112 1.00 87.00 197 ALA A O 1
ATOM 1529 N N . ALA A 1 198 ? 5.365 5.302 -12.966 1.00 85.00 198 ALA A N 1
ATOM 1530 C CA . ALA A 1 198 ? 4.430 4.197 -13.186 1.00 85.00 198 ALA A CA 1
ATOM 1531 C C . ALA A 1 198 ? 3.361 4.109 -12.082 1.00 85.00 198 ALA A C 1
ATOM 1533 O O . ALA A 1 198 ? 2.185 3.925 -12.389 1.00 85.00 198 ALA A O 1
ATOM 1534 N N . VAL A 1 199 ? 3.739 4.295 -10.815 1.00 84.06 199 VAL A N 1
ATOM 1535 C CA . VAL A 1 199 ? 2.795 4.296 -9.686 1.00 84.06 199 VAL A CA 1
ATOM 1536 C C . VAL A 1 199 ? 1.951 5.564 -9.646 1.00 84.06 199 VAL A C 1
ATOM 1538 O O . VAL A 1 199 ? 0.757 5.492 -9.391 1.00 84.06 199 VAL A O 1
ATOM 1541 N N . GLN A 1 200 ? 2.498 6.728 -9.986 1.00 85.12 200 GLN A N 1
ATOM 1542 C CA . GLN A 1 200 ? 1.680 7.935 -10.140 1.00 85.12 200 GLN A CA 1
ATOM 1543 C C . GLN A 1 200 ? 0.633 7.769 -11.246 1.00 85.12 200 GLN A C 1
ATOM 1545 O O . GLN A 1 200 ? -0.523 8.151 -11.065 1.00 85.12 200 GLN A O 1
ATOM 1550 N N . ASN A 1 201 ? 1.006 7.161 -12.373 1.00 83.38 201 ASN A N 1
ATOM 1551 C CA . ASN A 1 201 ? 0.063 6.837 -13.439 1.00 83.38 201 ASN A CA 1
ATOM 1552 C C . ASN A 1 201 ? -0.979 5.818 -12.974 1.00 83.38 201 ASN A C 1
ATOM 1554 O O . ASN A 1 201 ? -2.158 5.994 -13.273 1.00 83.38 201 ASN A O 1
ATOM 1558 N N . LEU A 1 202 ? -0.574 4.813 -12.191 1.00 82.06 202 LEU A N 1
ATOM 1559 C CA . LEU A 1 202 ? -1.495 3.870 -11.563 1.00 82.06 202 LEU A CA 1
ATOM 1560 C C . LEU A 1 202 ? -2.549 4.597 -10.721 1.00 82.06 202 LEU A C 1
ATOM 1562 O O . LEU A 1 202 ? -3.745 4.395 -10.932 1.00 82.06 202 LEU A O 1
ATOM 1566 N N . LEU A 1 203 ? -2.101 5.464 -9.812 1.00 82.00 203 LEU A N 1
ATOM 1567 C CA . LEU A 1 203 ? -2.960 6.233 -8.913 1.00 82.00 203 LEU A CA 1
ATOM 1568 C C . LEU A 1 203 ? -3.922 7.134 -9.698 1.00 82.00 203 LEU A C 1
ATOM 1570 O O . LEU A 1 203 ? -5.125 7.115 -9.456 1.00 82.00 203 LEU A O 1
ATOM 1574 N N . ARG A 1 204 ? -3.420 7.861 -10.707 1.00 83.31 204 ARG A N 1
ATOM 1575 C CA . ARG A 1 204 ? -4.252 8.696 -11.598 1.00 83.31 204 ARG A CA 1
ATOM 1576 C C . ARG A 1 204 ? -5.284 7.880 -12.365 1.00 83.31 204 ARG A C 1
ATOM 1578 O O . ARG A 1 204 ? -6.403 8.336 -12.573 1.00 83.31 204 ARG A O 1
ATOM 1585 N N . SER A 1 205 ? -4.911 6.672 -12.770 1.00 81.19 205 SER A N 1
ATOM 1586 C CA . SER A 1 205 ? -5.782 5.744 -13.486 1.00 81.19 205 SER A CA 1
ATOM 1587 C C . SER A 1 205 ? -6.764 4.998 -12.573 1.00 81.19 205 SER A C 1
ATOM 1589 O O . SER A 1 205 ? -7.402 4.056 -13.042 1.00 81.19 205 SER A O 1
ATOM 1591 N N . LYS A 1 206 ? -6.851 5.375 -11.285 1.00 81.19 206 LYS A N 1
ATOM 1592 C CA . LYS A 1 206 ? -7.658 4.708 -10.252 1.00 81.19 206 LYS A CA 1
ATOM 1593 C C . LYS A 1 206 ? -7.451 3.190 -10.246 1.00 81.19 206 LYS A C 1
ATOM 1595 O O . LYS A 1 206 ? -8.409 2.430 -10.251 1.00 81.19 206 LYS A O 1
ATOM 1600 N N . PHE A 1 207 ? -6.190 2.763 -10.305 1.00 78.94 207 PHE A N 1
ATOM 1601 C CA . PHE A 1 207 ? -5.802 1.348 -10.272 1.00 78.94 207 PHE A CA 1
ATOM 1602 C C . PHE A 1 207 ? -6.298 0.495 -11.457 1.00 78.94 207 PHE A C 1
ATOM 1604 O O . PHE A 1 207 ? -6.304 -0.728 -11.382 1.00 78.94 207 PHE A O 1
ATOM 1611 N N . SER A 1 208 ? -6.657 1.108 -12.592 1.00 74.81 208 SER A N 1
ATOM 1612 C CA . SER A 1 208 ? -7.160 0.374 -13.770 1.00 74.81 208 SER A CA 1
ATOM 1613 C C . SER A 1 208 ? -6.138 -0.539 -14.463 1.00 74.81 208 SER A C 1
ATOM 1615 O O . SER A 1 208 ? -6.525 -1.380 -15.273 1.00 74.81 208 SER A O 1
ATOM 1617 N N . ARG A 1 209 ? -4.838 -0.390 -14.180 1.00 75.19 209 ARG A N 1
ATOM 1618 C CA . ARG A 1 209 ? -3.759 -1.208 -14.760 1.00 75.19 209 ARG A CA 1
ATOM 1619 C C . ARG A 1 209 ? -2.888 -1.773 -13.655 1.00 75.19 209 ARG A C 1
ATOM 1621 O O . ARG A 1 209 ? -2.598 -1.065 -12.714 1.00 75.19 209 ARG A O 1
ATOM 1628 N N . LEU A 1 210 ? -2.386 -2.995 -13.769 1.00 71.88 210 LEU A N 1
ATOM 1629 C CA . LEU A 1 210 ? -1.409 -3.492 -12.795 1.00 71.88 210 LEU A CA 1
ATOM 1630 C C . LEU A 1 210 ? -0.039 -2.858 -13.073 1.00 71.88 210 LEU A C 1
ATOM 1632 O O . LEU A 1 210 ? 0.359 -2.778 -14.241 1.00 71.88 210 LEU A O 1
ATOM 1636 N N . PRO A 1 211 ? 0.720 -2.427 -12.050 1.00 80.19 211 PRO A N 1
ATOM 1637 C CA . PRO A 1 211 ? 2.091 -2.020 -12.298 1.00 80.19 211 PRO A CA 1
ATOM 1638 C C . PRO A 1 211 ? 2.932 -3.179 -12.876 1.00 80.19 211 PRO A C 1
ATOM 1640 O O . PRO A 1 211 ? 2.556 -4.355 -12.831 1.00 80.19 211 PRO A O 1
ATOM 1643 N N . PRO A 1 212 ? 4.102 -2.889 -13.456 1.00 85.25 212 PRO A N 1
ATOM 1644 C CA . PRO A 1 212 ? 4.914 -3.927 -14.076 1.00 85.25 212 PRO A CA 1
ATOM 1645 C C . PRO A 1 212 ? 5.309 -5.022 -13.074 1.00 85.25 212 PRO A C 1
ATOM 1647 O O . PRO A 1 212 ? 5.694 -4.738 -11.941 1.00 85.25 212 PRO A O 1
ATOM 1650 N N . THR A 1 213 ? 5.296 -6.287 -13.496 1.00 86.56 213 THR A N 1
ATOM 1651 C CA . THR A 1 213 ? 5.768 -7.425 -12.681 1.00 86.56 213 THR A CA 1
ATOM 1652 C C . THR A 1 213 ? 7.173 -7.210 -12.121 1.00 86.56 213 THR A C 1
ATOM 1654 O O . THR A 1 213 ? 7.465 -7.600 -10.988 1.00 86.56 213 THR A O 1
ATOM 1657 N N . VAL A 1 214 ? 8.041 -6.570 -12.906 1.00 88.31 214 VAL A N 1
ATOM 1658 C CA . VAL A 1 214 ? 9.396 -6.227 -12.478 1.00 88.31 214 VAL A CA 1
ATOM 1659 C C . VAL A 1 214 ? 9.336 -5.328 -11.241 1.00 88.31 214 VAL A C 1
ATOM 1661 O O . VAL A 1 214 ? 9.945 -5.668 -10.236 1.00 88.31 214 VAL A O 1
ATOM 1664 N N . LEU A 1 215 ? 8.510 -4.275 -11.243 1.00 90.06 215 LEU A N 1
ATOM 1665 C CA . LEU A 1 215 ? 8.334 -3.390 -10.086 1.00 90.06 215 LEU A CA 1
ATOM 1666 C C . LEU A 1 215 ? 7.947 -4.176 -8.823 1.00 90.06 215 LEU A C 1
ATOM 1668 O O . LEU A 1 215 ? 8.584 -3.990 -7.791 1.00 90.06 215 LEU A O 1
ATOM 1672 N N . ARG A 1 216 ? 6.986 -5.112 -8.904 1.00 90.44 216 ARG A N 1
ATOM 1673 C CA . ARG A 1 216 ? 6.610 -5.969 -7.753 1.00 90.44 216 ARG A CA 1
ATOM 1674 C C . ARG A 1 216 ? 7.763 -6.788 -7.229 1.00 90.44 216 ARG A C 1
ATOM 1676 O O . ARG A 1 216 ? 7.976 -6.883 -6.028 1.00 90.44 216 ARG A O 1
ATOM 1683 N N . THR A 1 217 ? 8.459 -7.437 -8.152 1.00 89.88 217 THR A N 1
ATOM 1684 C CA . THR A 1 217 ? 9.503 -8.400 -7.814 1.00 89.88 217 THR A CA 1
ATOM 1685 C C . THR A 1 217 ? 10.647 -7.697 -7.101 1.00 89.88 217 THR A C 1
ATOM 1687 O O . THR A 1 217 ? 11.109 -8.180 -6.073 1.00 89.88 217 THR A O 1
ATOM 1690 N N . TRP A 1 218 ? 11.046 -6.528 -7.603 1.00 90.94 218 TRP A N 1
ATOM 1691 C CA . TRP A 1 218 ? 12.044 -5.684 -6.958 1.00 90.94 218 TRP A CA 1
ATOM 1692 C C . TRP A 1 218 ? 11.552 -5.165 -5.606 1.00 90.94 218 TRP A C 1
ATOM 1694 O O . TRP A 1 218 ? 12.250 -5.316 -4.610 1.00 90.94 218 TRP A O 1
ATOM 1704 N N . ALA A 1 219 ? 10.315 -4.669 -5.530 1.00 92.50 219 ALA A N 1
ATOM 1705 C CA . ALA A 1 219 ? 9.734 -4.191 -4.279 1.00 92.50 219 ALA A CA 1
ATOM 1706 C C . ALA A 1 219 ? 9.678 -5.257 -3.179 1.00 92.50 219 ALA A C 1
ATOM 1708 O O . ALA A 1 219 ? 9.927 -4.938 -2.022 1.00 92.50 219 ALA A O 1
ATOM 1709 N N . ARG A 1 220 ? 9.390 -6.520 -3.510 1.00 92.06 220 ARG A N 1
ATOM 1710 C CA . ARG A 1 220 ? 9.394 -7.615 -2.526 1.00 92.06 220 ARG A CA 1
ATOM 1711 C C . ARG A 1 220 ? 10.782 -8.028 -2.059 1.00 92.06 220 ARG A C 1
ATOM 1713 O O . ARG A 1 220 ? 10.884 -8.568 -0.967 1.00 92.06 220 ARG A O 1
ATOM 1720 N N . ARG A 1 221 ? 11.800 -7.885 -2.912 1.00 91.38 221 ARG A N 1
ATOM 1721 C CA . ARG A 1 221 ? 13.125 -8.493 -2.704 1.00 91.38 221 ARG A CA 1
ATOM 1722 C C . ARG A 1 221 ? 14.177 -7.524 -2.196 1.00 91.38 221 ARG A C 1
ATOM 1724 O O . ARG A 1 221 ? 15.121 -7.963 -1.560 1.00 91.38 221 ARG A O 1
ATOM 1731 N N . GLU A 1 222 ? 14.014 -6.242 -2.487 1.00 92.06 222 GLU A N 1
ATOM 1732 C CA . GLU A 1 222 ? 14.974 -5.207 -2.136 1.00 92.06 222 GLU A CA 1
ATOM 1733 C C . GLU A 1 222 ? 14.314 -4.182 -1.223 1.00 92.06 222 GLU A C 1
ATOM 1735 O O . GLU A 1 222 ? 13.309 -3.579 -1.601 1.00 92.06 222 GLU A O 1
ATOM 1740 N N . GLN A 1 223 ? 14.874 -3.972 -0.034 1.00 92.94 223 GLN A N 1
ATOM 1741 C CA . GLN A 1 223 ? 14.284 -3.118 0.992 1.00 92.94 223 GLN A CA 1
ATOM 1742 C C . GLN A 1 223 ? 14.221 -1.660 0.531 1.00 92.94 223 GLN A C 1
ATOM 1744 O O . GLN A 1 223 ? 13.147 -1.053 0.531 1.00 92.94 223 GLN A O 1
ATOM 1749 N N . THR A 1 224 ? 15.355 -1.149 0.048 1.00 91.19 224 THR A N 1
ATOM 1750 C CA . THR A 1 224 ? 15.556 0.254 -0.350 1.00 91.19 224 THR A CA 1
ATOM 1751 C C . THR A 1 224 ? 14.835 0.622 -1.649 1.00 91.19 224 THR A C 1
ATOM 1753 O O . THR A 1 224 ? 14.667 1.798 -1.977 1.00 91.19 224 THR A O 1
ATOM 1756 N N . PHE A 1 225 ? 14.387 -0.375 -2.413 1.00 91.81 225 PHE A N 1
ATOM 1757 C CA . PHE A 1 225 ? 13.682 -0.154 -3.662 1.00 91.81 225 PHE A CA 1
ATOM 1758 C C . PHE A 1 225 ? 12.219 0.212 -3.402 1.00 91.81 225 PHE A C 1
ATOM 1760 O O . PHE A 1 225 ? 11.426 -0.626 -2.962 1.00 91.81 225 PHE A O 1
ATOM 1767 N N . PHE A 1 226 ? 11.862 1.448 -3.754 1.00 90.50 226 PHE A N 1
ATOM 1768 C CA . PHE A 1 226 ? 10.486 1.947 -3.803 1.00 90.50 226 PHE A CA 1
ATOM 1769 C C . PHE A 1 226 ? 9.724 1.699 -2.486 1.00 90.50 226 PHE A C 1
ATOM 1771 O O . PHE A 1 226 ? 8.750 0.941 -2.415 1.00 90.50 226 PHE A O 1
ATOM 1778 N N . THR A 1 227 ? 10.254 2.301 -1.419 1.00 92.38 227 THR A N 1
ATOM 1779 C CA . THR A 1 227 ? 9.822 2.129 -0.025 1.00 92.38 227 THR A CA 1
ATOM 1780 C C . THR A 1 227 ? 8.370 2.532 0.190 1.00 92.38 227 THR A C 1
ATOM 1782 O O . THR A 1 227 ? 7.675 1.942 1.017 1.00 92.38 227 THR A O 1
ATOM 1785 N N . GLU A 1 228 ? 7.871 3.464 -0.617 1.00 91.06 228 GLU A N 1
ATOM 1786 C CA . GLU A 1 228 ? 6.512 3.976 -0.552 1.00 91.06 228 GLU A CA 1
ATOM 1787 C C . GLU A 1 228 ? 5.464 2.866 -0.686 1.00 91.06 228 GLU A C 1
ATOM 1789 O O . GLU A 1 228 ? 4.422 2.950 -0.046 1.00 91.06 228 GLU A O 1
ATOM 1794 N N . LEU A 1 229 ? 5.729 1.773 -1.415 1.00 91.69 229 LEU A N 1
ATOM 1795 C CA . LEU A 1 229 ? 4.773 0.655 -1.504 1.00 91.69 229 LEU A CA 1
ATOM 1796 C C . LEU A 1 229 ? 4.402 0.047 -0.154 1.00 91.69 229 LEU A C 1
ATOM 1798 O O . LEU A 1 229 ? 3.319 -0.516 -0.038 1.00 91.69 229 LEU A O 1
ATOM 1802 N N . GLY A 1 230 ? 5.288 0.118 0.840 1.00 94.12 230 GLY A N 1
ATOM 1803 C CA . GLY A 1 230 ? 5.017 -0.452 2.154 1.00 94.12 230 GLY A CA 1
ATOM 1804 C C . GLY A 1 230 ? 4.088 0.391 3.019 1.00 94.12 230 GLY A C 1
ATOM 1805 O O . GLY A 1 230 ? 3.497 -0.154 3.942 1.00 94.12 230 GLY A O 1
ATOM 1806 N N . PHE A 1 231 ? 3.941 1.691 2.735 1.00 94.12 231 PHE A N 1
ATOM 1807 C CA . PHE A 1 231 ? 3.222 2.629 3.609 1.00 94.12 231 PHE A CA 1
ATOM 1808 C C . PHE A 1 231 ? 2.326 3.640 2.875 1.00 94.12 231 PHE A C 1
ATOM 1810 O O . PHE A 1 231 ? 1.692 4.478 3.516 1.00 94.12 231 PHE A O 1
ATOM 1817 N N . PHE A 1 232 ? 2.247 3.597 1.542 1.00 92.62 232 PHE A N 1
ATOM 1818 C CA . PHE A 1 232 ? 1.410 4.512 0.766 1.00 92.62 232 PHE A CA 1
ATOM 1819 C C . PHE A 1 232 ? -0.067 4.160 0.934 1.00 92.62 232 PHE A C 1
ATOM 1821 O O . PHE A 1 232 ? -0.798 4.907 1.573 1.00 92.62 232 PHE A O 1
ATOM 1828 N N . ASN A 1 233 ? -0.500 3.010 0.418 1.00 93.19 233 ASN A N 1
ATOM 1829 C CA . ASN A 1 233 ? -1.829 2.467 0.669 1.00 93.19 233 ASN A CA 1
ATOM 1830 C C . ASN A 1 233 ? -1.786 0.937 0.737 1.00 93.19 233 ASN A C 1
ATOM 1832 O O . ASN A 1 233 ? -0.872 0.287 0.217 1.00 93.19 233 ASN A O 1
ATOM 1836 N N . ARG A 1 234 ? -2.819 0.367 1.350 1.00 95.50 234 ARG A N 1
ATOM 1837 C CA . ARG A 1 234 ? -2.954 -1.077 1.528 1.00 95.50 234 ARG A CA 1
ATOM 1838 C C . ARG A 1 234 ? -2.998 -1.844 0.210 1.00 95.50 234 ARG A C 1
ATOM 1840 O O . ARG A 1 234 ? -2.338 -2.870 0.069 1.00 95.50 234 ARG A O 1
ATOM 1847 N N . PHE A 1 235 ? -3.738 -1.323 -0.768 1.00 93.94 235 PHE A N 1
ATOM 1848 C CA . PHE A 1 235 ? -3.877 -1.938 -2.087 1.00 93.94 235 PHE A CA 1
ATOM 1849 C C . PHE A 1 235 ? -2.515 -2.158 -2.763 1.00 93.94 235 PHE A C 1
ATOM 1851 O O . PHE A 1 235 ? -2.223 -3.262 -3.217 1.00 93.94 235 PHE A O 1
ATOM 1858 N N . LEU A 1 236 ? -1.645 -1.141 -2.783 1.00 92.69 236 LEU A N 1
ATOM 1859 C CA . LEU A 1 236 ? -0.302 -1.231 -3.359 1.00 92.69 236 LEU A CA 1
ATOM 1860 C C . LEU A 1 236 ? 0.591 -2.225 -2.608 1.00 92.69 236 LEU A C 1
ATOM 1862 O O . LEU A 1 236 ? 1.337 -2.973 -3.246 1.00 92.69 236 LEU A O 1
ATOM 1866 N N . ALA A 1 237 ? 0.501 -2.254 -1.276 1.00 95.81 237 ALA A N 1
ATOM 1867 C CA . ALA A 1 237 ? 1.248 -3.195 -0.447 1.00 95.81 237 ALA A CA 1
ATOM 1868 C C . ALA A 1 237 ? 0.825 -4.647 -0.719 1.00 95.81 237 ALA A C 1
ATOM 1870 O O . ALA A 1 237 ? 1.669 -5.501 -0.988 1.00 95.81 237 ALA A O 1
ATOM 1871 N N . MET A 1 238 ? -0.483 -4.924 -0.742 1.00 95.94 238 MET A N 1
ATOM 1872 C CA . MET A 1 238 ? -1.023 -6.239 -1.106 1.00 95.94 238 MET A CA 1
ATOM 1873 C C . MET A 1 238 ? -0.624 -6.634 -2.522 1.00 95.94 238 MET A C 1
ATOM 1875 O O . MET A 1 238 ? -0.203 -7.762 -2.774 1.00 95.94 238 MET A O 1
ATOM 1879 N N . TRP A 1 239 ? -0.709 -5.691 -3.453 1.00 91.81 239 TRP A N 1
ATOM 1880 C CA . TRP A 1 239 ? -0.354 -5.921 -4.840 1.00 91.81 239 TRP A CA 1
ATOM 1881 C C . TRP A 1 239 ? 1.117 -6.330 -5.006 1.00 91.81 239 TRP A C 1
ATOM 1883 O O . TRP A 1 239 ? 1.445 -7.183 -5.839 1.00 91.81 239 TRP A O 1
ATOM 1893 N N . ALA A 1 240 ? 2.001 -5.800 -4.155 1.00 94.50 240 ALA A N 1
ATOM 1894 C CA . ALA A 1 240 ? 3.386 -6.231 -4.107 1.00 94.50 240 ALA A CA 1
ATOM 1895 C C . ALA A 1 240 ? 3.518 -7.729 -3.801 1.00 94.50 240 ALA A C 1
ATOM 1897 O O . ALA A 1 240 ? 4.512 -8.294 -4.220 1.00 94.50 240 ALA A O 1
ATOM 1898 N N . PHE A 1 241 ? 2.557 -8.418 -3.177 1.00 95.56 241 PHE A N 1
ATOM 1899 C CA . PHE A 1 241 ? 2.628 -9.864 -2.903 1.00 95.56 241 PHE A CA 1
ATOM 1900 C C . PHE A 1 241 ? 2.192 -10.767 -4.066 1.00 95.56 241 PHE A C 1
ATOM 1902 O O . PHE A 1 241 ? 2.488 -11.961 -4.045 1.00 95.56 241 PHE A O 1
ATOM 1909 N N . VAL A 1 242 ? 1.542 -10.232 -5.102 1.00 93.00 242 VAL A N 1
ATOM 1910 C CA . VAL A 1 242 ? 1.061 -11.024 -6.251 1.00 93.00 242 VAL A CA 1
ATOM 1911 C C . VAL A 1 242 ? 2.238 -11.427 -7.156 1.00 93.00 242 VAL A C 1
ATOM 1913 O O . VAL A 1 242 ? 3.066 -10.577 -7.514 1.00 93.00 242 VAL A O 1
ATOM 1916 N N . LYS A 1 243 ? 2.335 -12.696 -7.568 1.00 89.81 243 LYS A N 1
ATOM 1917 C CA . LYS A 1 243 ? 3.391 -13.192 -8.481 1.00 89.81 243 LYS A CA 1
ATOM 1918 C C . LYS A 1 243 ? 3.113 -12.882 -9.970 1.00 89.81 243 LYS A C 1
ATOM 1920 O O . LYS A 1 243 ? 2.090 -12.289 -10.318 1.00 89.81 243 LYS A O 1
ATOM 1925 N N . LYS A 1 244 ? 4.097 -13.128 -10.854 1.00 78.69 244 LYS A N 1
ATOM 1926 C CA . LYS A 1 244 ? 3.940 -12.968 -12.321 1.00 78.69 244 LYS A CA 1
ATOM 1927 C C . LYS A 1 244 ? 3.003 -14.066 -12.813 1.00 78.69 244 LYS A C 1
ATOM 1929 O O . LYS A 1 244 ? 3.233 -15.196 -12.430 1.00 78.69 244 LYS A O 1
ATOM 1934 N N . GLY A 1 245 ? 2.024 -13.748 -13.659 1.00 71.50 245 GLY A N 1
ATOM 1935 C CA . GLY A 1 245 ? 1.166 -14.758 -14.301 1.00 71.50 245 GLY A CA 1
ATOM 1936 C C . GLY A 1 245 ? 0.132 -15.409 -13.379 1.00 71.50 245 GLY A C 1
ATOM 1937 O O . GLY A 1 245 ? -0.912 -15.819 -13.861 1.00 71.50 245 GLY A O 1
ATOM 1938 N N . ASP A 1 246 ? 0.364 -15.397 -12.067 1.00 65.94 246 ASP A N 1
ATOM 1939 C CA . ASP A 1 246 ? -0.413 -16.213 -11.140 1.00 65.94 246 ASP A CA 1
ATOM 1940 C C . ASP A 1 246 ? -1.447 -15.417 -10.329 1.00 65.94 246 ASP A C 1
ATOM 1942 O O . ASP A 1 246 ? -1.235 -14.263 -9.939 1.00 65.94 246 ASP A O 1
ATOM 1946 N N . SER A 1 247 ? -2.518 -16.112 -9.945 1.00 81.31 247 SER A N 1
ATOM 1947 C CA . SER A 1 247 ? -3.426 -15.789 -8.832 1.00 81.31 247 SER A CA 1
ATOM 1948 C C . SER A 1 247 ? -2.787 -16.032 -7.449 1.00 81.31 247 SER A C 1
ATOM 1950 O O . SER A 1 247 ? -3.450 -15.980 -6.413 1.00 81.31 247 SER A O 1
ATOM 1952 N N . VAL A 1 248 ? -1.477 -16.292 -7.405 1.00 90.88 248 VAL A N 1
ATOM 1953 C CA . VAL A 1 248 ? -0.740 -16.663 -6.196 1.00 90.88 248 VAL A CA 1
ATOM 1954 C C . VAL A 1 248 ? -0.140 -15.429 -5.524 1.00 90.88 248 VAL A C 1
ATOM 1956 O O . VAL A 1 248 ? 0.637 -14.671 -6.115 1.00 90.88 248 VAL A O 1
ATOM 1959 N N . MET A 1 249 ? -0.444 -15.274 -4.235 1.00 94.25 249 MET A N 1
ATOM 1960 C CA . MET A 1 249 ? 0.158 -14.261 -3.365 1.00 94.25 249 MET A CA 1
ATOM 1961 C C . MET A 1 249 ? 1.160 -14.879 -2.390 1.00 94.25 249 MET A C 1
ATOM 1963 O O . MET A 1 249 ? 0.824 -15.796 -1.637 1.00 94.25 249 MET A O 1
ATOM 1967 N N . ARG A 1 250 ? 2.379 -14.336 -2.353 1.00 93.81 250 ARG A N 1
ATOM 1968 C CA . ARG A 1 250 ? 3.450 -14.747 -1.434 1.00 93.81 250 ARG A CA 1
ATOM 1969 C C . ARG A 1 250 ? 4.002 -13.528 -0.696 1.00 93.81 250 ARG A C 1
ATOM 1971 O O . ARG A 1 250 ? 4.226 -12.481 -1.302 1.00 93.81 250 ARG A O 1
ATOM 1978 N N . CYS A 1 251 ? 4.235 -13.663 0.610 1.00 96.00 251 CYS A N 1
ATOM 1979 C CA . CYS A 1 251 ? 4.816 -12.576 1.393 1.00 96.00 251 CYS A CA 1
ATOM 1980 C C . CYS A 1 251 ? 6.281 -12.317 1.002 1.00 96.00 251 CYS A C 1
ATOM 1982 O O . CYS A 1 251 ? 6.975 -13.193 0.488 1.00 96.00 251 CYS A O 1
ATOM 1984 N N . HIS A 1 252 ? 6.765 -11.115 1.302 1.00 94.62 252 HIS A N 1
ATOM 1985 C CA . HIS A 1 252 ? 8.146 -10.698 1.050 1.00 94.62 252 HIS A CA 1
ATOM 1986 C C . HIS A 1 252 ? 9.197 -11.593 1.744 1.00 94.62 252 HIS A C 1
ATOM 1988 O O . HIS A 1 252 ? 10.183 -11.949 1.106 1.00 94.62 252 HIS A O 1
ATOM 1994 N N . TYR A 1 253 ? 8.956 -12.055 2.982 1.00 95.44 253 TYR A N 1
ATOM 1995 C CA . TYR A 1 253 ? 9.851 -13.002 3.673 1.00 95.44 253 TYR A CA 1
ATOM 1996 C C . TYR A 1 253 ? 10.066 -14.292 2.870 1.00 95.44 253 TYR A C 1
ATOM 1998 O O . TYR A 1 253 ? 11.201 -14.639 2.559 1.00 95.44 253 TYR A O 1
ATOM 2006 N N . HIS A 1 254 ? 8.988 -14.982 2.480 1.00 93.62 254 HIS A N 1
ATOM 2007 C CA . HIS A 1 254 ? 9.108 -16.203 1.682 1.00 93.62 254 HIS A CA 1
ATOM 2008 C C . HIS A 1 254 ? 9.566 -15.897 0.252 1.00 93.62 254 HIS A C 1
ATOM 2010 O O . HIS A 1 254 ? 10.162 -16.731 -0.399 1.00 93.62 254 HIS A O 1
ATOM 2016 N N . GLU A 1 255 ? 9.358 -14.705 -0.293 1.00 90.31 255 GLU A N 1
ATOM 2017 C CA . GLU A 1 255 ? 9.954 -14.395 -1.597 1.00 90.31 255 GLU A CA 1
ATOM 2018 C C . GLU A 1 255 ? 11.493 -14.298 -1.544 1.00 90.31 255 GLU A C 1
ATOM 2020 O O . GLU A 1 255 ? 12.150 -14.614 -2.535 1.00 90.31 255 GLU A O 1
ATOM 2025 N N . ILE A 1 256 ? 12.060 -13.876 -0.408 1.00 89.19 256 ILE A N 1
ATOM 2026 C CA . ILE A 1 256 ? 13.510 -13.729 -0.207 1.00 89.19 256 ILE A CA 1
ATOM 2027 C C . ILE A 1 256 ? 14.151 -15.033 0.298 1.00 89.19 256 ILE A C 1
ATOM 2029 O O . ILE A 1 256 ? 15.228 -15.405 -0.169 1.00 89.19 256 ILE A O 1
ATOM 2033 N N . ASN A 1 257 ? 13.489 -15.734 1.224 1.00 86.44 257 ASN A N 1
ATOM 2034 C CA . ASN A 1 257 ? 14.064 -16.870 1.952 1.00 86.44 257 ASN A CA 1
ATOM 2035 C C . ASN A 1 257 ? 13.645 -18.251 1.420 1.00 86.44 257 ASN A C 1
ATOM 2037 O O . ASN A 1 257 ? 14.321 -19.233 1.713 1.00 86.44 257 ASN A O 1
ATOM 2041 N N . ASP A 1 258 ? 12.586 -18.361 0.609 1.00 65.94 258 ASP A N 1
ATOM 2042 C CA . ASP A 1 258 ? 12.017 -19.646 0.149 1.00 65.94 258 ASP A CA 1
ATOM 2043 C C . ASP A 1 258 ? 12.816 -20.305 -0.997 1.00 65.94 258 ASP A C 1
ATOM 2045 O O . ASP A 1 258 ? 12.281 -20.824 -1.975 1.00 65.94 258 ASP A O 1
ATOM 2049 N N . HIS A 1 259 ? 14.142 -20.272 -0.874 1.00 56.06 259 HIS A N 1
ATOM 2050 C CA . HIS A 1 259 ? 15.036 -21.217 -1.537 1.00 56.06 259 HIS A CA 1
ATOM 2051 C C . HIS A 1 259 ? 15.445 -22.366 -0.600 1.00 56.06 259 HIS A C 1
ATOM 2053 O O . HIS A 1 259 ? 16.073 -23.314 -1.064 1.00 56.06 259 HIS A O 1
ATOM 2059 N N . SER A 1 260 ? 15.070 -22.314 0.687 1.00 45.09 260 SER A N 1
ATOM 2060 C CA . SER A 1 260 ? 15.388 -23.342 1.686 1.00 45.09 260 SER A CA 1
ATOM 2061 C C . SER A 1 260 ? 14.195 -24.171 2.177 1.00 45.09 260 SER A C 1
ATOM 2063 O O . SER A 1 260 ? 14.419 -25.080 2.968 1.00 45.09 260 SER A O 1
ATOM 2065 N N . CYS A 1 261 ? 12.952 -23.981 1.703 1.00 42.91 261 CYS A N 1
ATOM 2066 C CA . CYS A 1 261 ? 11.871 -24.924 2.058 1.00 42.91 261 CYS A CA 1
ATOM 2067 C C . CYS A 1 261 ? 12.072 -26.330 1.476 1.00 42.91 261 CYS A C 1
ATOM 2069 O O . CYS A 1 261 ? 11.448 -27.265 1.957 1.00 42.91 261 CYS A O 1
ATOM 2071 N N . LYS A 1 262 ? 13.022 -26.528 0.549 1.00 47.69 262 LYS A N 1
ATOM 2072 C CA . LYS A 1 262 ? 13.512 -27.883 0.241 1.00 47.69 262 LYS A CA 1
ATOM 2073 C C . LYS A 1 262 ? 14.219 -28.558 1.428 1.00 47.69 262 LYS A C 1
ATOM 2075 O O . LYS A 1 262 ? 14.389 -29.763 1.389 1.00 47.69 262 LYS A O 1
ATOM 2080 N N . VAL A 1 263 ? 14.636 -27.804 2.449 1.00 46.03 263 VAL A N 1
ATOM 2081 C CA . VAL A 1 263 ? 15.383 -28.303 3.617 1.00 46.03 263 VAL A CA 1
ATOM 2082 C C . VAL A 1 263 ? 14.483 -28.502 4.840 1.00 46.03 263 VAL A C 1
ATOM 2084 O O . VAL A 1 263 ? 14.680 -29.449 5.591 1.00 46.03 263 VAL A O 1
ATOM 2087 N N . ASN A 1 264 ? 13.454 -27.669 5.024 1.00 41.84 264 ASN A N 1
ATOM 2088 C CA . ASN A 1 264 ? 12.586 -27.769 6.207 1.00 41.84 264 ASN A CA 1
ATOM 2089 C C . ASN A 1 264 ? 11.432 -28.776 6.066 1.00 41.84 264 ASN A C 1
ATOM 2091 O O . ASN A 1 264 ? 10.897 -29.199 7.087 1.00 41.84 264 ASN A O 1
ATOM 2095 N N . ASP A 1 265 ? 11.108 -29.218 4.846 1.00 42.16 265 ASP A N 1
ATOM 2096 C CA . ASP A 1 265 ? 10.152 -30.309 4.603 1.00 42.16 265 ASP A CA 1
ATOM 2097 C C . ASP A 1 265 ? 10.847 -31.670 4.360 1.00 42.16 265 ASP A C 1
ATOM 2099 O O . ASP A 1 265 ? 10.195 -32.634 3.962 1.00 42.16 265 ASP A O 1
ATOM 2103 N N . ILE A 1 266 ? 12.153 -31.804 4.653 1.00 44.03 266 ILE A N 1
ATOM 2104 C CA . ILE A 1 266 ? 12.868 -33.103 4.596 1.00 44.03 266 ILE A CA 1
ATOM 2105 C C . ILE A 1 266 ? 12.292 -34.108 5.614 1.00 44.03 266 ILE A C 1
ATOM 2107 O O . ILE A 1 266 ? 12.441 -35.313 5.454 1.00 44.03 266 ILE A O 1
ATOM 2111 N N . ALA A 1 267 ? 11.530 -33.656 6.614 1.00 45.12 267 ALA A N 1
ATOM 2112 C CA . ALA A 1 267 ? 10.783 -34.570 7.479 1.00 45.12 267 ALA A CA 1
ATOM 2113 C C . ALA A 1 267 ? 9.607 -35.277 6.766 1.00 45.12 267 ALA A C 1
ATOM 2115 O O . ALA A 1 267 ? 9.108 -36.276 7.280 1.00 45.12 267 ALA A O 1
ATOM 2116 N N . ALA A 1 268 ? 9.153 -34.783 5.606 1.00 45.72 268 ALA A N 1
ATOM 2117 C CA . ALA A 1 268 ? 8.020 -35.351 4.871 1.00 45.72 268 ALA A CA 1
ATOM 2118 C C . ALA A 1 268 ? 8.431 -36.285 3.721 1.00 45.72 268 ALA A C 1
ATOM 2120 O O . ALA A 1 268 ? 7.603 -37.074 3.268 1.00 45.72 268 ALA A O 1
ATOM 2121 N N . HIS A 1 269 ? 9.693 -36.246 3.281 1.00 43.84 269 HIS A N 1
ATOM 2122 C CA . HIS A 1 269 ? 10.211 -37.157 2.267 1.00 43.84 269 HIS A CA 1
ATOM 2123 C C . HIS A 1 269 ? 11.483 -37.850 2.758 1.00 43.84 269 HIS A C 1
ATOM 2125 O O . HIS A 1 269 ? 12.584 -37.324 2.665 1.00 43.84 269 HIS A O 1
ATOM 2131 N N . GLU A 1 270 ? 11.248 -39.077 3.219 1.00 43.16 270 GLU A N 1
ATOM 2132 C CA . GLU A 1 270 ? 12.168 -40.213 3.180 1.00 43.16 270 GLU A CA 1
ATOM 2133 C C . GLU A 1 270 ? 13.215 -40.281 4.299 1.00 43.16 270 GLU A C 1
ATOM 2135 O O . GLU A 1 270 ? 14.131 -39.476 4.447 1.00 43.16 270 GLU A O 1
ATOM 2140 N N . GLY A 1 271 ? 13.034 -41.303 5.139 1.00 50.38 271 GLY A N 1
ATOM 2141 C CA . GLY A 1 271 ? 13.890 -41.589 6.274 1.00 50.38 271 GLY A CA 1
ATOM 2142 C C . GLY A 1 271 ? 15.354 -41.793 5.890 1.00 50.38 271 GLY A C 1
ATOM 2143 O O . GLY A 1 271 ? 15.669 -42.266 4.802 1.00 50.38 271 GLY A O 1
ATOM 2144 N N . LYS A 1 272 ? 16.215 -41.533 6.884 1.00 46.41 272 LYS A N 1
ATOM 2145 C CA . LYS A 1 272 ? 17.688 -41.656 6.919 1.00 46.41 272 LYS A CA 1
ATOM 2146 C C . LYS A 1 272 ? 18.445 -40.337 6.723 1.00 46.41 272 LYS A C 1
ATOM 2148 O O . LYS A 1 272 ? 19.203 -40.183 5.779 1.00 46.41 272 LYS A O 1
ATOM 2153 N N . THR A 1 273 ? 18.420 -39.466 7.730 1.00 42.31 273 THR A N 1
ATOM 2154 C CA . THR A 1 273 ? 19.641 -38.727 8.099 1.00 42.31 273 THR A CA 1
ATOM 2155 C C . THR A 1 273 ? 19.837 -38.763 9.617 1.00 42.31 273 THR A C 1
ATOM 2157 O O . THR A 1 273 ? 19.051 -38.230 10.394 1.00 42.31 273 THR A O 1
ATOM 2160 N N . LYS A 1 274 ? 20.897 -39.459 10.048 1.00 48.12 274 LYS A N 1
ATOM 2161 C CA . LYS A 1 274 ? 21.355 -39.612 11.441 1.00 48.12 274 LYS A CA 1
ATOM 2162 C C . LYS A 1 274 ? 22.093 -38.360 11.947 1.00 48.12 274 LYS A C 1
ATOM 2164 O O . LYS A 1 274 ? 23.140 -38.488 12.566 1.00 48.12 274 LYS A O 1
ATOM 2169 N N . ASN A 1 275 ? 21.578 -37.156 11.710 1.00 42.75 275 ASN A N 1
ATOM 2170 C CA . ASN A 1 275 ? 22.193 -35.949 12.267 1.00 42.75 275 ASN A CA 1
ATOM 2171 C C . ASN A 1 275 ? 21.272 -35.340 13.319 1.00 42.75 275 ASN A C 1
ATOM 2173 O O . ASN A 1 275 ? 20.478 -34.439 13.062 1.00 42.75 275 ASN A O 1
ATOM 2177 N N . SER A 1 276 ? 21.396 -35.873 14.535 1.00 40.47 276 SER A N 1
ATOM 2178 C CA . SER A 1 276 ? 20.868 -35.265 15.748 1.00 40.47 276 SER A CA 1
ATOM 2179 C C . SER A 1 276 ? 21.554 -33.916 15.966 1.00 40.47 276 SER A C 1
ATOM 2181 O O . SER A 1 276 ? 22.663 -33.852 16.503 1.00 40.47 276 SER A O 1
ATOM 2183 N N . PHE A 1 277 ? 20.907 -32.825 15.569 1.00 43.38 277 PHE A N 1
ATOM 2184 C CA . PHE A 1 277 ? 21.265 -31.512 16.087 1.00 43.38 277 PHE A CA 1
ATOM 2185 C C . PHE A 1 277 ? 21.035 -31.529 17.603 1.00 43.38 277 PHE A C 1
ATOM 2187 O O . PHE A 1 277 ? 19.899 -31.547 18.076 1.00 43.38 277 PHE A O 1
ATOM 2194 N N . LYS A 1 278 ? 22.129 -31.572 18.372 1.00 40.38 278 LYS A N 1
ATOM 2195 C CA . LYS A 1 278 ? 22.122 -31.371 19.823 1.00 40.38 278 LYS A CA 1
ATOM 2196 C C . LYS A 1 278 ? 21.735 -29.912 20.073 1.00 40.38 278 LYS A C 1
ATOM 2198 O O . LYS A 1 278 ? 22.568 -29.017 19.979 1.00 40.38 278 LYS A O 1
ATOM 2203 N N . VAL A 1 279 ? 20.457 -29.666 20.344 1.00 39.41 279 VAL A N 1
ATOM 2204 C CA . VAL A 1 279 ? 19.979 -28.368 20.828 1.00 39.41 279 VAL A CA 1
ATOM 2205 C C . VAL A 1 279 ? 20.525 -28.191 22.246 1.00 39.41 279 VAL A C 1
ATOM 2207 O O . VAL A 1 279 ? 20.041 -28.811 23.186 1.00 39.41 279 VAL A O 1
ATOM 2210 N N . THR A 1 280 ? 21.572 -27.383 22.404 1.00 39.97 280 THR A N 1
ATOM 2211 C CA . THR A 1 280 ? 22.175 -27.032 23.702 1.00 39.97 280 THR A CA 1
ATOM 2212 C C . THR A 1 280 ? 21.380 -25.918 24.386 1.00 39.97 280 THR A C 1
ATOM 2214 O O . THR A 1 280 ? 21.906 -24.845 24.670 1.00 39.97 280 THR A O 1
ATOM 2217 N N . GLY A 1 281 ? 20.088 -26.148 24.603 1.00 43.19 281 GLY A N 1
ATOM 2218 C CA . GLY A 1 281 ? 19.219 -25.251 25.357 1.00 43.19 281 GLY A CA 1
ATOM 2219 C C . GLY A 1 281 ? 18.529 -26.037 26.457 1.00 43.19 281 GLY A C 1
ATOM 2220 O O . GLY A 1 281 ? 17.939 -27.078 26.177 1.00 43.19 281 GLY A O 1
ATOM 2221 N N . VAL A 1 282 ? 18.615 -25.555 27.698 1.00 47.50 282 VAL A N 1
ATOM 2222 C CA . VAL A 1 282 ? 17.795 -26.062 28.803 1.00 47.50 282 VAL A CA 1
ATOM 2223 C C . VAL A 1 282 ? 16.332 -25.940 28.358 1.00 47.50 282 VAL A C 1
ATOM 2225 O O . VAL A 1 282 ? 15.912 -24.829 28.021 1.00 47.50 282 VAL A O 1
ATOM 2228 N N . PRO A 1 283 ? 15.572 -27.044 28.259 1.00 40.16 283 PRO A N 1
ATOM 2229 C CA . PRO A 1 283 ? 14.176 -26.974 27.864 1.00 40.16 283 PRO A CA 1
ATOM 2230 C C . PRO A 1 283 ? 13.437 -26.119 28.892 1.00 40.16 283 PRO A C 1
ATOM 2232 O O . PRO A 1 283 ? 13.363 -26.472 30.066 1.00 40.16 283 PRO A O 1
ATOM 2235 N N . PHE A 1 284 ? 12.920 -24.970 28.456 1.00 41.56 284 PHE A N 1
ATOM 2236 C CA . PHE A 1 284 ? 11.945 -24.231 29.246 1.00 41.56 284 PHE A CA 1
ATOM 2237 C C . PHE A 1 284 ? 10.735 -25.139 29.461 1.00 41.56 284 PHE A C 1
ATOM 2239 O O . PHE A 1 284 ? 10.251 -25.754 28.505 1.00 41.56 284 PHE A O 1
ATOM 2246 N N . GLU A 1 285 ? 10.259 -25.225 30.703 1.00 50.31 285 GLU A N 1
ATOM 2247 C CA . GLU A 1 285 ? 9.017 -25.922 31.017 1.00 50.31 285 GLU A CA 1
ATOM 2248 C C . GLU A 1 285 ? 7.915 -25.395 30.099 1.00 50.31 285 GLU A C 1
ATOM 2250 O O . GLU A 1 285 ? 7.711 -24.184 29.959 1.00 50.31 285 GLU A O 1
ATOM 2255 N N . SER A 1 286 ? 7.232 -26.310 29.412 1.00 39.97 286 SER A N 1
ATOM 2256 C CA . SER A 1 286 ? 6.113 -25.954 28.555 1.00 39.97 286 SER A CA 1
ATOM 2257 C C . SER A 1 286 ? 5.082 -25.225 29.406 1.00 39.97 286 SER A C 1
ATOM 2259 O O . SER A 1 286 ? 4.496 -25.822 30.309 1.00 39.97 286 SER A O 1
ATOM 2261 N N . ILE A 1 287 ? 4.852 -23.944 29.122 1.00 48.72 287 ILE A N 1
ATOM 2262 C CA . ILE A 1 287 ? 3.770 -23.185 29.740 1.00 48.72 287 ILE A CA 1
ATOM 2263 C C . ILE A 1 287 ? 2.470 -23.866 29.291 1.00 48.72 287 ILE A C 1
ATOM 2265 O O . ILE A 1 287 ? 2.026 -23.708 28.156 1.00 48.72 287 ILE A O 1
ATOM 2269 N N . THR A 1 288 ? 1.886 -24.683 30.168 1.00 49.38 288 THR A N 1
ATOM 2270 C CA . THR A 1 288 ? 0.717 -25.542 29.899 1.00 49.38 288 THR A CA 1
ATOM 2271 C C . THR A 1 288 ? -0.586 -24.762 29.745 1.00 49.38 288 THR A C 1
ATOM 2273 O O . THR A 1 288 ? -1.617 -25.340 29.405 1.00 49.38 288 THR A O 1
ATOM 2276 N N . LYS A 1 289 ? -0.554 -23.441 29.950 1.00 44.53 289 LYS A N 1
ATOM 2277 C CA . LYS A 1 289 ? -1.684 -22.546 29.711 1.00 44.53 289 LYS A CA 1
ATOM 2278 C C . LYS A 1 289 ? -1.259 -21.425 28.766 1.00 44.53 289 LYS A C 1
ATOM 2280 O O . LYS A 1 289 ? -0.430 -20.603 29.154 1.00 44.53 289 LYS A O 1
ATOM 2285 N N . PRO A 1 290 ? -1.800 -21.351 27.539 1.00 42.31 290 PRO A N 1
ATOM 2286 C CA . PRO A 1 290 ? -1.573 -20.181 26.711 1.00 42.31 290 PRO A CA 1
ATOM 2287 C C . PRO A 1 290 ? -2.112 -18.950 27.456 1.00 42.31 290 PRO A C 1
ATOM 2289 O O . PRO A 1 290 ? -3.238 -18.957 27.944 1.00 42.31 290 PRO A O 1
ATOM 2292 N N . LEU A 1 291 ? -1.316 -17.878 27.527 1.00 47.69 291 LEU A N 1
ATOM 2293 C CA . LEU A 1 291 ? -1.728 -16.568 28.070 1.00 47.69 291 LEU A CA 1
ATOM 2294 C C . LEU A 1 291 ? -2.910 -15.944 27.297 1.00 47.69 291 LEU A C 1
ATOM 2296 O O . LEU A 1 291 ? -3.438 -14.907 27.686 1.00 47.69 291 LEU A O 1
ATOM 2300 N N . PHE A 1 292 ? -3.325 -16.583 26.204 1.00 38.75 292 PHE A N 1
ATOM 2301 C CA . PHE A 1 292 ? -4.451 -16.211 25.374 1.00 38.75 292 PHE A CA 1
ATOM 2302 C C . PHE A 1 292 ? -5.206 -17.478 24.964 1.00 38.75 292 PHE A C 1
ATOM 2304 O O . PHE A 1 292 ? -4.656 -18.311 24.245 1.00 38.75 292 PHE A O 1
ATOM 2311 N N . ASP A 1 293 ? -6.450 -17.629 25.418 1.00 42.31 293 ASP A N 1
ATOM 2312 C CA . ASP A 1 293 ? -7.331 -18.721 25.006 1.00 42.31 293 ASP A CA 1
ATOM 2313 C C . ASP A 1 293 ? -8.141 -18.291 23.762 1.00 42.31 293 ASP A C 1
ATOM 2315 O O . ASP A 1 293 ? -9.051 -17.461 23.872 1.00 42.31 293 ASP A O 1
ATOM 2319 N N . PRO A 1 294 ? -7.830 -18.796 22.551 1.00 43.16 294 PRO A N 1
ATOM 2320 C CA . PRO A 1 294 ? -8.577 -18.460 21.340 1.00 43.16 294 PRO A CA 1
ATOM 2321 C C . PRO A 1 294 ? -9.994 -19.073 21.295 1.00 43.16 294 PRO A C 1
ATOM 2323 O O . PRO A 1 294 ? -10.697 -18.874 20.305 1.00 43.16 294 PRO A O 1
ATOM 2326 N N . VAL A 1 295 ? -10.432 -19.807 22.328 1.00 41.72 295 VAL A N 1
ATOM 2327 C CA . VAL A 1 295 ? -11.699 -20.569 22.355 1.00 41.72 295 VAL A CA 1
ATOM 2328 C C . VAL A 1 295 ? -12.930 -19.732 22.760 1.00 41.72 295 VAL A C 1
ATOM 2330 O O . VAL A 1 295 ? -14.049 -20.234 22.758 1.00 41.72 295 VAL A O 1
ATOM 2333 N N . SER A 1 296 ? -12.804 -18.421 22.984 1.00 42.47 296 SER A N 1
ATOM 2334 C CA . SER A 1 296 ? -13.981 -17.550 23.198 1.00 42.47 296 SER A CA 1
ATOM 2335 C C . SER A 1 296 ? -14.776 -17.208 21.921 1.00 42.47 296 SER A C 1
ATOM 2337 O O . SER A 1 296 ? -15.760 -16.473 21.990 1.00 42.47 296 SER A O 1
ATOM 2339 N N . GLN A 1 297 ? -14.422 -17.764 20.754 1.00 44.62 297 GLN A N 1
ATOM 2340 C CA . GLN A 1 297 ? -15.284 -17.722 19.567 1.00 44.62 297 GLN A CA 1
ATOM 2341 C C . GLN A 1 297 ? -16.087 -19.026 19.442 1.00 44.62 297 GLN A C 1
ATOM 2343 O O . GLN A 1 297 ? -15.481 -20.100 19.406 1.00 44.62 297 GLN A O 1
ATOM 2348 N N . PRO A 1 298 ? -17.431 -18.975 19.341 1.00 38.28 298 PRO A N 1
ATOM 2349 C CA . PRO A 1 298 ? -18.239 -20.175 19.179 1.00 38.28 298 PRO A CA 1
ATOM 2350 C C . PRO A 1 298 ? -17.816 -20.910 17.903 1.00 38.28 298 PRO A C 1
ATOM 2352 O O . PRO A 1 298 ? -17.885 -20.377 16.794 1.00 38.28 298 PRO A O 1
ATOM 2355 N N . ALA A 1 299 ? -17.335 -22.141 18.075 1.00 38.44 299 ALA A N 1
ATOM 2356 C CA . ALA A 1 299 ? -16.881 -22.990 16.989 1.00 38.44 299 ALA A CA 1
ATOM 2357 C C . ALA A 1 299 ? -18.015 -23.217 15.978 1.00 38.44 299 ALA A C 1
ATOM 2359 O O . ALA A 1 299 ? -19.046 -23.806 16.309 1.00 38.44 299 ALA A O 1
ATOM 2360 N N . ALA A 1 300 ? -17.801 -22.812 14.725 1.00 41.00 300 ALA A N 1
ATOM 2361 C CA . ALA A 1 300 ? -18.633 -23.227 13.604 1.00 41.00 300 ALA A CA 1
ATOM 2362 C C . ALA A 1 300 ? -18.438 -24.736 13.371 1.00 41.00 300 ALA A C 1
ATOM 2364 O O . ALA A 1 300 ? -17.583 -25.173 12.599 1.00 41.00 300 ALA A O 1
ATOM 2365 N N . LYS A 1 301 ? -19.212 -25.557 14.085 1.00 36.16 301 LYS A N 1
ATOM 2366 C CA . LYS A 1 301 ? -19.347 -26.987 13.802 1.00 36.16 301 LYS A CA 1
ATOM 2367 C C . LYS A 1 301 ? -20.066 -27.136 12.459 1.00 36.16 301 LYS A C 1
ATOM 2369 O O . LYS A 1 301 ? -21.223 -26.750 12.352 1.00 36.16 301 LYS A O 1
ATOM 2374 N N . GLY A 1 302 ? -19.405 -27.720 11.453 1.00 38.28 302 GLY A N 1
ATOM 2375 C CA . GLY A 1 302 ? -20.123 -28.293 10.304 1.00 38.28 302 GLY A CA 1
ATOM 2376 C C . GLY A 1 302 ? -19.496 -28.204 8.912 1.00 38.28 302 GLY A C 1
ATOM 2377 O O . GLY A 1 302 ? -20.046 -28.808 7.998 1.00 38.28 302 GLY A O 1
ATOM 2378 N N . LEU A 1 303 ? -18.364 -27.530 8.693 1.00 32.12 303 LEU A N 1
ATOM 2379 C CA . LEU A 1 303 ? -17.765 -27.488 7.349 1.00 32.12 303 LEU A CA 1
ATOM 2380 C C . LEU A 1 303 ? -16.830 -28.682 7.118 1.00 32.12 303 LEU A C 1
ATOM 2382 O O . LEU A 1 303 ? -15.624 -28.611 7.357 1.00 32.12 303 LEU A O 1
ATOM 2386 N N . LYS A 1 304 ? -17.394 -29.790 6.621 1.00 33.09 304 LYS A N 1
ATOM 2387 C CA . LYS A 1 304 ? -16.613 -30.820 5.921 1.00 33.09 304 LYS A CA 1
ATOM 2388 C C . LYS A 1 304 ? -16.038 -30.172 4.659 1.00 33.09 304 LYS A C 1
ATOM 2390 O O . LYS A 1 304 ? -16.751 -29.967 3.683 1.00 33.09 304 LYS A O 1
ATOM 2395 N N . LEU A 1 305 ? -14.764 -29.786 4.713 1.00 32.31 305 LEU A N 1
ATOM 2396 C CA . LEU A 1 305 ? -14.040 -29.254 3.564 1.00 32.31 305 LEU A CA 1
ATOM 2397 C C . LEU A 1 305 ? -13.838 -30.400 2.563 1.00 32.31 305 LEU A C 1
ATOM 2399 O O . LEU A 1 305 ? -13.004 -31.280 2.786 1.00 32.31 305 LEU A O 1
ATOM 2403 N N . ASP A 1 306 ? -14.623 -30.404 1.490 1.00 33.59 306 ASP A N 1
ATOM 2404 C CA . ASP A 1 306 ? -14.446 -31.333 0.379 1.00 33.59 306 ASP A CA 1
ATOM 2405 C C . ASP A 1 306 ? -13.078 -31.054 -0.271 1.00 33.59 306 ASP A C 1
ATOM 2407 O O . ASP A 1 306 ? -12.836 -29.989 -0.846 1.00 33.59 306 ASP A O 1
ATOM 2411 N N . ARG A 1 307 ? -12.130 -31.985 -0.109 1.00 40.25 307 ARG A N 1
ATOM 2412 C CA . ARG A 1 307 ? -10.802 -31.947 -0.741 1.00 40.25 307 ARG A CA 1
ATOM 2413 C C . ARG A 1 307 ? -10.943 -32.362 -2.207 1.00 40.25 307 ARG A C 1
ATOM 2415 O O . ARG A 1 307 ? -10.375 -33.366 -2.631 1.00 40.25 307 ARG A O 1
ATOM 2422 N N . ARG A 1 308 ? -11.661 -31.580 -3.012 1.00 32.72 308 ARG A N 1
ATOM 2423 C CA . ARG A 1 308 ? -11.517 -31.686 -4.465 1.00 32.72 308 ARG A CA 1
ATOM 2424 C C . ARG A 1 308 ?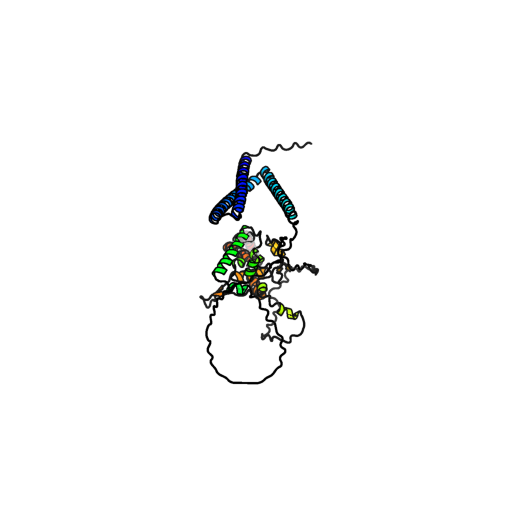 -10.265 -30.929 -4.884 1.00 32.72 308 ARG A C 1
ATOM 2426 O O . ARG A 1 308 ? -10.121 -29.733 -4.632 1.00 32.72 308 ARG A O 1
ATOM 2433 N N . ARG A 1 309 ? -9.323 -31.683 -5.460 1.00 36.03 309 ARG A N 1
ATOM 2434 C CA . ARG A 1 309 ? -8.179 -31.167 -6.215 1.00 36.03 309 ARG A CA 1
ATOM 2435 C C . ARG A 1 309 ? -8.694 -30.093 -7.172 1.00 36.03 309 ARG A C 1
ATOM 2437 O O . ARG A 1 309 ? -9.615 -30.332 -7.940 1.00 36.03 309 ARG A O 1
ATOM 2444 N N . SER A 1 310 ? -8.118 -28.905 -7.059 1.00 34.56 310 SER A N 1
ATOM 2445 C CA . SER A 1 310 ? -8.319 -27.826 -8.012 1.00 34.56 310 SER A CA 1
ATOM 2446 C C . SER A 1 310 ? -7.531 -28.183 -9.266 1.00 34.56 310 SER A C 1
ATOM 2448 O O . SER A 1 310 ? -6.307 -28.051 -9.269 1.00 34.56 310 SER A O 1
ATOM 2450 N N . ASP A 1 311 ? -8.228 -28.651 -10.295 1.00 31.38 311 ASP A N 1
ATOM 2451 C CA . ASP A 1 311 ? -7.694 -28.821 -11.643 1.00 31.38 311 ASP A CA 1
ATOM 2452 C C . ASP A 1 311 ? -7.424 -27.428 -12.235 1.00 31.38 311 ASP A C 1
ATOM 2454 O O . ASP A 1 311 ? -8.307 -26.797 -12.809 1.00 31.38 311 ASP A O 1
ATOM 2458 N N . TYR A 1 312 ? -6.214 -26.899 -12.033 1.00 38.22 312 TYR A N 1
ATOM 2459 C CA . TYR A 1 312 ? -5.707 -25.791 -12.842 1.00 38.22 312 TYR A CA 1
ATOM 2460 C C . TYR A 1 312 ? -4.764 -26.361 -13.903 1.00 38.22 312 TYR A C 1
ATOM 2462 O O . TYR A 1 312 ? -3.836 -27.094 -13.546 1.00 38.22 312 TYR A O 1
ATOM 2470 N N . PRO A 1 313 ? -4.975 -26.042 -15.190 1.00 40.00 313 PRO A N 1
ATOM 2471 C CA . PRO A 1 313 ? -4.092 -26.495 -16.247 1.00 40.00 313 PRO A CA 1
ATOM 2472 C C . PRO A 1 313 ? -2.751 -25.767 -16.119 1.00 40.00 313 PRO A C 1
ATOM 2474 O O . PRO A 1 313 ? -2.681 -24.539 -16.116 1.00 40.00 313 PRO A O 1
ATOM 2477 N N . ASN A 1 314 ? -1.678 -26.545 -15.996 1.00 35.16 314 ASN A N 1
ATOM 2478 C CA . ASN A 1 314 ? -0.322 -26.060 -16.205 1.00 35.16 314 ASN A CA 1
ATOM 2479 C C . ASN A 1 314 ? -0.172 -25.714 -17.693 1.00 35.16 314 ASN A C 1
ATOM 2481 O O . ASN A 1 314 ? -0.161 -26.626 -18.515 1.00 35.16 314 ASN A O 1
ATOM 2485 N N . SER A 1 315 ? -0.025 -24.435 -18.043 1.00 35.53 315 SER A N 1
ATOM 2486 C CA . SER A 1 315 ? 0.471 -24.035 -19.364 1.00 35.53 315 SER A CA 1
ATOM 2487 C C . SER A 1 315 ? 1.863 -23.427 -19.214 1.00 35.53 315 SER A C 1
ATOM 2489 O O . SER A 1 315 ? 2.034 -22.279 -18.791 1.00 35.53 315 SER A O 1
ATOM 2491 N N . SER A 1 316 ? 2.871 -24.234 -19.521 1.00 42.72 316 SER A N 1
ATOM 2492 C CA . SER A 1 316 ? 4.180 -23.749 -19.934 1.00 42.72 316 SER A CA 1
ATOM 2493 C C . SER A 1 316 ? 4.060 -23.154 -21.337 1.00 42.72 316 SER A C 1
ATOM 2495 O O . SER A 1 316 ? 3.438 -23.758 -22.202 1.00 42.72 316 SER A O 1
ATOM 2497 N N . ASP A 1 317 ? 4.700 -22.000 -21.515 1.00 42.28 317 ASP A N 1
ATOM 2498 C CA . ASP A 1 317 ? 5.122 -21.431 -22.798 1.00 42.28 317 ASP A CA 1
ATOM 2499 C C . ASP A 1 317 ? 4.032 -20.871 -23.719 1.00 42.28 317 ASP A C 1
ATOM 2501 O O . ASP A 1 317 ? 3.702 -21.473 -24.725 1.00 42.28 317 ASP A O 1
ATOM 2505 N N . GLU A 1 318 ? 3.572 -19.645 -23.439 1.00 39.31 318 GLU A N 1
ATOM 2506 C CA . GLU A 1 318 ? 3.046 -18.742 -24.475 1.00 39.31 318 GLU A CA 1
ATOM 2507 C C . GLU A 1 318 ? 3.305 -17.271 -24.082 1.00 39.31 318 GLU A C 1
ATOM 2509 O O . GLU A 1 318 ? 2.677 -16.691 -23.189 1.00 39.31 318 GLU A O 1
ATOM 2514 N N . GLU A 1 319 ? 4.310 -16.668 -24.721 1.00 49.00 319 GLU A N 1
ATOM 2515 C CA . GLU A 1 319 ? 4.401 -15.217 -24.890 1.00 49.00 319 GLU A CA 1
ATOM 2516 C C . GLU A 1 319 ? 3.566 -14.864 -26.138 1.00 49.00 319 GLU A C 1
ATOM 2518 O O . GLU A 1 319 ? 3.653 -15.567 -27.135 1.00 49.00 319 GLU A O 1
ATOM 2523 N N . ASP A 1 320 ? 2.758 -13.800 -26.055 1.00 41.25 320 ASP A N 1
ATOM 2524 C CA . ASP A 1 320 ? 1.915 -13.198 -27.117 1.00 41.25 320 ASP A CA 1
ATOM 2525 C C . ASP A 1 320 ? 0.421 -13.550 -27.245 1.00 41.25 320 ASP A C 1
ATOM 2527 O O . ASP A 1 320 ? -0.240 -13.023 -28.139 1.00 41.25 320 ASP A O 1
ATOM 2531 N N . SER A 1 321 ? -0.197 -14.224 -26.270 1.00 39.50 321 SER A N 1
ATOM 2532 C CA . SER A 1 321 ? -1.654 -14.084 -26.100 1.00 39.50 321 SER A CA 1
ATOM 2533 C C . SER A 1 321 ? -2.001 -12.802 -25.314 1.00 39.50 321 SER A C 1
ATOM 2535 O O . SER A 1 321 ? -1.622 -12.601 -24.152 1.00 39.50 321 SER A O 1
ATOM 2537 N N . THR A 1 322 ? -2.752 -11.910 -25.963 1.00 45.34 322 THR A N 1
ATOM 2538 C CA . THR A 1 322 ? -3.434 -10.735 -25.397 1.00 45.34 322 THR A CA 1
ATOM 2539 C C . THR A 1 322 ? -4.636 -11.104 -24.511 1.00 45.34 322 THR A C 1
ATOM 2541 O O . THR A 1 322 ? -5.384 -10.212 -24.096 1.00 45.34 322 THR A O 1
ATOM 2544 N N . ASP A 1 323 ? -4.804 -12.382 -24.152 1.00 43.81 323 ASP A N 1
ATOM 2545 C CA . ASP A 1 323 ? -5.941 -12.864 -23.377 1.00 43.81 323 ASP A CA 1
ATOM 2546 C C . ASP A 1 323 ? -5.920 -12.379 -21.923 1.00 43.81 323 ASP A C 1
ATOM 2548 O O . ASP A 1 323 ? -5.018 -12.645 -21.124 1.00 43.81 323 ASP A O 1
ATOM 2552 N N . ALA A 1 324 ? -6.967 -11.611 -21.613 1.00 55.84 324 ALA A N 1
ATOM 2553 C CA . ALA A 1 324 ? -7.715 -11.541 -20.359 1.00 55.84 324 ALA A CA 1
ATOM 2554 C C . ALA A 1 324 ? -6.963 -11.847 -19.049 1.00 55.84 324 ALA A C 1
ATOM 2556 O O . ALA A 1 324 ? -7.469 -12.558 -18.179 1.00 55.84 324 ALA A O 1
ATOM 2557 N N . ARG A 1 325 ? -5.781 -11.257 -18.833 1.00 61.03 325 ARG A N 1
ATOM 2558 C CA . ARG A 1 325 ? -5.161 -11.311 -17.503 1.00 61.03 325 ARG A CA 1
ATOM 2559 C C . ARG A 1 325 ? -6.132 -10.705 -16.485 1.00 61.03 325 ARG A C 1
ATOM 2561 O O . ARG A 1 325 ? -6.623 -9.599 -16.730 1.00 61.03 325 ARG A O 1
ATOM 2568 N N . PRO A 1 326 ? -6.384 -11.370 -15.343 1.00 64.12 326 PRO A N 1
ATOM 2569 C CA . PRO A 1 326 ? -7.301 -10.864 -14.334 1.00 64.12 326 PRO A CA 1
ATOM 2570 C C . PRO A 1 326 ? -6.859 -9.465 -13.902 1.00 64.12 326 PRO A C 1
ATOM 2572 O O . PRO A 1 326 ? -5.761 -9.256 -13.377 1.00 64.12 326 PRO A O 1
ATOM 2575 N N . VAL A 1 327 ? -7.705 -8.478 -14.195 1.00 74.00 327 VAL A N 1
ATOM 2576 C CA . VAL A 1 327 ? -7.446 -7.084 -13.845 1.00 74.00 327 VAL A CA 1
ATOM 2577 C C . VAL A 1 327 ? -7.914 -6.887 -12.411 1.00 74.00 327 VAL A C 1
ATOM 2579 O O . VAL A 1 327 ? -9.100 -6.695 -12.170 1.00 74.00 327 VAL A O 1
ATOM 2582 N N . TYR A 1 328 ? -6.986 -6.930 -11.456 1.00 83.19 328 TYR A N 1
ATOM 2583 C CA . TYR A 1 328 ? -7.275 -6.577 -10.064 1.00 83.19 328 TYR A CA 1
ATOM 2584 C C . TYR A 1 328 ? -7.484 -5.059 -9.968 1.00 83.19 328 TYR A C 1
ATOM 2586 O O . TYR A 1 328 ? -6.508 -4.305 -9.970 1.00 83.19 328 TYR A O 1
ATOM 2594 N N . ARG A 1 329 ? -8.744 -4.605 -9.955 1.00 84.12 329 ARG A N 1
ATOM 2595 C CA . ARG A 1 329 ? -9.106 -3.173 -9.922 1.00 84.12 329 ARG A CA 1
ATOM 2596 C C . ARG A 1 329 ? -9.399 -2.689 -8.509 1.00 84.12 329 ARG A C 1
ATOM 2598 O O . ARG A 1 329 ? -9.219 -1.511 -8.218 1.00 84.12 329 ARG A O 1
ATOM 2605 N N . THR A 1 330 ? -9.864 -3.590 -7.654 1.00 89.31 330 THR A N 1
ATOM 2606 C CA . THR A 1 330 ? -10.309 -3.296 -6.293 1.00 89.31 330 THR A CA 1
ATOM 2607 C C . THR A 1 330 ? -9.499 -4.086 -5.273 1.00 89.31 330 THR A C 1
ATOM 2609 O O . THR A 1 330 ? -8.882 -5.106 -5.591 1.00 89.31 330 THR A O 1
ATOM 2612 N N . ILE A 1 331 ? -9.489 -3.615 -4.025 1.00 91.19 331 ILE A N 1
ATOM 2613 C CA . ILE A 1 331 ? -8.876 -4.369 -2.926 1.00 91.19 331 ILE A CA 1
ATOM 2614 C C . ILE A 1 331 ? -9.569 -5.723 -2.726 1.00 91.19 331 ILE A C 1
ATOM 2616 O O . ILE A 1 331 ? -8.897 -6.712 -2.439 1.00 91.19 331 ILE A O 1
ATOM 2620 N N . ASP A 1 332 ? -10.875 -5.795 -2.996 1.00 93.44 332 ASP A N 1
ATOM 2621 C CA . ASP A 1 332 ? -11.656 -7.031 -2.963 1.00 93.44 332 ASP A CA 1
ATOM 2622 C C . ASP A 1 332 ? -11.159 -8.064 -3.973 1.00 93.44 332 ASP A C 1
ATOM 2624 O O . ASP A 1 332 ? -11.066 -9.248 -3.644 1.00 93.44 332 ASP A O 1
ATOM 2628 N N . ASP A 1 333 ? -10.750 -7.631 -5.169 1.00 91.62 333 ASP A N 1
ATOM 2629 C CA . ASP A 1 333 ? -10.156 -8.528 -6.163 1.00 91.62 333 ASP A CA 1
ATOM 2630 C C . ASP A 1 333 ? -8.862 -9.163 -5.638 1.00 91.62 333 ASP A C 1
ATOM 2632 O O . ASP A 1 333 ? -8.620 -10.350 -5.851 1.00 91.62 333 ASP A O 1
ATOM 2636 N N . LEU A 1 334 ? -8.045 -8.399 -4.904 1.00 92.81 334 LEU A N 1
ATOM 2637 C CA . LEU A 1 334 ? -6.837 -8.926 -4.266 1.00 92.81 334 LEU A CA 1
ATOM 2638 C C . LEU A 1 334 ? -7.175 -9.828 -3.078 1.00 92.81 334 LEU A C 1
ATOM 2640 O O . LEU A 1 334 ? -6.527 -10.850 -2.868 1.00 92.81 334 LEU A O 1
ATOM 2644 N N . TYR A 1 335 ? -8.206 -9.493 -2.308 1.00 95.56 335 TYR A N 1
ATOM 2645 C CA . TYR A 1 335 ? -8.667 -10.316 -1.198 1.00 95.56 335 TYR A CA 1
ATOM 2646 C C . TYR A 1 335 ? -9.187 -11.688 -1.632 1.00 95.56 335 TYR A C 1
ATOM 2648 O O . TYR A 1 335 ? -9.039 -12.645 -0.869 1.00 95.56 335 TYR A O 1
ATOM 2656 N N . ARG A 1 336 ? -9.749 -11.801 -2.843 1.00 94.50 336 ARG A N 1
ATOM 2657 C CA . ARG A 1 336 ? -10.171 -13.080 -3.445 1.00 94.50 336 ARG A CA 1
ATOM 2658 C C . ARG A 1 336 ? -9.002 -14.018 -3.745 1.00 94.50 336 ARG A C 1
ATOM 2660 O O . ARG A 1 336 ? -9.205 -15.224 -3.818 1.00 94.50 336 ARG A O 1
ATOM 2667 N N . LEU A 1 337 ? -7.782 -13.491 -3.866 1.00 92.94 337 LEU A N 1
ATOM 2668 C CA . LEU A 1 337 ? -6.573 -14.305 -4.014 1.00 92.94 337 LEU A CA 1
ATOM 2669 C C . LEU A 1 337 ? -6.114 -14.934 -2.689 1.00 92.94 337 LEU A C 1
ATOM 2671 O O . LEU A 1 337 ? -5.243 -15.800 -2.680 1.00 92.94 337 LEU A O 1
ATOM 2675 N N . CYS A 1 338 ? -6.650 -14.501 -1.550 1.00 95.81 338 CYS A N 1
ATOM 2676 C CA . CYS A 1 338 ? -6.303 -15.069 -0.253 1.00 95.81 338 CYS A CA 1
ATOM 2677 C C . CYS A 1 338 ? -7.274 -16.187 0.129 1.00 95.81 338 CYS A C 1
ATOM 2679 O O . CYS A 1 338 ? -8.483 -16.083 -0.068 1.00 95.81 338 CYS A O 1
ATOM 2681 N N . ARG A 1 339 ? -6.759 -17.236 0.774 1.00 95.31 339 ARG A N 1
ATOM 2682 C CA . ARG A 1 339 ? -7.600 -18.279 1.376 1.00 95.31 339 ARG A CA 1
ATOM 2683 C C . ARG A 1 339 ? -8.187 -17.750 2.679 1.00 95.31 339 ARG A C 1
ATOM 2685 O O . ARG A 1 339 ? -7.452 -17.172 3.470 1.00 95.31 339 ARG A O 1
ATOM 2692 N N . VAL A 1 340 ? -9.467 -17.977 2.950 1.00 97.44 340 VAL A N 1
ATOM 2693 C CA . VAL A 1 340 ? -10.062 -17.611 4.245 1.00 97.44 340 VAL A CA 1
ATOM 2694 C C . VAL A 1 340 ? -10.007 -18.812 5.192 1.00 97.44 340 VAL A C 1
ATOM 2696 O O . VAL A 1 340 ? -10.457 -19.899 4.836 1.00 97.44 340 VAL A O 1
ATOM 2699 N N . ARG A 1 341 ? -9.437 -18.640 6.391 1.00 95.50 341 ARG A N 1
ATOM 2700 C CA . ARG A 1 341 ? -9.405 -19.644 7.472 1.00 95.50 341 ARG A CA 1
ATOM 2701 C C . ARG A 1 341 ? -9.694 -18.964 8.806 1.00 95.50 341 ARG A C 1
ATOM 2703 O O . ARG A 1 341 ? -8.982 -18.037 9.171 1.00 95.50 341 ARG A O 1
ATOM 2710 N N . ASN A 1 342 ? -10.719 -19.419 9.528 1.00 95.44 342 ASN A N 1
ATOM 2711 C CA . ASN A 1 342 ? -11.138 -18.848 10.820 1.00 95.44 342 ASN A CA 1
ATOM 2712 C C . ASN A 1 342 ? -11.341 -17.320 10.762 1.00 95.44 342 ASN A C 1
ATOM 2714 O O . ASN A 1 342 ? -10.837 -16.583 11.603 1.00 95.44 342 ASN A O 1
ATOM 2718 N N . GLY A 1 343 ? -11.987 -16.832 9.697 1.00 95.62 343 GLY A N 1
ATOM 2719 C CA . GLY A 1 343 ? -12.193 -15.396 9.462 1.00 95.62 343 GLY A CA 1
ATOM 2720 C C . GLY A 1 343 ? -10.937 -14.611 9.058 1.00 95.62 343 GLY A C 1
ATOM 2721 O O . GLY A 1 343 ? -11.035 -13.427 8.757 1.00 95.62 343 GLY A O 1
ATOM 2722 N N . ARG A 1 344 ? -9.763 -15.249 9.001 1.00 96.44 344 ARG A N 1
ATOM 2723 C CA . ARG A 1 344 ? -8.497 -14.621 8.610 1.00 96.44 344 ARG A CA 1
ATOM 2724 C C . ARG A 1 344 ? -8.152 -14.911 7.161 1.00 96.44 344 ARG A C 1
ATOM 2726 O O . ARG A 1 344 ? -8.474 -15.976 6.633 1.00 96.44 344 ARG A O 1
ATOM 2733 N N . ARG A 1 345 ? -7.465 -13.972 6.514 1.00 97.75 345 ARG A N 1
ATOM 2734 C CA . ARG A 1 345 ? -6.998 -14.119 5.131 1.00 97.75 345 ARG A CA 1
ATOM 2735 C C . ARG A 1 345 ? -5.563 -14.627 5.133 1.00 97.75 345 ARG A C 1
ATOM 2737 O O . ARG A 1 345 ? -4.666 -13.964 5.632 1.00 97.75 345 ARG A O 1
ATOM 2744 N N . ILE A 1 346 ? -5.353 -15.797 4.551 1.00 97.81 346 ILE A N 1
ATOM 2745 C CA . ILE A 1 346 ? -4.083 -16.513 4.511 1.00 97.81 346 ILE A CA 1
ATOM 2746 C C . ILE A 1 346 ? -3.526 -16.467 3.087 1.00 97.81 346 ILE A C 1
ATOM 2748 O O . ILE A 1 346 ? -4.201 -16.825 2.116 1.00 97.81 346 ILE A O 1
ATOM 2752 N N . LEU A 1 347 ? -2.276 -16.029 2.966 1.00 96.56 347 LEU A N 1
ATOM 2753 C CA . LEU A 1 347 ? -1.507 -16.036 1.725 1.00 96.56 347 LEU A CA 1
ATOM 2754 C C . LEU A 1 347 ? -1.214 -17.474 1.273 1.00 96.56 347 LEU A C 1
ATOM 2756 O O . LEU A 1 347 ? -1.227 -18.416 2.064 1.00 96.56 347 LEU A O 1
ATOM 2760 N N . HIS A 1 348 ? -0.848 -17.658 0.005 1.00 94.50 348 HIS A N 1
ATOM 2761 C CA . HIS A 1 348 ? -0.544 -18.992 -0.526 1.00 94.50 348 HIS A CA 1
ATOM 2762 C C . HIS A 1 348 ? 0.696 -19.632 0.116 1.00 94.50 348 HIS A C 1
ATOM 2764 O O . HIS A 1 348 ? 0.830 -20.850 0.106 1.00 94.50 348 HIS A O 1
ATOM 2770 N N . CYS A 1 349 ? 1.577 -18.827 0.715 1.00 94.00 349 CYS A N 1
ATOM 2771 C CA . CYS A 1 349 ? 2.710 -19.301 1.511 1.00 94.00 349 CYS A CA 1
ATOM 2772 C C . CYS A 1 349 ? 2.367 -19.591 2.985 1.00 94.00 349 CYS A C 1
ATOM 2774 O O . CYS A 1 349 ? 3.273 -19.656 3.805 1.00 94.00 349 CYS A O 1
ATOM 2776 N N . GLY A 1 350 ? 1.084 -19.659 3.360 1.00 95.19 350 GLY A N 1
ATOM 2777 C CA . GLY A 1 350 ? 0.638 -19.994 4.720 1.00 95.19 350 GLY A CA 1
ATOM 2778 C C . GLY A 1 350 ? 0.681 -18.852 5.743 1.00 95.19 350 GLY A C 1
ATOM 2779 O O . GLY A 1 350 ? 0.171 -19.012 6.845 1.00 95.19 350 GLY A O 1
ATOM 2780 N N . CYS A 1 351 ? 1.238 -17.693 5.388 1.00 97.38 351 CYS A N 1
ATOM 2781 C CA . CYS A 1 351 ? 1.261 -16.510 6.253 1.00 97.38 351 CYS A CA 1
ATOM 2782 C C . CYS A 1 351 ? -0.113 -15.841 6.340 1.00 97.38 351 CYS A C 1
ATOM 2784 O O . CYS A 1 351 ? -0.783 -15.698 5.316 1.00 97.38 351 CYS A O 1
ATOM 2786 N N . ASP A 1 352 ? -0.467 -15.325 7.515 1.00 98.12 352 ASP A N 1
ATOM 2787 C CA . ASP A 1 352 ? -1.572 -14.378 7.659 1.00 98.12 352 ASP A CA 1
ATOM 2788 C C . ASP A 1 352 ? -1.282 -13.079 6.880 1.00 98.12 352 ASP A C 1
ATOM 2790 O O . ASP A 1 352 ? -0.146 -12.589 6.854 1.00 98.12 352 ASP A O 1
ATOM 2794 N N . LEU A 1 353 ? -2.295 -12.559 6.184 1.00 98.12 353 LEU A N 1
ATOM 2795 C CA . LEU A 1 353 ? -2.187 -11.370 5.347 1.00 98.12 353 LEU A CA 1
ATOM 2796 C C . LEU A 1 353 ? -1.914 -10.112 6.175 1.00 98.12 353 LEU A C 1
ATOM 2798 O O . LEU A 1 353 ? -1.050 -9.333 5.777 1.00 98.12 353 LEU A O 1
ATOM 2802 N N . GLU A 1 354 ? -2.625 -9.910 7.288 1.00 98.12 354 GLU A N 1
ATOM 2803 C CA . GLU A 1 354 ? -2.465 -8.717 8.130 1.00 98.12 354 GLU A CA 1
ATOM 2804 C C . GLU A 1 354 ? -1.055 -8.682 8.712 1.00 98.12 354 GLU A C 1
ATOM 2806 O O . GLU A 1 354 ? -0.345 -7.684 8.593 1.00 98.12 354 GLU A O 1
ATOM 2811 N N . GLU A 1 355 ? -0.593 -9.822 9.228 1.00 98.06 355 GLU A N 1
ATOM 2812 C CA . GLU A 1 355 ? 0.769 -9.958 9.739 1.00 98.06 355 GLU A CA 1
ATOM 2813 C C . GLU A 1 355 ? 1.807 -9.706 8.641 1.00 98.06 355 GLU A C 1
ATOM 2815 O O . GLU A 1 355 ? 2.797 -9.009 8.860 1.00 98.06 355 GLU A O 1
ATOM 2820 N N . ALA A 1 356 ? 1.607 -10.267 7.443 1.00 98.12 356 ALA A N 1
ATOM 2821 C CA . ALA A 1 356 ? 2.529 -10.094 6.325 1.00 98.12 356 ALA A CA 1
ATOM 2822 C C . ALA A 1 356 ? 2.602 -8.638 5.843 1.00 98.12 356 ALA A C 1
ATOM 2824 O O . ALA A 1 356 ? 3.698 -8.176 5.512 1.00 98.12 356 ALA A O 1
ATOM 2825 N N . LEU A 1 357 ? 1.468 -7.933 5.808 1.00 98.19 357 LEU A N 1
ATOM 2826 C CA . LEU A 1 357 ? 1.390 -6.509 5.482 1.00 98.19 357 LEU A CA 1
ATOM 2827 C C . LEU A 1 357 ? 2.067 -5.657 6.554 1.00 98.19 357 LEU A C 1
ATOM 2829 O O . LEU A 1 357 ? 2.877 -4.801 6.208 1.00 98.19 357 LEU A O 1
ATOM 2833 N N . PHE A 1 358 ? 1.823 -5.951 7.833 1.00 98.12 358 PHE A N 1
ATOM 2834 C CA . PHE A 1 358 ? 2.497 -5.312 8.963 1.00 98.12 358 PHE A CA 1
ATOM 2835 C C . PHE A 1 358 ? 4.025 -5.457 8.870 1.00 98.12 358 PHE A C 1
ATOM 2837 O O . PHE A 1 358 ? 4.757 -4.469 8.907 1.00 98.12 358 PHE A O 1
ATOM 2844 N N . GLY A 1 359 ? 4.522 -6.680 8.656 1.00 97.56 359 GLY A N 1
ATOM 2845 C CA . GLY A 1 359 ? 5.959 -6.913 8.488 1.00 97.56 359 GLY A CA 1
ATOM 2846 C C . GLY A 1 359 ? 6.537 -6.205 7.260 1.00 97.56 359 GLY A C 1
ATOM 2847 O O . GLY A 1 359 ? 7.651 -5.692 7.316 1.00 97.56 359 GLY A O 1
ATOM 2848 N N . PHE A 1 360 ? 5.772 -6.125 6.166 1.00 97.75 360 PHE A N 1
ATOM 2849 C CA . PHE A 1 360 ? 6.198 -5.421 4.955 1.00 97.75 360 PHE A CA 1
ATOM 2850 C C . PHE A 1 360 ? 6.256 -3.908 5.163 1.00 97.75 360 PHE A C 1
ATOM 2852 O O . PHE A 1 360 ? 7.192 -3.273 4.683 1.00 97.75 360 PHE A O 1
ATOM 2859 N N . PHE A 1 361 ? 5.304 -3.342 5.911 1.00 97.50 361 PHE A N 1
ATOM 2860 C CA . PHE A 1 361 ? 5.342 -1.948 6.339 1.00 97.50 361 PHE A CA 1
ATOM 2861 C C . PHE A 1 361 ? 6.612 -1.665 7.140 1.00 97.50 361 PHE A C 1
ATOM 2863 O O . PHE A 1 361 ? 7.355 -0.766 6.756 1.00 97.50 361 PHE A O 1
ATOM 2870 N N . ILE A 1 362 ? 6.905 -2.452 8.186 1.00 96.75 362 ILE A N 1
ATOM 2871 C CA . ILE A 1 362 ? 8.116 -2.263 9.004 1.00 96.75 362 ILE A CA 1
ATOM 2872 C C . ILE A 1 362 ? 9.357 -2.307 8.117 1.00 96.75 362 ILE A C 1
ATOM 2874 O O . ILE A 1 362 ? 10.150 -1.368 8.112 1.00 96.75 362 ILE A O 1
ATOM 2878 N N . TRP A 1 363 ? 9.478 -3.365 7.314 1.00 96.12 363 TRP A N 1
ATOM 2879 C CA . TRP A 1 363 ? 10.633 -3.575 6.452 1.00 96.12 363 TRP A CA 1
ATOM 2880 C C . TRP A 1 363 ? 10.818 -2.429 5.450 1.00 96.12 363 TRP A C 1
ATOM 2882 O O . TRP A 1 363 ? 11.932 -1.982 5.217 1.00 96.12 363 TRP A O 1
ATOM 2892 N N . LYS A 1 364 ? 9.748 -1.885 4.870 1.00 95.44 364 LYS A N 1
ATOM 2893 C CA . LYS A 1 364 ? 9.860 -0.787 3.899 1.00 95.44 364 LYS A CA 1
ATOM 2894 C C . LYS A 1 364 ? 10.004 0.595 4.520 1.00 95.44 364 LYS A C 1
ATOM 2896 O O . LYS A 1 364 ? 10.645 1.455 3.921 1.00 95.44 364 LYS A O 1
ATOM 2901 N N . LYS A 1 365 ? 9.378 0.833 5.670 1.00 94.94 365 LYS A N 1
ATOM 2902 C CA . LYS A 1 365 ? 9.360 2.140 6.328 1.00 94.94 365 LYS A CA 1
ATOM 2903 C C . LYS A 1 365 ? 10.663 2.410 7.072 1.00 94.94 365 LYS A C 1
ATOM 2905 O O . LYS A 1 365 ? 11.172 3.525 6.997 1.00 94.94 365 LYS A O 1
ATOM 2910 N N . PHE A 1 366 ? 11.196 1.399 7.751 1.00 94.00 366 PHE A N 1
ATOM 2911 C CA . PHE A 1 366 ? 12.403 1.493 8.566 1.00 94.00 366 PHE A CA 1
ATOM 2912 C C . PHE A 1 366 ? 13.571 0.851 7.822 1.00 94.00 366 PHE A C 1
ATOM 2914 O O . PHE A 1 366 ? 13.994 -0.261 8.124 1.00 94.00 366 PHE A O 1
ATOM 2921 N N . VAL A 1 367 ? 14.042 1.545 6.781 1.00 90.88 367 VAL A N 1
ATOM 2922 C CA . VAL A 1 367 ? 15.177 1.081 5.966 1.00 90.88 367 VAL A CA 1
ATOM 2923 C C . VAL A 1 367 ? 16.433 0.962 6.820 1.00 90.88 367 VAL A C 1
ATOM 2925 O O . VAL A 1 367 ? 17.084 -0.080 6.814 1.00 90.88 367 VAL A O 1
ATOM 2928 N N . ASN A 1 368 ? 16.695 2.014 7.590 1.00 91.69 368 ASN A N 1
ATOM 2929 C CA . ASN A 1 368 ? 17.799 2.102 8.524 1.00 91.69 368 ASN A CA 1
ATOM 2930 C C . ASN A 1 368 ? 17.261 2.139 9.955 1.00 91.69 368 ASN A C 1
ATOM 2932 O O . ASN A 1 368 ? 16.212 2.732 10.225 1.00 91.69 368 ASN A O 1
ATOM 2936 N N . ILE A 1 369 ? 18.002 1.523 10.865 1.00 89.00 369 ILE A N 1
ATOM 2937 C CA . ILE A 1 369 ? 17.807 1.574 12.305 1.00 89.00 369 ILE A CA 1
ATOM 2938 C C . ILE A 1 369 ? 19.013 2.305 12.888 1.00 89.00 369 ILE A C 1
ATOM 2940 O O . ILE A 1 369 ? 20.153 2.054 12.503 1.00 89.00 369 ILE A O 1
ATOM 2944 N N . GLN A 1 370 ? 18.763 3.214 13.823 1.00 88.19 370 GLN A N 1
ATOM 2945 C CA . GLN A 1 370 ? 19.820 3.873 14.580 1.00 88.19 370 GLN A CA 1
ATOM 2946 C C . GLN A 1 370 ? 20.018 3.143 15.904 1.00 88.19 370 GLN A C 1
ATOM 2948 O O . GLN A 1 370 ? 19.064 2.938 16.663 1.00 88.19 370 GLN A O 1
ATOM 2953 N N . SER A 1 371 ? 21.259 2.756 16.193 1.00 84.44 371 SER A N 1
ATOM 2954 C CA . SER A 1 371 ? 21.602 2.237 17.513 1.00 84.44 371 SER A CA 1
ATOM 2955 C C . SER A 1 371 ? 21.630 3.379 18.527 1.00 84.44 371 SER A C 1
ATOM 2957 O O . SER A 1 371 ? 22.273 4.403 18.309 1.00 84.44 371 SER A O 1
ATOM 2959 N N . ARG A 1 372 ? 21.003 3.186 19.693 1.00 83.12 372 ARG A N 1
ATOM 2960 C CA . ARG A 1 372 ? 21.083 4.161 20.796 1.00 83.12 372 ARG A CA 1
ATOM 2961 C C . ARG A 1 372 ? 22.511 4.385 21.293 1.00 83.12 372 ARG A C 1
ATOM 2963 O O . ARG A 1 372 ? 22.807 5.466 21.782 1.00 83.12 372 ARG A O 1
ATOM 2970 N N . SER A 1 373 ? 23.374 3.373 21.198 1.00 85.69 373 SER A N 1
ATOM 2971 C CA . SER A 1 373 ? 24.763 3.463 21.662 1.00 85.69 373 SER A CA 1
ATOM 2972 C C . SER A 1 373 ? 25.699 4.127 20.652 1.00 85.69 373 SER A C 1
ATOM 2974 O O . SER A 1 373 ? 26.821 4.474 21.010 1.00 85.69 373 SER A O 1
ATOM 2976 N N . ARG A 1 374 ? 25.263 4.303 19.399 1.00 79.88 374 ARG A N 1
ATOM 2977 C CA . ARG A 1 374 ? 26.045 4.920 18.324 1.00 79.88 374 ARG A CA 1
ATOM 2978 C C . ARG A 1 374 ? 25.136 5.828 17.503 1.00 79.88 374 ARG A C 1
ATOM 2980 O O . ARG A 1 374 ? 24.592 5.418 16.482 1.00 79.88 374 ARG A O 1
ATOM 2987 N N . THR A 1 375 ? 24.983 7.068 17.958 1.00 74.62 375 THR A N 1
ATOM 2988 C CA . THR A 1 375 ? 24.107 8.078 17.339 1.00 74.62 375 THR A CA 1
ATOM 2989 C C . THR A 1 375 ? 24.437 8.384 15.878 1.00 74.62 375 THR A C 1
ATOM 2991 O O . THR A 1 375 ? 23.572 8.868 15.158 1.00 74.62 375 THR A O 1
ATOM 2994 N N . GLU A 1 376 ? 25.657 8.093 15.425 1.00 83.94 376 GLU A N 1
ATOM 2995 C CA . GLU A 1 376 ? 26.113 8.408 14.065 1.00 83.94 376 GLU A CA 1
ATOM 2996 C C . GLU A 1 376 ? 26.052 7.221 13.093 1.00 83.94 376 GLU A C 1
ATOM 2998 O O . GLU A 1 376 ? 26.203 7.413 11.887 1.00 83.94 376 GLU A O 1
ATOM 3003 N N . THR A 1 377 ? 25.826 5.994 13.577 1.00 84.19 377 THR A N 1
ATOM 3004 C CA . THR A 1 377 ? 25.806 4.809 12.708 1.00 84.19 377 THR A CA 1
ATOM 3005 C C . THR A 1 377 ? 24.380 4.341 12.460 1.00 84.19 377 THR A C 1
ATOM 3007 O O . THR A 1 377 ? 23.709 3.829 13.359 1.00 84.19 377 THR A O 1
ATOM 3010 N N . GLU A 1 378 ? 23.939 4.493 11.216 1.00 88.31 378 GLU A N 1
ATOM 3011 C CA . GLU A 1 378 ? 22.719 3.887 10.696 1.00 88.31 378 GLU A CA 1
ATOM 3012 C C . GLU A 1 378 ? 23.021 2.495 10.140 1.00 88.31 378 GLU A C 1
ATOM 3014 O O . GLU A 1 378 ? 23.857 2.341 9.250 1.00 88.31 378 GLU A O 1
ATOM 3019 N N . GLU A 1 379 ? 22.324 1.482 10.651 1.00 85.75 379 GLU A N 1
ATOM 3020 C CA . GLU A 1 379 ? 22.435 0.102 10.182 1.00 85.75 379 GLU A CA 1
ATOM 3021 C C . GLU A 1 379 ? 21.186 -0.277 9.376 1.00 85.75 379 GLU A C 1
ATOM 3023 O O . GLU A 1 379 ? 20.068 0.048 9.784 1.00 85.75 379 GLU A O 1
ATOM 3028 N N . PRO A 1 380 ? 21.322 -0.955 8.227 1.00 84.25 380 PRO A N 1
ATOM 3029 C CA . PRO A 1 380 ? 20.164 -1.420 7.479 1.00 84.25 380 PRO A CA 1
ATOM 3030 C C . PRO A 1 380 ? 19.404 -2.497 8.270 1.00 84.25 380 PRO A C 1
ATOM 3032 O O . PRO A 1 380 ? 20.000 -3.367 8.894 1.00 84.25 380 PRO A O 1
ATOM 3035 N N . PHE A 1 381 ? 18.071 -2.498 8.195 1.00 86.00 381 PHE A N 1
ATOM 3036 C CA . PHE A 1 381 ? 17.242 -3.565 8.789 1.00 86.00 381 PHE A CA 1
ATOM 3037 C C . PHE A 1 381 ? 17.405 -4.909 8.032 1.00 86.00 381 PHE A C 1
ATOM 3039 O O . PHE A 1 381 ? 17.018 -5.957 8.540 1.00 86.00 381 PHE A O 1
ATOM 3046 N N . GLU A 1 382 ? 17.994 -4.878 6.827 1.00 79.38 382 GLU A N 1
ATOM 3047 C CA . GLU A 1 382 ? 18.383 -5.970 5.912 1.00 79.38 382 GLU A CA 1
ATOM 3048 C C . GLU A 1 382 ? 17.294 -6.998 5.578 1.00 79.38 382 GLU A C 1
ATOM 3050 O O . GLU A 1 382 ? 16.847 -7.102 4.430 1.00 79.38 382 GLU A O 1
ATOM 3055 N N . LYS A 1 383 ? 16.865 -7.798 6.555 1.00 89.44 383 LYS A N 1
ATOM 3056 C CA . LYS A 1 383 ? 16.016 -8.968 6.341 1.00 89.44 383 LYS A CA 1
ATOM 3057 C C . LYS A 1 383 ? 14.575 -8.706 6.772 1.00 89.44 383 LYS A C 1
ATOM 3059 O O . LYS A 1 383 ? 14.327 -8.117 7.820 1.00 89.44 383 LYS A O 1
ATOM 3064 N N . PRO A 1 384 ? 13.596 -9.204 6.001 1.00 93.50 384 PRO A N 1
ATOM 3065 C CA . PRO A 1 384 ? 12.227 -9.312 6.476 1.00 93.50 384 PRO A CA 1
ATOM 3066 C C . PRO A 1 384 ? 12.150 -10.058 7.806 1.00 93.50 384 PRO A C 1
ATOM 3068 O O . PRO A 1 384 ? 12.832 -11.069 7.986 1.00 93.50 384 PRO A O 1
ATOM 3071 N N . LEU A 1 385 ? 11.242 -9.626 8.679 1.00 94.81 385 LEU A N 1
ATOM 3072 C CA . LEU A 1 385 ? 10.908 -10.365 9.893 1.00 94.81 385 LEU A CA 1
ATOM 3073 C C . LEU A 1 385 ? 10.431 -11.777 9.540 1.00 94.81 385 LEU A C 1
ATOM 3075 O O . LEU A 1 385 ? 9.578 -11.953 8.656 1.00 94.81 385 LEU A O 1
ATOM 3079 N N . ASP A 1 386 ? 10.952 -12.776 10.250 1.00 95.25 386 ASP A N 1
ATOM 3080 C CA . ASP A 1 386 ? 10.440 -14.135 10.142 1.00 95.25 386 ASP A CA 1
ATOM 3081 C C . ASP A 1 386 ? 8.976 -14.206 10.608 1.00 95.25 386 ASP A C 1
ATOM 3083 O O . ASP A 1 386 ? 8.526 -13.359 11.388 1.00 95.25 386 ASP A O 1
ATOM 3087 N N . PRO A 1 387 ? 8.194 -15.191 10.130 1.00 96.12 387 PRO A N 1
ATOM 3088 C CA . PRO A 1 387 ? 6.774 -15.271 10.444 1.00 96.12 387 PRO A CA 1
ATOM 3089 C C . PRO A 1 387 ? 6.453 -15.265 11.944 1.00 96.12 387 PRO A C 1
ATOM 3091 O O . PRO A 1 387 ? 5.446 -14.672 12.323 1.00 96.12 387 PRO A O 1
ATOM 3094 N N . ARG A 1 388 ? 7.295 -15.866 12.797 1.00 95.31 388 ARG A N 1
ATOM 3095 C CA . ARG A 1 388 ? 7.044 -15.957 14.241 1.00 95.31 388 ARG A CA 1
ATOM 3096 C C . ARG A 1 388 ? 7.301 -14.619 14.927 1.00 95.31 388 ARG A C 1
ATOM 3098 O O . ARG A 1 388 ? 6.429 -14.143 15.651 1.00 95.31 388 ARG A O 1
ATOM 3105 N N . THR A 1 389 ? 8.440 -13.983 14.656 1.00 95.25 389 THR A N 1
ATOM 3106 C CA . THR A 1 389 ? 8.745 -12.643 15.193 1.00 95.25 389 THR A CA 1
ATOM 3107 C C . THR A 1 389 ? 7.729 -11.613 14.707 1.00 95.25 389 THR A C 1
ATOM 3109 O O . THR A 1 389 ? 7.242 -10.786 15.477 1.00 95.25 389 THR A O 1
ATOM 3112 N N . ARG A 1 390 ? 7.342 -11.697 13.431 1.00 96.69 390 ARG A N 1
ATOM 3113 C CA . ARG A 1 390 ? 6.312 -10.839 12.842 1.00 96.69 390 ARG A CA 1
ATOM 3114 C C . ARG A 1 390 ? 4.955 -11.010 13.524 1.00 96.69 390 ARG A C 1
ATOM 3116 O O . ARG A 1 390 ? 4.319 -10.002 13.812 1.00 96.69 390 ARG A O 1
ATOM 3123 N N . HIS A 1 391 ? 4.527 -12.248 13.788 1.00 96.94 391 HIS A N 1
ATOM 3124 C CA . HIS A 1 391 ? 3.288 -12.531 14.515 1.00 96.94 391 HIS A CA 1
ATOM 3125 C C . HIS A 1 391 ? 3.320 -11.937 15.927 1.00 96.94 391 HIS A C 1
ATOM 3127 O O . HIS A 1 391 ? 2.396 -11.226 16.312 1.00 96.94 391 HIS A O 1
ATOM 3133 N N . TYR A 1 392 ? 4.409 -12.164 16.670 1.00 97.44 392 TYR A N 1
ATOM 3134 C CA . TYR A 1 392 ? 4.582 -11.626 18.020 1.00 97.44 392 TYR A CA 1
ATOM 3135 C C . TYR A 1 392 ? 4.446 -10.097 18.053 1.00 97.44 392 TYR A C 1
ATOM 3137 O O . TYR A 1 392 ? 3.645 -9.560 18.818 1.00 97.44 392 TYR A O 1
ATOM 3145 N N . LEU A 1 393 ? 5.162 -9.393 17.169 1.00 97.25 393 LEU A N 1
ATOM 3146 C CA . LEU A 1 393 ? 5.065 -7.936 17.075 1.00 97.25 393 LEU A CA 1
ATOM 3147 C C . LEU A 1 393 ? 3.659 -7.492 16.661 1.00 97.25 393 LEU A C 1
ATOM 3149 O O . LEU A 1 393 ? 3.094 -6.604 17.291 1.00 97.25 393 LEU A O 1
ATOM 3153 N N . TYR A 1 394 ? 3.064 -8.130 15.653 1.00 97.50 394 TYR A N 1
ATOM 3154 C CA . TYR A 1 394 ? 1.708 -7.809 15.214 1.00 97.50 394 TYR A CA 1
ATOM 3155 C C . TYR A 1 394 ? 0.686 -7.910 16.357 1.00 97.50 394 TYR A C 1
ATOM 3157 O O . TYR A 1 394 ? -0.115 -6.996 16.536 1.00 97.50 394 TYR A O 1
ATOM 3165 N N . VAL A 1 395 ? 0.744 -8.972 17.170 1.00 96.06 395 VAL A N 1
ATOM 3166 C CA . VAL A 1 395 ? -0.144 -9.153 18.331 1.00 96.06 395 VAL A CA 1
ATOM 3167 C C . VAL A 1 395 ? 0.034 -8.027 19.348 1.00 96.06 395 VAL A C 1
ATOM 3169 O O . VAL A 1 395 ? -0.964 -7.477 19.812 1.00 96.06 395 VAL A O 1
ATOM 3172 N N . ILE A 1 396 ? 1.276 -7.637 19.650 1.00 95.19 396 ILE A N 1
ATOM 3173 C CA . ILE A 1 396 ? 1.560 -6.521 20.564 1.00 95.19 396 ILE A CA 1
ATOM 3174 C C . ILE A 1 396 ? 0.945 -5.225 20.034 1.00 95.19 396 ILE A C 1
ATOM 3176 O O . ILE A 1 396 ? 0.182 -4.570 20.741 1.00 95.19 396 ILE A O 1
ATOM 3180 N N . PHE A 1 397 ? 1.218 -4.861 18.782 1.00 93.62 397 PHE A N 1
ATOM 3181 C CA . PHE A 1 397 ? 0.688 -3.624 18.203 1.00 93.62 397 PHE A CA 1
ATOM 3182 C C . PHE A 1 397 ? -0.842 -3.628 18.121 1.00 93.62 397 PHE A C 1
ATOM 3184 O O . PHE A 1 397 ? -1.481 -2.633 18.463 1.00 93.62 397 PHE A O 1
ATOM 3191 N N . ASN A 1 398 ? -1.435 -4.764 17.758 1.00 92.50 398 ASN A N 1
ATOM 3192 C CA . ASN A 1 398 ? -2.883 -4.918 17.733 1.00 92.50 398 ASN A CA 1
ATOM 3193 C C . ASN A 1 398 ? -3.500 -4.819 19.143 1.00 92.50 398 ASN A C 1
ATOM 3195 O O . ASN A 1 398 ? -4.590 -4.270 19.288 1.00 92.50 398 ASN A O 1
ATOM 3199 N N . SER A 1 399 ? -2.801 -5.270 20.194 1.00 88.81 399 SER A N 1
ATOM 3200 C CA . SER A 1 399 ? -3.248 -5.100 21.589 1.00 88.81 399 SER A CA 1
ATOM 3201 C C . SER A 1 399 ? -3.276 -3.632 22.037 1.00 88.81 399 SER A C 1
ATOM 3203 O O . SER A 1 399 ? -4.119 -3.252 22.844 1.00 88.81 399 SER A O 1
ATOM 3205 N N . PHE A 1 400 ? -2.438 -2.781 21.433 1.00 87.44 400 PHE A N 1
ATOM 3206 C CA . PHE A 1 400 ? -2.493 -1.323 21.590 1.00 87.44 400 PHE A CA 1
ATOM 3207 C C . PHE A 1 400 ? -3.554 -0.653 20.698 1.00 87.44 400 PHE A C 1
ATOM 3209 O O . PHE A 1 400 ? -3.594 0.571 20.590 1.00 87.44 400 PHE A O 1
ATOM 3216 N N . GLY A 1 401 ? -4.416 -1.433 20.040 1.00 88.00 401 GLY A N 1
ATOM 3217 C CA . GLY A 1 401 ? -5.490 -0.933 19.185 1.00 88.00 401 GLY A CA 1
ATOM 3218 C C . GLY A 1 401 ? -5.032 -0.433 17.814 1.00 88.00 401 GLY A C 1
ATOM 3219 O O . GLY A 1 401 ? -5.861 0.122 17.087 1.00 88.00 401 GLY A O 1
ATOM 3220 N N . LEU A 1 402 ? -3.758 -0.629 17.451 1.00 91.50 402 LEU A N 1
ATOM 3221 C CA . LEU A 1 402 ? -3.222 -0.267 16.141 1.00 91.50 402 LEU A CA 1
ATOM 3222 C C . LEU A 1 402 ? -3.608 -1.325 15.105 1.00 91.50 402 LEU A C 1
ATOM 3224 O O . LEU A 1 402 ? -3.200 -2.483 15.208 1.00 91.50 402 LEU A O 1
ATOM 3228 N N . LYS A 1 403 ? -4.352 -0.919 14.076 1.00 94.50 403 LYS A N 1
ATOM 3229 C CA . LYS A 1 403 ? -4.700 -1.794 12.952 1.00 94.50 403 LYS A CA 1
ATOM 3230 C C . LYS A 1 403 ? -3.716 -1.601 11.804 1.00 94.50 403 LYS A C 1
ATOM 3232 O O . LYS A 1 403 ? -3.107 -0.544 11.663 1.00 94.50 403 LYS A O 1
ATOM 3237 N N . VAL A 1 404 ? -3.597 -2.601 10.931 1.00 95.50 404 VAL A N 1
ATOM 3238 C CA . VAL A 1 404 ? -2.731 -2.516 9.738 1.00 95.50 404 VAL A CA 1
ATOM 3239 C C . VAL A 1 404 ? -3.116 -1.329 8.849 1.00 95.50 404 VAL A C 1
ATOM 3241 O O . VAL A 1 404 ? -2.244 -0.666 8.295 1.00 95.50 404 VAL A O 1
ATOM 3244 N N . ASP A 1 405 ? -4.404 -0.995 8.773 1.00 94.44 405 ASP A N 1
ATOM 3245 C CA . ASP A 1 405 ? -4.899 0.129 7.969 1.00 94.44 405 ASP A CA 1
ATOM 3246 C C . ASP A 1 405 ? -4.417 1.496 8.479 1.00 94.44 405 ASP A C 1
ATOM 3248 O O . ASP A 1 405 ? -4.318 2.453 7.708 1.00 94.44 405 ASP A O 1
ATOM 3252 N N . ASP A 1 406 ? -4.069 1.589 9.766 1.00 93.56 406 ASP A N 1
ATOM 3253 C CA . ASP A 1 406 ? -3.519 2.794 10.395 1.00 93.56 406 ASP A CA 1
ATOM 3254 C C . ASP A 1 406 ? -2.044 3.031 10.056 1.00 93.56 406 ASP A C 1
ATOM 3256 O O . ASP A 1 406 ? -1.530 4.125 10.281 1.00 93.56 406 ASP A O 1
ATOM 3260 N N . LEU A 1 407 ? -1.375 2.045 9.454 1.00 94.50 407 LEU A N 1
ATOM 3261 C CA . LEU A 1 407 ? 0.015 2.157 9.006 1.00 94.50 407 LEU A CA 1
ATOM 3262 C C . LEU A 1 407 ? 0.147 2.879 7.658 1.00 94.50 407 LEU A C 1
ATOM 3264 O O . LEU A 1 407 ? 1.246 3.286 7.272 1.00 94.50 407 LEU A O 1
ATOM 3268 N N . TYR A 1 408 ? -0.953 3.026 6.917 1.00 95.19 408 TYR A N 1
ATOM 3269 C CA . TYR A 1 408 ? -0.938 3.585 5.570 1.00 95.19 408 TYR A CA 1
ATOM 3270 C C . TYR A 1 408 ? -1.262 5.079 5.539 1.00 95.19 408 TYR A C 1
ATOM 3272 O O . TYR A 1 408 ? -2.133 5.586 6.243 1.00 95.19 408 TYR A O 1
ATOM 3280 N N . THR A 1 409 ? -0.569 5.788 4.649 1.00 93.44 409 THR A N 1
ATOM 3281 C CA . THR A 1 409 ? -0.707 7.240 4.459 1.00 93.44 409 THR A CA 1
ATOM 3282 C C . THR A 1 409 ? -2.006 7.609 3.744 1.00 93.44 409 THR A C 1
ATOM 3284 O O . THR A 1 409 ? -2.504 8.719 3.905 1.00 93.44 409 THR A O 1
ATOM 3287 N N . TYR A 1 410 ? -2.548 6.708 2.929 1.00 92.00 410 TYR A N 1
ATOM 3288 C CA . TYR A 1 410 ? -3.785 6.895 2.183 1.00 92.00 410 TYR A CA 1
ATOM 3289 C C . TYR A 1 410 ? -4.771 5.787 2.537 1.00 92.00 410 TYR A C 1
ATOM 3291 O O . TYR A 1 410 ? -4.379 4.630 2.705 1.00 92.00 410 TYR A O 1
ATOM 3299 N N . ASP A 1 411 ? -6.046 6.154 2.627 1.00 90.94 411 ASP A N 1
ATOM 3300 C CA . ASP A 1 411 ? -7.133 5.201 2.821 1.00 90.94 411 ASP A CA 1
ATOM 3301 C C . ASP A 1 411 ? -7.431 4.393 1.539 1.00 90.94 411 ASP A C 1
ATOM 3303 O O . ASP A 1 411 ? -6.786 4.550 0.494 1.00 90.94 411 ASP A O 1
ATOM 3307 N N . GLU A 1 412 ? -8.423 3.506 1.617 1.00 86.12 412 GLU A N 1
ATOM 3308 C CA . GLU A 1 412 ? -8.863 2.670 0.492 1.00 86.12 412 GLU A CA 1
ATOM 3309 C C . GLU A 1 412 ? -9.410 3.489 -0.688 1.00 86.12 412 GLU A C 1
ATOM 3311 O O . GLU A 1 412 ? -9.284 3.078 -1.841 1.00 86.12 412 GLU A O 1
ATOM 3316 N N . ASN A 1 413 ? -9.934 4.688 -0.418 1.00 84.31 413 ASN A N 1
ATOM 3317 C CA . ASN A 1 413 ? -10.445 5.616 -1.427 1.00 84.31 413 ASN A CA 1
ATOM 3318 C C . ASN A 1 413 ? -9.335 6.474 -2.059 1.00 84.31 413 ASN A C 1
ATOM 3320 O O . ASN A 1 413 ? -9.601 7.288 -2.946 1.00 84.31 413 ASN A O 1
ATOM 3324 N N . GLY A 1 414 ? -8.086 6.316 -1.610 1.00 84.25 414 GLY A N 1
ATOM 3325 C CA . GLY A 1 414 ? -6.955 7.121 -2.054 1.00 84.25 414 GLY A CA 1
ATOM 3326 C C . GLY A 1 414 ? -6.947 8.538 -1.475 1.00 84.25 414 GLY A C 1
ATOM 3327 O O . GLY A 1 414 ? -6.227 9.397 -1.990 1.00 84.25 414 GLY A O 1
ATOM 3328 N N . LYS A 1 415 ? -7.713 8.808 -0.413 1.00 88.75 415 LYS A N 1
ATOM 3329 C CA . LYS A 1 415 ? -7.633 10.060 0.340 1.00 88.75 415 LYS A CA 1
ATOM 3330 C C . LYS A 1 415 ? -6.452 9.982 1.299 1.00 88.75 415 LYS A C 1
ATOM 3332 O O . LYS A 1 415 ? -6.286 9.018 2.044 1.00 88.75 415 LYS A O 1
ATOM 3337 N N . LYS A 1 416 ? -5.619 11.022 1.290 1.00 91.44 416 LYS A N 1
ATOM 3338 C CA . LYS A 1 416 ? -4.502 11.144 2.228 1.00 91.44 416 LYS A CA 1
ATOM 3339 C C . LYS A 1 416 ? -5.047 11.289 3.651 1.00 91.44 416 LYS A C 1
ATOM 3341 O O . LYS A 1 416 ? -5.862 12.176 3.900 1.00 91.44 416 LYS A O 1
ATOM 3346 N N . ARG A 1 417 ? -4.572 10.450 4.566 1.00 93.88 417 ARG A N 1
ATOM 3347 C CA . ARG A 1 417 ? -4.821 10.544 6.005 1.00 93.88 417 ARG A CA 1
ATOM 3348 C C . ARG A 1 417 ? -3.787 11.476 6.625 1.00 93.88 417 ARG A C 1
ATOM 3350 O O . ARG A 1 417 ?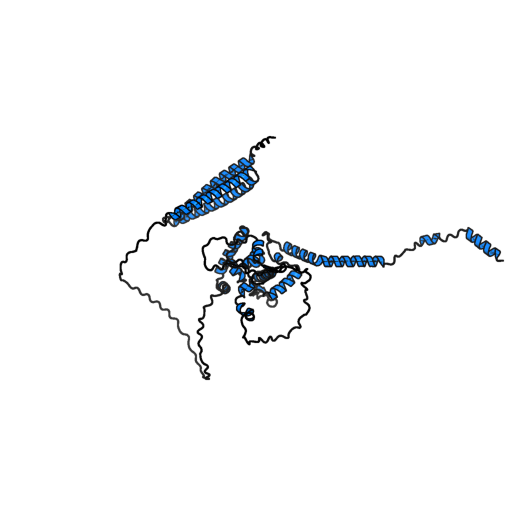 -2.594 11.388 6.325 1.00 93.88 417 ARG A O 1
ATOM 3357 N N . THR A 1 418 ? -4.234 12.387 7.478 1.00 94.38 418 THR A N 1
ATOM 3358 C CA . THR A 1 418 ? -3.324 13.175 8.313 1.00 94.38 418 THR A CA 1
ATOM 3359 C C . THR A 1 418 ? -2.863 12.344 9.511 1.00 94.38 418 THR A C 1
ATOM 3361 O O . THR A 1 418 ? -3.505 11.365 9.893 1.00 94.38 418 THR A O 1
ATOM 3364 N N . GLN A 1 419 ? -1.754 12.736 10.142 1.00 89.88 419 GLN A N 1
ATOM 3365 C CA . GLN A 1 419 ? -1.315 12.099 11.387 1.00 89.88 419 GLN A CA 1
ATOM 3366 C C . GLN A 1 419 ? -2.387 12.216 12.481 1.00 89.88 419 GLN A C 1
ATOM 3368 O O . GLN A 1 419 ? -2.598 11.273 13.238 1.00 89.88 419 GLN A O 1
ATOM 3373 N N . GLN A 1 420 ? -3.116 13.335 12.515 1.00 94.25 420 GLN A N 1
ATOM 3374 C CA . GLN A 1 420 ? -4.243 13.534 13.421 1.00 94.25 420 GLN A CA 1
ATOM 3375 C C . GLN A 1 420 ? -5.384 12.540 13.153 1.00 94.25 420 GLN A C 1
ATOM 3377 O O . GLN A 1 420 ? -5.931 11.990 14.108 1.00 94.25 420 GLN A O 1
ATOM 3382 N N . ASP A 1 421 ? -5.712 12.251 11.889 1.00 91.94 421 ASP A N 1
ATOM 3383 C CA . ASP A 1 421 ? -6.729 11.245 11.534 1.00 91.94 421 ASP A CA 1
ATOM 3384 C C . ASP A 1 421 ? -6.322 9.838 11.984 1.00 91.94 421 ASP A C 1
ATOM 3386 O O . ASP A 1 421 ? -7.157 9.062 12.455 1.00 91.94 421 ASP A O 1
ATOM 3390 N N . ILE A 1 422 ? -5.036 9.502 11.836 1.00 88.31 422 ILE A N 1
ATOM 3391 C CA . ILE A 1 422 ? -4.476 8.217 12.271 1.00 88.31 422 ILE A CA 1
ATOM 3392 C C . ILE A 1 422 ? -4.545 8.110 13.798 1.00 88.31 422 ILE A C 1
ATOM 3394 O O . ILE A 1 422 ? -5.144 7.171 14.316 1.00 88.31 422 ILE A O 1
ATOM 3398 N N . LEU A 1 423 ? -4.039 9.109 14.528 1.00 9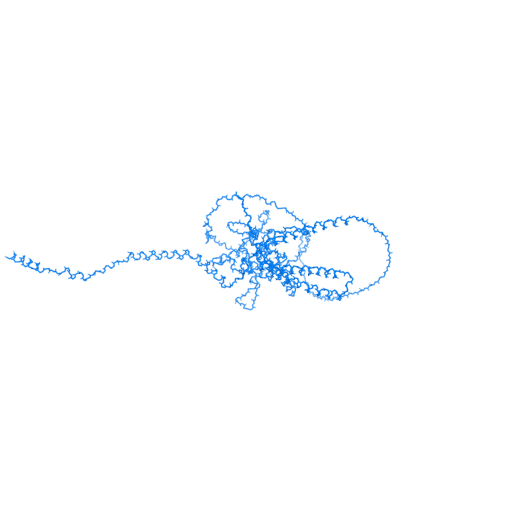0.31 423 LEU A N 1
ATOM 3399 C CA . LEU A 1 423 ? -4.079 9.128 15.994 1.00 90.31 423 LEU A CA 1
ATOM 3400 C C . LEU A 1 423 ? -5.513 9.103 16.534 1.00 90.31 423 LEU A C 1
ATOM 3402 O O . LEU A 1 423 ? -5.807 8.365 17.470 1.00 90.31 423 LEU A O 1
ATOM 3406 N N . SER A 1 424 ? -6.434 9.844 15.916 1.00 92.06 424 SER A N 1
ATOM 3407 C CA . SER A 1 424 ? -7.844 9.853 16.319 1.00 92.06 424 SER A CA 1
ATOM 3408 C C . SER A 1 424 ? -8.525 8.507 16.069 1.00 92.06 424 SER A C 1
ATOM 3410 O O . SER A 1 424 ? -9.398 8.102 16.835 1.00 92.06 424 SER A O 1
ATOM 3412 N N . ALA A 1 425 ? -8.155 7.795 15.002 1.00 88.50 425 ALA A N 1
ATOM 3413 C CA . ALA A 1 425 ? -8.631 6.436 14.754 1.00 88.50 425 ALA A CA 1
ATOM 3414 C C . ALA A 1 425 ? -8.101 5.451 15.807 1.00 88.50 425 ALA A C 1
ATOM 3416 O O . ALA A 1 425 ? -8.895 4.697 16.368 1.00 88.50 425 ALA A O 1
ATOM 3417 N N . ILE A 1 426 ? -6.812 5.533 16.148 1.00 88.75 426 ILE A N 1
ATOM 3418 C CA . ILE A 1 426 ? -6.188 4.709 17.193 1.00 88.75 426 ILE A CA 1
ATOM 3419 C C . ILE A 1 426 ? -6.845 4.974 18.552 1.00 88.75 426 ILE A C 1
ATOM 3421 O O . ILE A 1 426 ? -7.286 4.037 19.208 1.00 88.75 426 ILE A O 1
ATOM 3425 N N . ILE A 1 427 ? -7.009 6.240 18.953 1.00 91.44 427 ILE A N 1
ATOM 3426 C CA . ILE A 1 427 ? -7.662 6.605 20.222 1.00 91.44 427 ILE A CA 1
ATOM 3427 C C . ILE A 1 427 ? -9.095 6.065 20.272 1.00 91.44 427 ILE A C 1
ATOM 3429 O O . ILE A 1 427 ? -9.513 5.539 21.301 1.00 91.44 427 ILE A O 1
ATOM 3433 N N . ARG A 1 428 ? -9.856 6.163 19.173 1.00 90.75 428 ARG A N 1
ATOM 3434 C CA . ARG A 1 428 ? -11.208 5.585 19.100 1.00 90.75 428 ARG A CA 1
ATOM 3435 C C . ARG A 1 428 ? -11.187 4.063 19.225 1.00 90.75 428 ARG A C 1
ATOM 3437 O O . ARG A 1 428 ? -12.019 3.523 19.945 1.00 90.75 428 ARG A O 1
ATOM 3444 N N . SER A 1 429 ? -10.242 3.393 18.566 1.00 88.31 429 SER A N 1
ATOM 3445 C CA . SER A 1 429 ? -10.047 1.939 18.637 1.00 88.31 429 SER A CA 1
ATOM 3446 C C . SER A 1 429 ? -9.741 1.490 20.070 1.00 88.31 429 SER A C 1
ATOM 3448 O O . SER A 1 429 ? -10.405 0.597 20.592 1.00 88.31 429 SER A O 1
ATOM 3450 N N . ILE A 1 430 ? -8.819 2.184 20.747 1.00 89.38 430 ILE A N 1
ATOM 3451 C CA . ILE A 1 430 ? -8.476 1.955 22.155 1.00 89.38 430 ILE A CA 1
ATOM 3452 C C . ILE A 1 430 ? -9.706 2.176 23.041 1.00 89.38 430 ILE A C 1
ATOM 3454 O O . ILE A 1 430 ? -10.098 1.277 23.776 1.00 89.38 430 ILE A O 1
ATOM 3458 N N . LYS A 1 431 ? -10.375 3.333 22.942 1.00 90.88 431 LYS A N 1
ATOM 3459 C CA . LYS A 1 431 ? -11.581 3.622 23.738 1.00 90.88 431 LYS A CA 1
ATOM 3460 C C . LYS A 1 431 ? -12.664 2.561 23.549 1.00 90.88 431 LYS A C 1
ATOM 3462 O O . LYS A 1 431 ? -13.265 2.143 24.530 1.00 90.88 431 LYS A O 1
ATOM 3467 N N . ALA A 1 432 ? -12.884 2.099 22.319 1.00 89.75 432 ALA A N 1
ATOM 3468 C CA . ALA A 1 432 ? -13.844 1.038 22.030 1.00 89.75 432 ALA A CA 1
ATOM 3469 C C . ALA A 1 432 ? -13.437 -0.306 22.658 1.00 89.75 432 ALA A C 1
ATOM 3471 O O . ALA A 1 432 ? -14.292 -1.003 23.196 1.00 89.75 432 ALA A O 1
ATOM 3472 N N . ALA A 1 433 ? -12.146 -0.652 22.643 1.00 87.06 433 ALA A N 1
ATOM 3473 C CA . ALA A 1 433 ? -11.640 -1.873 23.269 1.00 87.06 433 ALA A CA 1
ATOM 3474 C C . ALA A 1 433 ? -11.767 -1.853 24.805 1.00 87.06 433 ALA A C 1
ATOM 3476 O O . ALA A 1 433 ? -12.033 -2.889 25.411 1.00 87.06 433 ALA A O 1
ATOM 3477 N N . PHE A 1 434 ? -11.613 -0.683 25.435 1.00 90.06 434 PHE A N 1
ATOM 3478 C CA . PHE A 1 434 ? -11.752 -0.517 26.888 1.00 90.06 434 PHE A CA 1
ATOM 3479 C C . PHE A 1 434 ? -13.186 -0.218 27.351 1.00 90.06 434 PHE A C 1
ATOM 3481 O O . PHE A 1 434 ? -13.465 -0.352 28.540 1.00 90.06 434 PHE A O 1
ATOM 3488 N N . ALA A 1 435 ? -14.107 0.133 26.448 1.00 93.25 435 ALA A N 1
ATOM 3489 C CA . ALA A 1 435 ? -15.483 0.486 26.799 1.00 93.25 435 ALA A CA 1
ATOM 3490 C C . ALA A 1 435 ? -16.205 -0.571 27.661 1.00 93.25 435 ALA A C 1
ATOM 3492 O O . ALA A 1 435 ? -16.812 -0.166 28.649 1.00 93.25 435 ALA A O 1
ATOM 3493 N N . PRO A 1 436 ? -16.103 -1.892 27.397 1.00 93.38 436 PRO A N 1
ATOM 3494 C CA . PRO A 1 436 ? -16.760 -2.895 28.238 1.00 93.38 436 PRO A CA 1
ATOM 3495 C C . PRO A 1 436 ? -16.219 -2.929 29.672 1.00 93.38 436 PRO A C 1
ATOM 3497 O O . PRO A 1 436 ? -16.984 -3.092 30.615 1.00 93.38 436 PRO A O 1
ATOM 3500 N N . ARG A 1 437 ? -14.903 -2.738 29.848 1.00 92.12 437 ARG A N 1
ATOM 3501 C CA . ARG A 1 437 ? -14.277 -2.678 31.179 1.00 92.12 437 ARG A CA 1
ATOM 3502 C C . ARG A 1 437 ? -14.717 -1.436 31.941 1.00 92.12 437 ARG A C 1
ATOM 3504 O O . ARG A 1 437 ? -15.103 -1.547 33.092 1.00 92.12 437 ARG A O 1
ATOM 3511 N N . ILE A 1 438 ? -14.722 -0.286 31.267 1.00 92.62 438 ILE A N 1
ATOM 3512 C CA . ILE A 1 438 ? -15.171 0.981 31.853 1.00 92.62 438 ILE A CA 1
ATOM 3513 C C . ILE A 1 438 ? -16.648 0.889 32.261 1.00 92.62 438 ILE A C 1
ATOM 3515 O O . ILE A 1 438 ? -17.007 1.332 33.345 1.00 92.62 438 ILE A O 1
ATOM 3519 N N . GLN A 1 439 ? -17.501 0.294 31.422 1.00 94.88 439 GLN A N 1
ATOM 3520 C CA . GLN A 1 439 ? -18.919 0.088 31.734 1.00 94.88 439 GLN A CA 1
ATOM 3521 C C . GLN A 1 439 ? -19.116 -0.845 32.933 1.00 94.88 439 GLN A C 1
ATOM 3523 O O . GLN A 1 439 ? -19.962 -0.572 33.779 1.00 94.88 439 GLN A O 1
ATOM 3528 N N . GLU A 1 440 ? -18.330 -1.917 33.032 1.00 95.75 440 GLU A N 1
ATOM 3529 C CA . GLU A 1 440 ? -18.390 -2.828 34.177 1.00 95.75 440 GLU A CA 1
ATOM 3530 C C . GLU A 1 440 ? -17.905 -2.157 35.469 1.00 95.75 440 GLU A C 1
ATOM 3532 O O . GLU A 1 440 ? -18.568 -2.262 36.495 1.00 95.75 440 GLU A O 1
ATOM 3537 N N . GLU A 1 441 ? -16.806 -1.402 35.420 1.00 95.25 441 GLU A N 1
ATOM 3538 C CA . GLU A 1 441 ? -16.309 -0.619 36.560 1.00 95.25 441 GLU A CA 1
ATOM 3539 C C . GLU A 1 441 ? -17.338 0.422 37.025 1.00 95.25 441 GLU A C 1
ATOM 3541 O O . GLU A 1 441 ? -17.584 0.560 38.222 1.00 95.25 441 GLU A O 1
ATOM 3546 N N . GLN A 1 442 ? -17.996 1.111 36.087 1.00 96.06 442 GLN A N 1
ATOM 3547 C CA . GLN A 1 442 ? -19.085 2.045 36.389 1.00 96.06 442 GLN A CA 1
ATOM 3548 C C . GLN A 1 442 ? -20.281 1.336 37.031 1.00 96.06 442 GLN A C 1
ATOM 3550 O O . GLN A 1 442 ? -20.809 1.814 38.033 1.00 96.06 442 GLN A O 1
ATOM 3555 N N . ARG A 1 443 ? -20.673 0.170 36.504 1.00 97.62 443 ARG A N 1
ATOM 3556 C CA . ARG A 1 443 ? -21.767 -0.643 37.049 1.00 97.62 443 ARG A CA 1
ATOM 3557 C C . ARG A 1 443 ? -21.469 -1.106 38.477 1.00 97.62 443 ARG A C 1
ATOM 3559 O O . ARG A 1 443 ? -22.342 -1.016 39.338 1.00 97.62 443 ARG A O 1
ATOM 3566 N N . VAL A 1 444 ? -20.247 -1.575 38.734 1.00 97.38 444 VAL A N 1
ATOM 3567 C CA . VAL A 1 444 ? -19.794 -1.980 40.074 1.00 97.38 444 VAL A CA 1
ATOM 3568 C C . VAL A 1 444 ? -19.804 -0.782 41.025 1.00 97.38 444 VAL A C 1
ATOM 3570 O O . VAL A 1 444 ? -20.368 -0.884 42.112 1.00 97.38 444 VAL A O 1
ATOM 3573 N N . ALA A 1 445 ? -19.284 0.372 40.602 1.00 97.06 445 ALA A N 1
ATOM 3574 C CA . ALA A 1 445 ? -19.269 1.586 41.418 1.00 97.06 445 ALA A CA 1
ATOM 3575 C C . ALA A 1 445 ? -20.683 2.100 41.759 1.00 97.06 445 ALA A C 1
ATOM 3577 O O . ALA A 1 445 ? -20.940 2.533 42.885 1.00 97.06 445 ALA A O 1
ATOM 3578 N N . GLU A 1 446 ? -21.630 2.038 40.819 1.00 97.25 446 GLU A N 1
ATOM 3579 C CA . GLU A 1 446 ? -23.036 2.381 41.068 1.00 97.25 446 GLU A CA 1
ATOM 3580 C C . GLU A 1 446 ? -23.706 1.404 42.042 1.00 97.25 446 GLU A C 1
ATOM 3582 O O . GLU A 1 446 ? -24.465 1.821 42.924 1.00 97.25 446 GLU A O 1
ATOM 3587 N N . GLU A 1 447 ? -23.411 0.107 41.922 1.00 97.25 447 GLU A N 1
ATOM 3588 C CA . GLU A 1 447 ? -23.914 -0.918 42.834 1.00 97.25 447 GLU A CA 1
ATOM 3589 C C . GLU A 1 447 ? -23.360 -0.731 44.255 1.00 97.25 447 GLU A C 1
ATOM 3591 O O . GLU A 1 447 ? -24.116 -0.810 45.226 1.00 97.25 447 GLU A O 1
ATOM 3596 N N . GLU A 1 448 ? -22.070 -0.419 44.390 1.00 96.62 448 GLU A N 1
ATOM 3597 C CA . GLU A 1 448 ? -21.431 -0.092 45.668 1.00 96.62 448 GLU A CA 1
ATOM 3598 C C . GLU A 1 448 ? -22.015 1.177 46.285 1.00 96.62 448 GLU A C 1
ATOM 3600 O O . GLU A 1 448 ? -22.385 1.171 47.458 1.00 96.62 448 GLU A O 1
ATOM 3605 N N . LYS A 1 449 ? -22.207 2.238 45.492 1.00 96.50 449 LYS A N 1
ATOM 3606 C CA . LYS A 1 449 ? -22.862 3.470 45.952 1.00 96.50 449 LYS A CA 1
ATOM 3607 C C . LYS A 1 449 ? -24.290 3.205 46.434 1.00 96.50 449 LYS A C 1
ATOM 3609 O O . LYS A 1 449 ? -24.712 3.769 47.442 1.00 96.50 449 LYS A O 1
ATOM 3614 N N . ARG A 1 450 ? -25.027 2.318 45.756 1.00 95.81 450 ARG A N 1
ATOM 3615 C CA . ARG A 1 450 ? -26.382 1.898 46.152 1.00 95.81 450 ARG A CA 1
ATOM 3616 C C . ARG A 1 450 ? -26.386 1.031 47.413 1.00 95.81 450 ARG A C 1
ATOM 3618 O O . ARG A 1 450 ? -27.330 1.106 48.197 1.00 95.81 450 ARG A O 1
ATOM 3625 N N . LYS A 1 451 ? -25.370 0.190 47.618 1.00 95.50 451 LYS A N 1
ATOM 3626 C CA . LYS A 1 451 ? -25.196 -0.570 48.866 1.00 95.50 451 LYS A CA 1
ATOM 3627 C C . LYS A 1 451 ? -24.854 0.371 50.021 1.00 95.50 451 LYS A C 1
ATOM 3629 O O . LYS A 1 451 ? -25.502 0.285 51.056 1.00 95.50 451 LYS A O 1
ATOM 3634 N N . ALA A 1 452 ? -23.942 1.317 49.802 1.00 93.75 452 ALA A N 1
ATOM 3635 C CA . ALA A 1 452 ? -23.549 2.323 50.784 1.00 93.75 452 ALA A CA 1
ATOM 3636 C C . ALA A 1 452 ? -24.719 3.229 51.198 1.00 93.75 452 ALA A C 1
ATOM 3638 O O . ALA A 1 452 ? -24.895 3.490 52.383 1.00 93.75 452 ALA A O 1
ATOM 3639 N N . SER A 1 453 ? -25.569 3.658 50.255 1.00 92.00 453 SER A N 1
ATOM 3640 C CA . SER A 1 453 ? -26.755 4.462 50.586 1.00 92.00 453 SER A CA 1
ATOM 3641 C C . SER A 1 453 ? -27.834 3.681 51.339 1.00 92.00 453 SER A C 1
ATOM 3643 O O . SER A 1 453 ? -28.608 4.282 52.073 1.00 92.00 453 SER A O 1
ATOM 3645 N N . ARG A 1 454 ? -27.888 2.350 51.185 1.00 90.44 454 ARG A N 1
ATOM 3646 C CA . ARG A 1 454 ? -28.776 1.471 51.964 1.00 90.44 454 ARG A CA 1
ATOM 3647 C C . ARG A 1 454 ? -28.231 1.144 53.351 1.00 90.44 454 ARG A C 1
ATOM 3649 O O . ARG A 1 454 ? -29.022 0.897 54.250 1.00 90.44 454 ARG A O 1
ATOM 3656 N N . SER A 1 455 ? -26.908 1.078 53.507 1.00 87.56 455 SER A N 1
ATOM 3657 C CA . SER A 1 455 ? -26.260 0.775 54.787 1.00 87.56 455 SER A CA 1
ATOM 3658 C C . SER A 1 455 ? -25.986 2.011 55.636 1.00 87.56 455 SER A C 1
ATOM 3660 O O . SER A 1 455 ? -25.687 1.861 56.817 1.00 87.56 455 SER A O 1
ATOM 3662 N N . ALA A 1 456 ? -26.033 3.214 55.054 1.00 80.44 456 ALA A N 1
ATOM 3663 C CA . ALA A 1 456 ? -25.929 4.449 55.813 1.00 80.44 456 ALA A CA 1
ATOM 3664 C C . ALA A 1 456 ? -27.081 4.478 56.831 1.00 80.44 456 ALA A C 1
ATOM 3666 O O . ALA A 1 456 ? -28.240 4.432 56.408 1.00 80.44 456 ALA A O 1
ATOM 3667 N N . PRO A 1 457 ? -26.797 4.498 58.148 1.00 75.19 457 PRO A N 1
ATOM 3668 C CA . PRO A 1 457 ? -27.844 4.603 59.146 1.00 75.19 457 PRO A CA 1
ATOM 3669 C C . PRO A 1 457 ? -28.628 5.871 58.834 1.00 75.19 457 PRO A C 1
ATOM 3671 O O . PRO A 1 457 ? -28.062 6.962 58.766 1.00 75.19 457 PRO A O 1
ATOM 3674 N N . GLN A 1 458 ? -29.917 5.701 58.556 1.00 70.19 458 GLN A N 1
ATOM 3675 C CA . GLN A 1 458 ? -30.828 6.809 58.351 1.00 70.19 458 GLN A CA 1
ATOM 3676 C C . GLN A 1 458 ? -30.872 7.552 59.685 1.00 70.19 458 GLN A C 1
ATOM 3678 O O . GLN A 1 458 ? -31.500 7.088 60.635 1.00 70.19 458 GLN A O 1
ATOM 3683 N N . TYR A 1 459 ? -30.099 8.633 59.791 1.00 69.25 459 TYR A N 1
ATOM 3684 C CA . TYR A 1 459 ? -30.160 9.528 60.931 1.00 69.25 459 TYR A CA 1
ATOM 3685 C C . TYR A 1 459 ? -31.517 10.209 60.828 1.00 69.25 459 TYR A C 1
ATOM 3687 O O . TYR A 1 459 ? -31.718 11.128 60.036 1.00 69.25 459 TYR A O 1
ATOM 3695 N N . TRP A 1 460 ? -32.490 9.649 61.536 1.00 67.50 460 TRP A N 1
ATOM 3696 C CA . TRP A 1 460 ? -33.699 10.367 61.864 1.00 67.50 460 TRP A CA 1
ATOM 3697 C C . TRP A 1 460 ? -33.223 11.456 62.812 1.00 67.50 460 TRP A C 1
ATOM 3699 O O . TRP A 1 460 ? -32.911 11.161 63.964 1.00 67.50 460 TRP A O 1
ATOM 3709 N N . GLU A 1 461 ? -33.061 12.677 62.299 1.00 67.00 461 GLU A N 1
ATOM 3710 C CA . GLU A 1 461 ? -33.077 13.845 63.171 1.00 67.00 461 GLU A CA 1
ATOM 3711 C C . GLU A 1 461 ? -34.383 13.719 63.951 1.00 67.00 461 GLU A C 1
ATOM 3713 O O . GLU A 1 461 ? -35.475 13.845 63.391 1.00 67.00 461 GLU A O 1
ATOM 3718 N N . ILE A 1 462 ? -34.265 13.312 65.215 1.00 65.62 462 ILE A N 1
ATOM 3719 C CA . ILE A 1 462 ? -35.344 13.476 66.167 1.00 65.62 462 ILE A CA 1
ATOM 3720 C C . ILE A 1 462 ? -35.520 14.985 66.190 1.00 65.62 462 ILE A C 1
ATOM 3722 O O . ILE A 1 462 ? -34.605 15.731 66.530 1.00 65.62 462 ILE A O 1
ATOM 3726 N N . ASP A 1 463 ? -36.641 15.434 65.644 1.00 65.56 463 ASP A N 1
ATOM 3727 C CA . ASP A 1 463 ? -37.009 16.833 65.670 1.00 65.56 463 ASP A CA 1
ATOM 3728 C C . ASP A 1 463 ? -37.336 17.157 67.131 1.00 65.56 463 ASP A C 1
ATOM 3730 O O . ASP A 1 463 ? -38.488 17.060 67.558 1.00 65.56 463 ASP A O 1
ATOM 3734 N N . ASP A 1 464 ? -36.299 17.482 67.913 1.00 60.62 464 ASP A N 1
ATOM 3735 C CA . ASP A 1 464 ? -36.369 17.817 69.343 1.00 60.62 464 ASP A CA 1
ATOM 3736 C C . ASP A 1 464 ? -37.349 18.980 69.611 1.00 60.62 464 ASP A C 1
ATOM 3738 O O . ASP A 1 464 ? -37.738 19.241 70.751 1.00 60.62 464 ASP A O 1
ATOM 3742 N N . SER A 1 465 ? -37.797 19.682 68.561 1.00 60.91 465 SER A N 1
ATOM 3743 C CA . SER A 1 465 ? -38.843 20.697 68.654 1.00 60.91 465 SER A CA 1
ATOM 3744 C C . SER A 1 465 ? -40.236 20.124 68.955 1.00 60.91 465 SER A C 1
ATOM 3746 O O . SER A 1 465 ? -41.066 20.851 69.495 1.00 60.91 465 SER A O 1
ATOM 3748 N N . LYS A 1 466 ? -40.491 18.830 68.699 1.00 54.62 466 LYS A N 1
ATOM 3749 C CA . LYS A 1 466 ? -41.768 18.167 69.033 1.00 54.62 466 LYS A CA 1
ATOM 3750 C C . LYS A 1 466 ? -41.799 17.508 70.410 1.00 54.62 466 LYS A C 1
ATOM 3752 O O . LYS A 1 466 ? -42.889 17.270 70.922 1.00 54.62 466 LYS A O 1
ATOM 3757 N N . GLU A 1 467 ? -40.652 17.266 71.047 1.00 54.19 467 GLU A N 1
ATOM 3758 C CA . GLU A 1 467 ? -40.633 16.799 72.444 1.00 54.19 467 GLU A CA 1
ATOM 3759 C C . GLU A 1 467 ? -41.002 17.911 73.439 1.00 54.19 467 GLU A C 1
ATOM 3761 O O . GLU A 1 467 ? -41.450 17.615 74.545 1.00 54.19 467 GLU A O 1
ATOM 3766 N N . ARG A 1 468 ? -40.911 19.192 73.046 1.00 55.16 468 ARG A N 1
ATOM 3767 C CA . ARG A 1 468 ? -41.360 20.312 73.892 1.00 55.16 468 ARG A CA 1
ATOM 3768 C C . ARG A 1 468 ? -42.874 20.480 73.993 1.00 55.16 468 ARG A C 1
ATOM 3770 O O . ARG A 1 468 ? -43.318 21.020 74.998 1.00 55.16 468 ARG A O 1
ATOM 3777 N N . ASP A 1 469 ? -43.647 19.991 73.026 1.00 55.97 469 ASP A N 1
ATOM 3778 C CA . ASP A 1 469 ? -45.118 20.071 73.065 1.00 55.97 469 ASP A CA 1
ATOM 3779 C C . ASP A 1 469 ? -45.774 18.809 73.656 1.00 55.97 469 ASP A C 1
ATOM 3781 O O . ASP A 1 469 ? -46.976 18.802 73.907 1.00 55.97 469 ASP A O 1
ATOM 3785 N N . MET A 1 470 ? -45.004 17.748 73.933 1.00 53.88 470 MET A N 1
ATOM 3786 C CA . MET A 1 470 ? -45.506 16.529 74.590 1.00 53.88 470 MET A CA 1
ATOM 3787 C C . MET A 1 470 ? -45.479 16.584 76.128 1.00 53.88 470 MET A C 1
ATOM 3789 O O . MET A 1 470 ? -45.931 15.641 76.772 1.00 53.88 470 MET A O 1
ATOM 3793 N N . PHE A 1 471 ? -44.977 17.676 76.713 1.00 53.78 471 PHE A N 1
ATOM 3794 C CA . PHE A 1 471 ? -44.941 17.915 78.163 1.00 53.78 471 PHE A CA 1
ATOM 3795 C C . PHE A 1 471 ? -45.664 19.207 78.579 1.00 53.78 471 PHE A C 1
ATOM 3797 O O . PHE A 1 471 ? -45.360 19.776 79.625 1.00 53.78 471 PHE A O 1
ATOM 3804 N N . ASN A 1 472 ? -46.662 19.652 77.811 1.00 53.06 472 ASN A N 1
ATOM 3805 C CA . ASN A 1 472 ? -47.732 20.444 78.412 1.00 53.06 472 ASN A CA 1
ATOM 3806 C C . ASN A 1 472 ? -48.621 19.465 79.181 1.00 53.06 472 ASN A C 1
ATOM 3808 O O . ASN A 1 472 ? -49.552 18.889 78.628 1.00 53.06 472 ASN A O 1
ATOM 3812 N N . PHE A 1 473 ? -48.244 19.208 80.434 1.00 51.59 473 PHE A N 1
ATOM 3813 C CA . PHE A 1 473 ? -49.175 18.698 81.431 1.00 51.59 473 PHE A CA 1
ATOM 3814 C C . PHE A 1 473 ? -50.319 19.711 81.479 1.00 51.59 473 PHE A C 1
ATOM 3816 O O . PHE A 1 473 ? -50.096 20.860 81.860 1.00 51.59 473 PHE A O 1
ATOM 3823 N N . ASP A 1 474 ? -51.500 19.320 81.010 1.00 59.78 474 ASP A N 1
ATOM 3824 C CA . ASP A 1 474 ? -52.697 20.120 81.218 1.00 59.78 474 ASP A CA 1
ATOM 3825 C C . ASP A 1 474 ? -52.853 20.310 82.737 1.00 59.78 474 ASP A C 1
ATOM 3827 O O . ASP A 1 474 ? -52.743 19.346 83.500 1.00 59.78 474 ASP A O 1
ATOM 3831 N N . ASP A 1 475 ? -53.073 21.549 83.190 1.00 61.62 475 ASP A N 1
ATOM 3832 C CA . ASP A 1 475 ? -53.179 21.920 84.616 1.00 61.62 475 ASP A CA 1
ATOM 3833 C C . ASP A 1 475 ? -54.225 21.072 85.389 1.00 61.62 475 ASP A C 1
ATOM 3835 O O . ASP A 1 475 ? -54.204 21.000 86.622 1.00 61.62 475 ASP A O 1
ATOM 3839 N N . ASP A 1 476 ? -55.111 20.373 84.672 1.00 63.91 476 ASP A N 1
ATOM 3840 C CA . ASP A 1 476 ? -56.104 19.440 85.208 1.00 63.91 476 ASP A CA 1
ATOM 3841 C C . ASP A 1 476 ? -55.483 18.155 85.808 1.00 63.91 476 ASP A C 1
ATOM 3843 O O . ASP A 1 476 ? -56.005 17.618 86.793 1.00 63.91 476 ASP A O 1
ATOM 3847 N N . ASP A 1 477 ? -54.339 17.687 85.296 1.00 65.00 477 ASP A N 1
ATOM 3848 C CA . ASP A 1 477 ? -53.652 16.495 85.819 1.00 65.00 477 ASP A CA 1
ATOM 3849 C C . ASP A 1 477 ? -52.898 16.790 87.130 1.00 65.00 477 ASP A C 1
ATOM 3851 O O . ASP A 1 477 ? -52.722 15.904 87.975 1.00 65.00 477 ASP A O 1
ATOM 3855 N N . GLU A 1 478 ? -52.512 18.050 87.365 1.00 70.81 478 GLU A N 1
ATOM 3856 C CA . GLU A 1 478 ? -51.901 18.472 88.630 1.00 70.81 478 GLU A CA 1
ATOM 3857 C C . GLU A 1 478 ? -52.940 18.535 89.768 1.00 70.81 478 GLU A C 1
ATOM 3859 O O . GLU A 1 478 ? -52.637 18.166 90.909 1.00 70.81 478 GLU A O 1
ATOM 3864 N N . GLU A 1 479 ? -54.188 18.926 89.480 1.00 72.06 479 GLU A N 1
ATOM 3865 C CA . GLU A 1 479 ? -55.287 18.851 90.455 1.00 72.06 479 GLU A CA 1
ATOM 3866 C C . GLU A 1 479 ? -55.699 17.404 90.762 1.00 72.06 479 GLU A C 1
ATOM 3868 O O . GLU A 1 479 ? -55.953 17.071 91.925 1.00 72.06 479 GLU A O 1
ATOM 3873 N N . ALA A 1 480 ? -55.722 16.526 89.754 1.00 73.75 480 ALA A N 1
ATOM 3874 C CA . ALA A 1 480 ? -56.006 15.105 89.948 1.00 73.75 480 ALA A CA 1
ATOM 3875 C C . ALA A 1 480 ? -54.940 14.429 90.828 1.00 73.75 480 ALA A C 1
ATOM 3877 O O . ALA A 1 480 ? -55.277 13.681 91.750 1.00 73.75 480 ALA A O 1
ATOM 3878 N N . PHE A 1 481 ? -53.662 14.757 90.618 1.00 74.31 481 PHE A N 1
ATOM 3879 C CA . PHE A 1 481 ? -52.564 14.253 91.441 1.00 74.31 481 PHE A CA 1
ATOM 3880 C C . PHE A 1 481 ? -52.606 14.801 92.878 1.00 74.31 481 PHE A C 1
ATOM 3882 O O . PHE A 1 481 ? -52.406 14.049 93.834 1.00 74.31 481 PHE A O 1
ATOM 3889 N N . LYS A 1 482 ? -52.951 16.085 93.063 1.00 78.56 482 LYS A N 1
ATOM 3890 C CA . LYS A 1 482 ? -53.141 16.687 94.397 1.00 78.56 482 LYS A CA 1
ATOM 3891 C C . LYS A 1 482 ? -54.316 16.071 95.163 1.00 78.56 482 LYS A C 1
ATOM 3893 O O . LYS A 1 482 ? -54.192 15.867 96.369 1.00 78.56 482 LYS A O 1
ATOM 3898 N N . ARG A 1 483 ? -55.421 15.716 94.493 1.00 78.62 483 ARG A N 1
ATOM 3899 C CA . ARG A 1 483 ? -56.541 14.980 95.118 1.00 78.62 483 ARG A CA 1
ATOM 3900 C C . ARG A 1 483 ? -56.148 13.557 95.509 1.00 78.62 483 ARG A C 1
ATOM 3902 O O . ARG A 1 483 ? -56.499 13.116 96.594 1.00 78.62 483 ARG A O 1
ATOM 3909 N N . MET A 1 484 ? -55.360 12.875 94.679 1.00 81.00 484 MET A N 1
ATOM 3910 C CA . MET A 1 484 ? -54.924 11.505 94.963 1.00 81.00 484 MET A CA 1
ATOM 3911 C C . MET A 1 484 ? -53.981 11.411 96.175 1.00 81.00 484 MET A C 1
ATOM 3913 O O . MET A 1 484 ? -53.999 10.411 96.885 1.00 81.00 484 MET A O 1
ATOM 3917 N N . ILE A 1 485 ? -53.172 12.446 96.426 1.00 80.38 485 ILE A N 1
ATOM 3918 C CA . ILE A 1 485 ? -52.330 12.539 97.631 1.00 80.38 485 ILE A CA 1
ATOM 3919 C C . ILE A 1 485 ? -53.158 12.899 98.875 1.00 80.38 485 ILE A C 1
ATOM 3921 O O . ILE A 1 485 ? -52.843 12.422 99.959 1.00 80.38 485 ILE A O 1
ATOM 3925 N N . ALA A 1 486 ? -54.222 13.696 98.735 1.00 76.75 486 ALA A N 1
ATOM 3926 C CA . ALA A 1 486 ? -55.082 14.085 99.856 1.00 76.75 486 ALA A CA 1
ATOM 3927 C C . ALA A 1 486 ? -55.961 12.938 100.397 1.00 76.75 486 ALA A C 1
ATOM 3929 O O . ALA A 1 486 ? -56.349 12.989 101.557 1.00 76.75 486 ALA A O 1
ATOM 3930 N N . ASP A 1 487 ? -56.239 11.910 99.590 1.00 70.56 487 ASP A N 1
ATOM 3931 C CA . ASP A 1 487 ? -56.997 10.714 99.999 1.00 70.56 487 ASP A CA 1
ATOM 3932 C C . ASP A 1 487 ? -56.121 9.631 100.679 1.00 70.56 487 ASP A C 1
ATOM 3934 O O . ASP A 1 487 ? -56.619 8.559 101.032 1.00 70.56 487 ASP A O 1
ATOM 3938 N N . LEU A 1 488 ? -54.809 9.870 100.826 1.00 71.06 488 LEU A N 1
ATOM 3939 C CA . LEU A 1 488 ? -53.846 8.939 101.439 1.00 71.06 488 LEU A CA 1
ATOM 3940 C C . LEU A 1 488 ? -53.499 9.254 102.910 1.00 71.06 488 LEU A C 1
ATOM 3942 O O . LEU A 1 488 ? -52.782 8.456 103.519 1.00 71.06 488 LEU A O 1
ATOM 3946 N N . ASP A 1 489 ? -54.028 10.346 103.469 1.00 52.38 489 ASP A N 1
ATOM 3947 C CA . ASP A 1 489 ? -54.049 10.674 104.910 1.00 52.38 489 ASP A CA 1
ATOM 3948 C C . ASP A 1 489 ? -55.477 10.522 105.465 1.00 52.38 489 ASP A C 1
ATOM 3950 O O . ASP A 1 489 ? -55.620 10.098 106.640 1.00 52.38 489 ASP A O 1
#

pLDDT: mean 75.83, std 22.09, range [31.38, 98.19]

Sequence (489 aa):
MSEQPASASAPSEEYKAMMKSFLDLQVTVDAAIARKEDLEAKIKAPNTGASTKASLRADLNATVRTLNVDRMKLGRIKKQLVKFPEGTALVERLKEEKEHAAKEAVDTGKEEENIDKGQGKRPLPDDPAEEGAKKRRVGDKEKPGAQESLNPNPPVNGGSDSESDSETETVKKPRMADRWYKLTSEQRRRLLKKYTAAVQNLLRSKFSRLPPTVLRTWARREQTFFTELGFFNRFLAMWAFVKKGDSVMRCHYHEINDHSCKVNDIAAHEGKTKNSFKVTGVPFESITKPLFDPVSQPAAKGLKLDRRRSDYPNSSDEEDSTDARPVYRTIDDLYRLCRVRNGRRILHCGCDLEEALFGFFIWKKFVNIQSRSRTETEEPFEKPLDPRTRHYLYVIFNSFGLKVDDLYTYDENGKKRTQQDILSAIIRSIKAAFAPRIQEEQRVAEEEKRKASRSAPQYWEIDDSKERDMFNFDDDDEEAFKRMIADLD

Radius of gyration: 42.73 Å; chains: 1; bounding box: 118×71×163 Å

Organism: Coprinopsis cinerea (strain Okayama-7 / 130 / ATCC MYA-4618 / FGSC 9003) (NCBI:txid240176)